Protein 3OM8 (pdb70)

Foldseek 3Di:
DPPWDWDQDPVGWIKIKDKDADPVAAEEEEAEDQLFAQCVVVVRVLDNVHHIYIYIGFAQDDPIGHDFDAAALVVSLVVVVSVCVVVVQQAHAYAYAALGLCSQLVCLQPPVRRYAEYERELYFQADDDQVVLVVVLVDLVPDPQQPVLVVVLPQAADVVPVVDDDPVSVNSSVSVGDSRSNSNSSNNRSVGHCLVPQLVGDHAYEFEHEPAEPRRHRVRSVSSQVNNPNYHYDYDPGYRPVCVVPVPVVSVSVVVSVPD/DPPPWDWDQDPVGWIKIKDKDADPVAAEEEEAEAQLDAQPVVVVRVLVRVHHTYIGIAFAQGDPIGHDFDAAALVNRLVVVVRVCVVVVHQAHAYEYAALSLCSQLVCLQPPVRRYAAYEYELYFQAQDPLVVLVVVLVVLVPDPHPVVLVVCLVQAADVVCVVPPDPVSVNSSVSVGDSRSSSNSSNNRSVGHCLVPLLVGDHEYEYEHACAEPRRHRVRSVSNQVRYPNYYYDYDPHYGPVCVVPVPVVSVSVCVSVPD

Solvent-accessible surface area: 20411 Å² total

Secondary structure (DSSP, 8-state):
-TT-EEEE-TTS-EEEEEEES-TTSPEEEEEPPTT-----GGGHHHHHTT-EEEEE--TTSTTS--PPSPPPHHHHHHHHHHHHHHTT-S-EEEEEETHHHHHHHHHHHH-GGGEEEEEEES--SB---SHHHHHHHHHHHH----HHHHHHHHHHS-HHHHHS--HHHHHHH-----HHHHHHHHHHHHT-B-TTTGGG--S-EEEEEETT-SSS-HHHHHHHHHHSTT-EEEEES--S-HHHH-HHHHHHHHHHHHT-/-TTS-EEEE-TTS-EEEEEEES-TTSPEEEEEPPTT-----GGGHHHHHTTSEEEEE--TTSTTS--PPSPPPHHHHHHHHHHHHHHHT-S-EEEEEETHHHHHHHHHHHH-GGGEEEEEEES--SB---THHHHHHHHHHHH----HHHHHHHHHHS-HHHHHS--HHHHHHH-----HHHHHHHHHHHHT-B-GGGGGG--S-EEEEEETT-SSS-HHHHHHHHHHSTT-EEEEES-SS-HHHH-HHHHHHHHHHHHT-

InterPro domains:
  IPR000073 Alpha/beta hydrolase fold-1 [PF00561] (34-140)
  IPR000073 Alpha/beta hydrolase fold-1 [PR00111] (51-66)
  IPR000073 Alpha/beta hydrolase fold-1 [PR00111] (95-108)
  IPR000073 Alpha/beta hydrolase fold-1 [PR00111] (109-122)
  IPR000073 Alpha/beta hydrolase fold-1 [PR00111] (209-223)
  IPR026968 3-oxoadipate enol-lactonase 1/2 [TIGR02427] (15-262)
  IPR029058 Alpha/Beta hydrolase fold [G3DSA:3.40.50.1820] (1-263)
  IPR029058 Alpha/Beta hydrolase fold [SSF53474] (8-262)
  IPR050471 AB hydrolase [PTHR43433] (8-262)

Radius of gyration: 25.04 Å; Cα contacts (8 Å, |Δi|>4): 1138; chains: 2; bounding box: 51×84×50 Å

Organism: Pseudomonas aeruginosa (strain ATCC 15692 / DSM 22644 / CIP 104116 / JCM 14847 / LMG 12228 / 1C / PRS 101 / PAO1) (NCBI:txid208964)

Nearest PDB structures (foldseek):
  6eb3-assembly1_A  TM=8.807E-01  e=4.156E-21  metagenome
  8v16-assembly2_A  TM=8.764E-01  e=4.423E-21  uncultured Pseudomonadota bacterium
  6eb3-assembly3_C  TM=8.630E-01  e=2.096E-20  metagenome
  7dq9-assembly4_D  TM=8.945E-01  e=3.904E-18  Alistipes shahii WAL 8301
  7dq9-assembly3_C  TM=8.741E-01  e=3.447E-18  Alistipes shahii WAL 8301

Structure (mmCIF, N/CA/C/O backbone):
data_3OM8
#
_entry.id   3OM8
#
_cell.length_a   91.529
_cell.length_b   91.529
_cell.length_c   283.745
_cell.angle_alpha   90.00
_cell.angle_beta   90.00
_cell.angle_gamma   90.00
#
_symmetry.space_group_name_H-M   'P 41 21 2'
#
loop_
_entity.id
_entity.type
_entity.pdbx_description
1 polymer 'Probable hydrolase'
2 non-polymer '2-(N-MORPHOLINO)-ETHANESULFONIC ACID'
3 non-polymer 1,2-ETHANEDIOL
4 water water
#
loop_
_atom_site.group_PDB
_atom_site.id
_atom_site.type_symbol
_atom_site.label_atom_id
_atom_site.label_alt_id
_atom_site.label_comp_id
_atom_site.label_asym_id
_atom_site.label_entity_id
_atom_site.label_seq_id
_atom_site.pdbx_PDB_ins_code
_atom_site.Cartn_x
_atom_site.Cartn_y
_atom_site.Cartn_z
_atom_site.occupancy
_atom_site.B_iso_or_equiv
_atom_site.auth_seq_id
_atom_site.auth_comp_id
_atom_site.auth_asym_id
_atom_site.auth_atom_id
_atom_site.pdbx_PDB_model_num
ATOM 1 N N . ALA A 1 3 ? 21.055 80.180 29.099 1.00 126.59 1 ALA A N 1
ATOM 2 C CA . ALA A 1 3 ? 19.765 80.738 28.703 1.00 126.31 1 ALA A CA 1
ATOM 3 C C . ALA A 1 3 ? 19.097 79.899 27.613 1.00 125.38 1 ALA A C 1
ATOM 4 O O . ALA A 1 3 ? 18.173 79.136 27.887 1.00 126.62 1 ALA A O 1
ATOM 6 N N . GLY A 1 4 ? 19.566 80.041 26.377 1.00 121.42 2 GLY A N 1
ATOM 7 C CA . GLY A 1 4 ? 19.014 79.286 25.265 1.00 115.15 2 GLY A CA 1
ATOM 8 C C . GLY A 1 4 ? 19.662 77.924 25.101 1.00 108.86 2 GLY A C 1
ATOM 9 O O . GLY A 1 4 ? 19.667 77.355 24.012 1.00 110.55 2 GLY A O 1
ATOM 10 N N . ASN A 1 5 ? 20.204 77.397 26.194 1.00 103.24 3 ASN A N 1
ATOM 11 C CA . ASN A 1 5 ? 20.929 76.129 26.173 1.00 93.83 3 ASN A CA 1
ATOM 12 C C . ASN A 1 5 ? 20.096 74.931 25.721 1.00 80.69 3 ASN A C 1
ATOM 13 O O . ASN A 1 5 ? 20.608 74.026 25.066 1.00 75.28 3 ASN A O 1
ATOM 18 N N . LEU A 1 6 ? 18.816 74.919 26.080 1.00 68.69 4 LEU A N 1
ATOM 19 C CA . LEU A 1 6 ? 17.984 73.745 25.853 1.00 57.88 4 LEU A CA 1
ATOM 20 C C . LEU A 1 6 ? 16.560 74.118 25.526 1.00 59.15 4 LEU A C 1
ATOM 21 O O . LEU A 1 6 ? 16.071 75.179 25.934 1.00 60.03 4 LEU A O 1
ATOM 26 N N . SER A 1 7 ? 15.903 73.223 24.795 1.00 55.07 5 SER A N 1
ATOM 27 C CA . SER A 1 7 ? 14.469 73.280 24.576 1.00 53.50 5 SER A CA 1
ATOM 28 C C . SER A 1 7 ? 13.886 71.992 25.138 1.00 51.79 5 SER A C 1
ATOM 29 O O . SER A 1 7 ? 14.616 71.022 25.337 1.00 50.56 5 SER A O 1
ATOM 32 N N . PHE A 1 8 ? 12.582 71.979 25.399 1.00 50.48 6 PHE A N 1
ATOM 33 C CA . PHE A 1 8 ? 11.939 70.805 25.991 1.00 48.52 6 PHE A CA 1
ATOM 34 C C . PHE A 1 8 ? 10.705 70.380 25.216 1.00 56.90 6 PHE A C 1
ATOM 35 O O . PHE A 1 8 ? 9.880 71.211 24.837 1.00 59.06 6 PHE A O 1
ATOM 43 N N . LEU A 1 9 ? 10.579 69.079 24.988 1.00 55.54 7 LEU A N 1
ATOM 44 C CA . LEU A 1 9 ? 9.442 68.553 24.243 1.00 56.67 7 LEU A CA 1
ATOM 45 C C . LEU A 1 9 ? 8.529 67.781 25.172 1.00 60.76 7 LEU A C 1
ATOM 46 O O . LEU A 1 9 ? 8.960 66.827 25.826 1.00 59.59 7 LEU A O 1
ATOM 51 N N . ALA A 1 10 ? 7.268 68.188 25.244 1.00 61.52 8 ALA A N 1
ATOM 52 C CA . ALA A 1 10 ? 6.297 67.416 26.003 1.00 63.64 8 ALA A CA 1
ATOM 53 C C . ALA A 1 10 ? 5.810 66.284 25.112 1.00 60.39 8 ALA A C 1
ATOM 54 O O . ALA A 1 10 ? 5.155 66.528 24.100 1.00 62.28 8 ALA A O 1
ATOM 56 N N . THR A 1 11 ? 6.152 65.050 25.473 1.00 56.64 9 THR A N 1
ATOM 57 C CA . THR A 1 11 ? 5.781 63.900 24.654 1.00 56.24 9 THR A CA 1
ATOM 58 C C . THR A 1 11 ? 4.314 63.548 24.830 1.00 56.02 9 THR A C 1
ATOM 59 O O . THR A 1 11 ? 3.636 64.083 25.702 1.00 58.64 9 THR A O 1
ATOM 63 N N . SER A 1 12 ? 3.828 62.643 23.991 1.00 61.68 10 SER A N 1
ATOM 64 C CA . SER A 1 12 ? 2.406 62.348 23.952 1.00 60.05 10 SER A CA 1
ATOM 65 C C . SER A 1 12 ? 1.941 61.547 25.164 1.00 60.11 10 SER A C 1
ATOM 66 O O . SER A 1 12 ? 0.750 61.525 25.467 1.00 63.98 10 SER A O 1
ATOM 69 N N . ASP A 1 13 ? 2.875 60.888 25.847 1.00 54.12 11 ASP A N 1
ATOM 70 C CA . ASP A 1 13 ? 2.520 60.040 26.986 1.00 56.24 11 ASP A CA 1
ATOM 71 C C . ASP A 1 13 ? 2.867 60.690 28.319 1.00 60.68 11 ASP A C 1
ATOM 72 O O . ASP A 1 13 ? 2.706 60.078 29.374 1.00 71.28 11 ASP A O 1
ATOM 77 N N . GLY A 1 14 ? 3.350 61.928 28.275 1.00 57.96 12 GLY A N 1
ATOM 78 C CA . GLY A 1 14 ? 3.478 62.729 29.481 1.00 54.47 12 GLY A CA 1
ATOM 79 C C . GLY A 1 14 ? 4.878 62.938 30.021 1.00 57.33 12 GLY A C 1
ATOM 80 O O . GLY A 1 14 ? 5.040 63.389 31.155 1.00 61.29 12 GLY A O 1
ATOM 81 N N . ALA A 1 15 ? 5.894 62.609 29.236 1.00 51.52 13 ALA A N 1
ATOM 82 C CA . ALA A 1 15 ? 7.261 62.885 29.656 1.00 49.29 13 ALA A CA 1
ATOM 83 C C . ALA A 1 15 ? 7.733 64.219 29.075 1.00 52.43 13 ALA A C 1
ATOM 84 O O . ALA A 1 15 ? 6.962 64.934 28.449 1.00 53.80 13 ALA A O 1
ATOM 86 N N . SER A 1 16 ? 8.992 64.564 29.314 1.00 52.37 14 SER A N 1
ATOM 87 C CA . SER A 1 16 ? 9.551 65.809 28.816 1.00 48.69 14 SER A CA 1
ATOM 88 C C . SER A 1 16 ? 10.983 65.577 28.359 1.00 54.29 14 SER A C 1
ATOM 89 O O . SER A 1 16 ? 11.831 65.191 29.155 1.00 54.49 14 SER A O 1
ATOM 92 N N . LEU A 1 17 ? 11.243 65.800 27.069 1.00 54.21 15 LEU A N 1
ATOM 93 C CA . LEU A 1 17 ? 12.560 65.532 26.500 1.00 47.53 15 LEU A CA 1
ATOM 94 C C . LEU A 1 17 ? 13.352 66.808 26.249 1.00 50.88 15 LEU A C 1
ATOM 95 O O . LEU A 1 17 ? 12.850 67.753 25.631 1.00 49.26 15 LEU A O 1
ATOM 100 N N . ALA A 1 18 ? 14.596 66.826 26.716 1.00 46.04 16 ALA A N 1
ATOM 101 C CA . ALA A 1 18 ? 15.491 67.947 26.451 1.00 47.32 16 ALA A CA 1
ATOM 102 C C . ALA A 1 18 ? 16.244 67.737 25.141 1.00 54.57 16 ALA A C 1
ATOM 103 O O . ALA A 1 18 ? 16.766 66.653 24.882 1.00 54.43 16 ALA A O 1
ATOM 105 N N . TYR A 1 19 ? 16.310 68.781 24.325 1.00 59.32 17 TYR A N 1
ATOM 106 C CA . TYR A 1 19 ? 17.028 68.709 23.058 1.00 58.54 17 TYR A CA 1
ATOM 107 C C . TYR A 1 19 ? 17.649 70.051 22.706 1.00 58.61 17 TYR A C 1
ATOM 108 O O . TYR A 1 19 ? 17.235 71.088 23.225 1.00 62.60 17 TYR A O 1
ATOM 117 N N . ARG A 1 20 ? 18.660 70.028 21.845 1.00 56.15 18 ARG A N 1
ATOM 118 C CA . ARG A 1 20 ? 19.196 71.264 21.293 1.00 58.58 18 ARG A CA 1
ATOM 119 C C . ARG A 1 20 ? 19.690 71.107 19.847 1.00 58.05 18 ARG A C 1
ATOM 120 O O . ARG A 1 20 ? 19.994 70.007 19.390 1.00 54.99 18 ARG A O 1
ATOM 128 N N . LEU A 1 21 ? 19.760 72.223 19.134 1.00 59.47 19 LEU A N 1
ATOM 129 C CA . LEU A 1 21 ? 20.184 72.210 17.747 1.00 62.80 19 LEU A CA 1
ATOM 130 C C . LEU A 1 21 ? 21.482 72.986 17.592 1.00 65.57 19 LEU A C 1
ATOM 131 O O . LEU A 1 21 ? 21.653 74.048 18.202 1.00 61.12 19 LEU A O 1
ATOM 136 N N . ASP A 1 22 ? 22.399 72.442 16.795 1.00 61.47 20 ASP A N 1
ATOM 137 C CA . ASP A 1 22 ? 23.654 73.127 16.487 1.00 62.73 20 ASP A CA 1
ATOM 138 C C . ASP A 1 22 ? 23.955 73.177 14.987 1.00 65.29 20 ASP A C 1
ATOM 139 O O . ASP A 1 22 ? 23.692 72.222 14.248 1.00 62.13 20 ASP A O 1
ATOM 144 N N . GLY A 1 23 ? 24.511 74.299 14.544 1.00 68.63 21 GLY A N 1
ATOM 145 C CA . GLY A 1 23 ? 24.880 74.462 13.147 1.00 59.60 21 GLY A CA 1
ATOM 146 C C . GLY A 1 23 ? 23.862 75.289 12.387 1.00 68.22 21 GLY A C 1
ATOM 147 O O . GLY A 1 23 ? 22.803 75.616 12.929 1.00 72.42 21 GLY A O 1
ATOM 148 N N . ALA A 1 24 ? 24.174 75.617 11.131 1.00 67.36 22 ALA A N 1
ATOM 149 C CA . ALA A 1 24 ? 23.328 76.499 10.334 1.00 67.44 22 ALA A CA 1
ATOM 150 C C . ALA A 1 24 ? 21.957 75.892 10.025 1.00 68.57 22 ALA A C 1
ATOM 151 O O . ALA A 1 24 ? 21.854 74.734 9.608 1.00 65.34 22 ALA A O 1
ATOM 153 N N . ALA A 1 25 ? 20.911 76.693 10.205 1.00 73.15 23 ALA A N 1
ATOM 154 C CA . ALA A 1 25 ? 19.531 76.243 10.001 1.00 80.24 23 ALA A CA 1
ATOM 155 C C . ALA A 1 25 ? 19.235 75.623 8.625 1.00 84.72 23 ALA A C 1
ATOM 156 O O . ALA A 1 25 ? 18.382 74.742 8.513 1.00 88.80 23 ALA A O 1
ATOM 158 N N . GLU A 1 26 ? 19.929 76.081 7.585 1.00 83.32 24 GLU A N 1
ATOM 159 C CA . GLU A 1 26 ? 19.606 75.664 6.216 1.00 84.75 24 GLU A CA 1
ATOM 160 C C . GLU A 1 26 ? 20.252 74.337 5.798 1.00 80.33 24 GLU A C 1
ATOM 161 O O . GLU A 1 26 ? 19.868 73.744 4.783 1.00 79.46 24 GLU A O 1
ATOM 167 N N . LYS A 1 27 ? 21.229 73.879 6.574 1.00 72.94 25 LYS A N 1
ATOM 168 C CA . LYS A 1 27 ? 21.901 72.616 6.290 1.00 72.13 25 LYS A CA 1
ATOM 169 C C . LYS A 1 27 ? 21.007 71.430 6.654 1.00 69.66 25 LYS A C 1
ATOM 170 O O . LYS A 1 27 ? 20.095 71.569 7.458 1.00 69.42 25 LYS A O 1
ATOM 176 N N . PRO A 1 28 ? 21.250 70.268 6.032 1.00 70.77 26 PRO A N 1
ATOM 177 C CA . PRO A 1 28 ? 20.445 69.056 6.227 1.00 65.91 26 PRO A CA 1
ATOM 178 C C . PRO A 1 28 ? 20.553 68.546 7.648 1.00 66.91 26 PRO A C 1
ATOM 179 O O . PRO A 1 28 ? 21.626 68.619 8.241 1.00 66.57 26 PRO A O 1
ATOM 183 N N . LEU A 1 29 ? 19.457 68.011 8.172 1.00 66.85 27 LEU A N 1
ATOM 184 C CA . LEU A 1 29 ? 19.402 67.615 9.571 1.00 60.39 27 LEU A CA 1
ATOM 185 C C . LEU A 1 29 ? 20.022 66.242 9.812 1.00 62.13 27 LEU A C 1
ATOM 186 O O . LEU A 1 29 ? 19.689 65.263 9.132 1.00 57.87 27 LEU A O 1
ATOM 191 N N . LEU A 1 30 ? 20.932 66.191 10.780 1.00 58.22 28 LEU A N 1
ATOM 192 C CA . LEU A 1 30 ? 21.486 64.936 11.265 1.00 56.22 28 LEU A CA 1
ATOM 193 C C . LEU A 1 30 ? 21.117 64.822 12.737 1.00 55.71 28 LEU A C 1
ATOM 194 O O . LEU A 1 30 ? 21.453 65.697 13.531 1.00 57.80 28 LEU A O 1
ATOM 199 N N . ALA A 1 31 ? 20.399 63.760 13.089 1.00 54.36 29 ALA A N 1
ATOM 200 C CA . ALA A 1 31 ? 19.964 63.542 14.463 1.00 50.48 29 ALA A CA 1
ATOM 201 C C . ALA A 1 31 ? 20.853 62.496 15.118 1.00 53.10 29 ALA A C 1
ATOM 202 O O . ALA A 1 31 ? 21.150 61.462 14.517 1.00 57.54 29 ALA A O 1
ATOM 204 N N . LEU A 1 32 ? 21.289 62.776 16.342 1.00 52.25 30 LEU A N 1
ATOM 205 C CA . LEU A 1 32 ? 22.095 61.835 17.108 1.00 51.94 30 LEU A CA 1
ATOM 206 C C . LEU A 1 32 ? 21.320 61.279 18.313 1.00 55.48 30 LEU A C 1
ATOM 207 O O . LEU A 1 32 ? 20.527 61.984 18.939 1.00 53.74 30 LEU A O 1
ATOM 212 N N . SER A 1 33 ? 21.546 60.008 18.625 1.00 51.39 31 SER A N 1
ATOM 213 C CA . SER A 1 33 ? 20.909 59.376 19.767 1.00 47.13 31 SER A CA 1
ATOM 214 C C . SER A 1 33 ? 21.982 58.689 20.603 1.00 52.23 31 SER A C 1
ATOM 215 O O . SER A 1 33 ? 22.922 58.099 20.064 1.00 50.77 31 SER A O 1
ATOM 218 N N . ASN A 1 34 ? 21.817 58.766 21.922 1.00 51.34 32 ASN A N 1
ATOM 219 C CA . ASN A 1 34 ? 22.889 58.488 22.872 1.00 48.54 32 ASN A CA 1
ATOM 220 C C . ASN A 1 34 ? 22.993 57.064 23.378 1.00 47.10 32 ASN A C 1
ATOM 221 O O . ASN A 1 34 ? 22.055 56.281 23.287 1.00 44.82 32 ASN A O 1
ATOM 226 N N . SER A 1 35 ? 24.158 56.745 23.920 1.00 49.43 33 SER A N 1
ATOM 227 C CA . SER A 1 35 ? 24.330 55.538 24.712 1.00 51.52 33 SER A CA 1
ATOM 228 C C . SER A 1 35 ? 23.463 55.603 25.968 1.00 51.66 33 SER A C 1
ATOM 229 O O . SER A 1 35 ? 23.096 56.683 26.437 1.00 51.29 33 SER A O 1
ATOM 232 N N . ILE A 1 36 ? 23.122 54.436 26.495 1.00 46.17 34 ILE A N 1
ATOM 233 C CA . ILE A 1 36 ? 22.490 54.357 27.802 1.00 50.36 34 ILE A CA 1
ATOM 234 C C . ILE A 1 36 ? 23.475 54.968 28.801 1.00 50.87 34 ILE A C 1
ATOM 235 O O . ILE A 1 36 ? 24.689 54.816 28.659 1.00 52.00 34 ILE A O 1
ATOM 240 N N . GLY A 1 37 ? 22.959 55.695 29.782 1.00 49.23 35 GLY A N 1
ATOM 241 C CA . GLY A 1 37 ? 23.791 56.227 30.850 1.00 46.12 35 GLY A CA 1
ATOM 242 C C . GLY A 1 37 ? 24.588 57.474 30.515 1.00 48.40 35 GLY A C 1
ATOM 243 O O . GLY A 1 37 ? 25.411 57.898 31.309 1.00 54.04 35 GLY A O 1
ATOM 244 N N . THR A 1 38 ? 24.354 58.073 29.349 1.00 48.05 36 THR A N 1
ATOM 245 C CA . THR A 1 38 ? 25.100 59.272 28.968 1.00 47.94 36 THR A CA 1
ATOM 246 C C . THR A 1 38 ? 24.139 60.422 28.684 1.00 50.75 36 THR A C 1
ATOM 247 O O . THR A 1 38 ? 22.919 60.234 28.687 1.00 52.02 36 THR A O 1
ATOM 251 N N . THR A 1 39 ? 24.689 61.610 28.436 1.00 48.97 37 THR A N 1
ATOM 252 C CA . THR A 1 39 ? 23.892 62.735 27.942 1.00 47.44 37 THR A CA 1
ATOM 253 C C . THR A 1 39 ? 24.348 63.170 26.545 1.00 47.87 37 THR A C 1
ATOM 254 O O . THR A 1 39 ? 25.336 62.662 26.011 1.00 52.49 37 THR A O 1
ATOM 258 N N . LEU A 1 40 ? 23.644 64.141 25.974 1.00 47.34 38 LEU A N 1
ATOM 259 C CA . LEU A 1 40 ? 23.955 64.612 24.630 1.00 50.88 38 LEU A CA 1
ATOM 260 C C . LEU A 1 40 ? 25.342 65.238 24.578 1.00 51.52 38 LEU A C 1
ATOM 261 O O . LEU A 1 40 ? 25.862 65.511 23.505 1.00 57.36 38 LEU A O 1
ATOM 266 N N . HIS A 1 41 ? 25.944 65.456 25.740 1.00 47.32 39 HIS A N 1
ATOM 267 C CA . HIS A 1 41 ? 27.289 66.021 25.789 1.00 51.80 39 HIS A CA 1
ATOM 268 C C . HIS A 1 41 ? 28.356 64.997 25.441 1.00 53.12 39 HIS A C 1
ATOM 269 O O . HIS A 1 41 ? 29.531 65.339 25.324 1.00 62.41 39 HIS A O 1
ATOM 284 N N . TRP A 1 43 ? 28.662 63.913 22.691 1.00 53.54 41 TRP A N 1
ATOM 285 C CA . TRP A 1 43 ? 28.958 64.263 21.297 1.00 51.92 41 TRP A CA 1
ATOM 286 C C . TRP A 1 43 ? 29.651 65.620 21.141 1.00 57.39 41 TRP A C 1
ATOM 287 O O . TRP A 1 43 ? 29.955 66.034 20.021 1.00 57.47 41 TRP A O 1
ATOM 298 N N . ASP A 1 44 ? 29.881 66.320 22.249 1.00 59.71 42 ASP A N 1
ATOM 299 C CA . ASP A 1 44 ? 30.460 67.665 22.198 1.00 58.55 42 ASP A CA 1
ATOM 300 C C . ASP A 1 44 ? 31.650 67.796 21.231 1.00 60.13 42 ASP A C 1
ATOM 301 O O . ASP A 1 44 ? 31.790 68.805 20.539 1.00 61.14 42 ASP A O 1
ATOM 306 N N . ALA A 1 45 ? 32.512 66.784 21.200 1.00 55.38 43 ALA A N 1
ATOM 307 C CA . ALA A 1 45 ? 33.748 66.875 20.440 1.00 56.67 43 ALA A CA 1
ATOM 308 C C . ALA A 1 45 ? 33.514 66.723 18.929 1.00 64.34 43 ALA A C 1
ATOM 309 O O . ALA A 1 45 ? 34.293 67.236 18.129 1.00 67.03 43 ALA A O 1
ATOM 311 N N . GLN A 1 46 ? 32.440 66.028 18.552 1.00 61.34 44 GLN A N 1
ATOM 312 C CA . GLN A 1 46 ? 32.084 65.835 17.150 1.00 60.14 44 GLN A CA 1
ATOM 313 C C . GLN A 1 46 ? 31.412 67.054 16.537 1.00 64.06 44 GLN A C 1
ATOM 314 O O . GLN A 1 46 ? 31.209 67.109 15.336 1.00 69.66 44 GLN A O 1
ATOM 320 N N . LEU A 1 47 ? 31.062 68.030 17.360 1.00 69.22 45 LEU A N 1
ATOM 321 C CA . LEU A 1 47 ? 30.249 69.153 16.897 1.00 67.08 45 LEU A CA 1
ATOM 322 C C . LEU A 1 47 ? 30.913 70.030 15.827 1.00 67.72 45 LEU A C 1
ATOM 323 O O . LEU A 1 47 ? 30.263 70.415 14.861 1.00 76.38 45 LEU A O 1
ATOM 328 N N . PRO A 1 48 ? 32.200 70.370 16.001 1.00 68.88 46 PRO A N 1
ATOM 329 C CA . PRO A 1 48 ? 32.845 71.209 14.982 1.00 68.37 46 PRO A CA 1
ATOM 330 C C . PRO A 1 48 ? 32.829 70.586 13.586 1.00 72.72 46 PRO A C 1
ATOM 331 O O . PRO A 1 48 ? 32.416 71.245 12.628 1.00 75.14 46 PRO A O 1
ATOM 335 N N . ALA A 1 49 ? 33.261 69.336 13.466 1.00 70.80 47 ALA A N 1
ATOM 336 C CA . ALA A 1 49 ? 33.297 68.689 12.156 1.00 67.91 47 ALA A CA 1
ATOM 337 C C . ALA A 1 49 ? 31.900 68.446 11.568 1.00 67.21 47 ALA A C 1
ATOM 338 O O . ALA A 1 49 ? 31.685 68.631 10.379 1.00 71.60 47 ALA A O 1
ATOM 340 N N . LEU A 1 50 ? 30.952 68.035 12.401 1.00 62.08 48 LEU A N 1
ATOM 341 C CA . LEU A 1 50 ? 29.607 67.720 11.933 1.00 56.08 48 LEU A CA 1
ATOM 342 C C . LEU A 1 50 ? 28.822 68.951 11.479 1.00 62.44 48 LEU A C 1
ATOM 343 O O . LEU A 1 50 ? 28.081 68.889 10.499 1.00 60.00 48 LEU A O 1
ATOM 348 N N . THR A 1 51 ? 28.954 70.061 12.201 1.00 69.11 49 THR A N 1
ATOM 349 C CA . THR A 1 51 ? 28.158 71.250 11.896 1.00 68.74 49 THR A CA 1
ATOM 350 C C . THR A 1 51 ? 28.717 72.006 10.700 1.00 74.18 49 THR A C 1
ATOM 351 O O . THR A 1 51 ? 28.115 72.976 10.226 1.00 75.82 49 THR A O 1
ATOM 355 N N . ARG A 1 52 ? 29.877 71.560 10.228 1.00 76.95 50 ARG A N 1
ATOM 356 C CA . ARG A 1 52 ? 30.451 72.070 8.987 1.00 81.28 50 ARG A CA 1
ATOM 357 C C . ARG A 1 52 ? 29.549 71.685 7.821 1.00 76.04 50 ARG A C 1
ATOM 358 O O . ARG A 1 52 ? 29.490 72.384 6.813 1.00 75.39 50 ARG A O 1
ATOM 366 N N . HIS A 1 53 ? 28.830 70.575 7.971 1.00 70.74 51 HIS A N 1
ATOM 367 C CA . HIS A 1 53 ? 28.064 70.017 6.867 1.00 73.80 51 HIS A CA 1
ATOM 368 C C . HIS A 1 53 ? 26.578 69.819 7.164 1.00 71.52 51 HIS A C 1
ATOM 369 O O . HIS A 1 53 ? 25.753 69.827 6.250 1.00 70.44 51 HIS A O 1
ATOM 376 N N . PHE A 1 54 ? 26.235 69.642 8.435 1.00 68.70 52 PHE A N 1
ATOM 377 C CA . PHE A 1 54 ? 24.847 69.371 8.803 1.00 68.14 52 PHE A CA 1
ATOM 378 C C . PHE A 1 54 ? 24.347 70.211 9.971 1.00 69.67 52 PHE A C 1
ATOM 379 O O . PHE A 1 54 ? 25.126 70.726 10.777 1.00 69.47 52 PHE A O 1
ATOM 387 N N . ARG A 1 55 ? 23.031 70.340 10.053 1.00 63.34 53 ARG A N 1
ATOM 388 C CA . ARG A 1 55 ? 22.420 70.861 11.246 1.00 64.89 53 ARG A CA 1
ATOM 389 C C . ARG A 1 55 ? 22.197 69.673 12.168 1.00 64.44 53 ARG A C 1
ATOM 390 O O . ARG A 1 55 ? 21.581 68.671 11.776 1.00 63.97 53 ARG A O 1
ATOM 398 N N . VAL A 1 56 ? 22.714 69.785 13.385 1.00 54.70 54 VAL A N 1
ATOM 399 C CA . VAL A 1 56 ? 22.767 68.645 14.285 1.00 51.90 54 VAL A CA 1
ATOM 400 C C . VAL A 1 56 ? 21.710 68.734 15.375 1.00 52.31 54 VAL A C 1
ATOM 401 O O . VAL A 1 56 ? 21.673 69.690 16.148 1.00 58.84 54 VAL A O 1
ATOM 405 N N . LEU A 1 57 ? 20.826 67.747 15.402 1.00 52.37 55 LEU A N 1
ATOM 406 C CA . LEU A 1 57 ? 19.835 67.642 16.459 1.00 55.39 55 LEU A CA 1
ATOM 407 C C . LEU A 1 57 ? 20.345 66.654 17.493 1.00 57.50 55 LEU A C 1
ATOM 408 O O . LEU A 1 57 ? 20.627 65.506 17.160 1.00 61.85 55 LEU A O 1
ATOM 413 N N . ARG A 1 58 ? 20.481 67.107 18.737 1.00 61.13 56 ARG A N 1
ATOM 414 C CA . ARG A 1 58 ? 20.846 66.235 19.860 1.00 59.24 56 ARG A CA 1
ATOM 415 C C . ARG A 1 58 ? 19.766 66.257 20.941 1.00 55.09 56 ARG A C 1
ATOM 416 O O . ARG A 1 58 ? 19.032 67.235 21.075 1.00 54.74 56 ARG A O 1
ATOM 424 N N . TYR A 1 59 ? 19.668 65.180 21.713 1.00 49.62 57 TYR A N 1
ATOM 425 C CA . TYR A 1 59 ? 18.672 65.122 22.777 1.00 48.55 57 TYR A CA 1
ATOM 426 C C . TYR A 1 59 ? 19.089 64.141 23.860 1.00 54.95 57 TYR A C 1
ATOM 427 O O . TYR A 1 59 ? 19.830 63.188 23.594 1.00 55.81 57 TYR A O 1
ATOM 436 N N . ASP A 1 60 ? 18.623 64.384 25.084 1.00 48.44 58 ASP A N 1
ATOM 437 C CA . ASP A 1 60 ? 18.797 63.421 26.159 1.00 45.10 58 ASP A CA 1
ATOM 438 C C . ASP A 1 60 ? 17.669 62.409 26.086 1.00 47.31 58 ASP A C 1
ATOM 439 O O . ASP A 1 60 ? 16.492 62.769 26.029 1.00 46.71 58 ASP A O 1
ATOM 444 N N . ALA A 1 61 ? 18.033 61.136 26.041 1.00 45.42 59 ALA A N 1
ATOM 445 C CA . ALA A 1 61 ? 17.032 60.098 25.887 1.00 49.43 59 ALA A CA 1
ATOM 446 C C . ALA A 1 61 ? 16.105 60.103 27.095 1.00 55.21 59 ALA A C 1
ATOM 447 O O . ALA A 1 61 ? 16.471 60.563 28.170 1.00 50.37 59 ALA A O 1
ATOM 449 N N . ARG A 1 62 ? 14.896 59.605 26.889 1.00 56.64 60 ARG A N 1
ATOM 450 C CA . ARG A 1 62 ? 13.960 59.313 27.956 1.00 49.60 60 ARG A CA 1
ATOM 451 C C . ARG A 1 62 ? 14.696 58.760 29.195 1.00 50.07 60 ARG A C 1
ATOM 452 O O . ARG A 1 62 ? 15.472 57.814 29.097 1.00 47.31 60 ARG A O 1
ATOM 460 N N . GLY A 1 63 ? 14.483 59.382 30.353 1.00 49.59 61 GLY A N 1
ATOM 461 C CA . GLY A 1 63 ? 15.060 58.892 31.593 1.00 48.25 61 GLY A CA 1
ATOM 462 C C . GLY A 1 63 ? 16.504 59.301 31.849 1.00 53.55 61 GLY A C 1
ATOM 463 O O . GLY A 1 63 ? 17.098 58.885 32.853 1.00 55.13 61 GLY A O 1
ATOM 464 N N . HIS A 1 64 ? 17.057 60.127 30.959 1.00 44.91 62 HIS A N 1
ATOM 465 C CA . HIS A 1 64 ? 18.458 60.550 31.029 1.00 48.03 62 HIS A CA 1
ATOM 466 C C . HIS A 1 64 ? 18.650 62.066 31.087 1.00 53.08 62 HIS A C 1
ATOM 467 O O . HIS A 1 64 ? 17.808 62.845 30.618 1.00 49.19 62 HIS A O 1
ATOM 474 N N . GLY A 1 65 ? 19.782 62.468 31.655 1.00 47.65 63 GLY A N 1
ATOM 475 C CA . GLY A 1 65 ? 20.258 63.832 31.545 1.00 51.04 63 GLY A CA 1
ATOM 476 C C . GLY A 1 65 ? 19.244 64.887 31.926 1.00 57.54 63 GLY A C 1
ATOM 477 O O . GLY A 1 65 ? 18.694 64.872 33.038 1.00 57.17 63 GLY A O 1
ATOM 478 N N . ALA A 1 66 ? 19.000 65.810 31.001 1.00 49.08 64 ALA A N 1
ATOM 479 C CA . ALA A 1 66 ? 18.110 66.936 31.259 1.00 51.78 64 ALA A CA 1
ATOM 480 C C . ALA A 1 66 ? 16.658 66.572 30.968 1.00 49.34 64 ALA A C 1
ATOM 481 O O . ALA A 1 66 ? 15.754 67.405 31.104 1.00 51.09 64 ALA A O 1
ATOM 483 N N . SER A 1 67 ? 16.437 65.321 30.575 1.00 43.75 65 SER A N 1
ATOM 484 C CA . SER A 1 67 ? 15.090 64.845 30.285 1.00 46.25 65 SER A CA 1
ATOM 485 C C . SER A 1 67 ? 14.406 64.319 31.545 1.00 47.99 65 SER A C 1
ATOM 486 O O . SER A 1 67 ? 15.072 63.986 32.532 1.00 46.05 65 SER A O 1
ATOM 489 N N . SER A 1 68 ? 13.080 64.232 31.511 1.00 48.83 66 SER A N 1
ATOM 490 C CA . SER A 1 68 ? 12.344 63.687 32.644 1.00 51.01 66 SER A CA 1
ATOM 491 C C . SER A 1 68 ? 12.509 62.161 32.708 1.00 48.17 66 SER A C 1
ATOM 492 O O . SER A 1 68 ? 13.074 61.556 31.795 1.00 51.47 66 SER A O 1
ATOM 495 N N . VAL A 1 69 ? 12.035 61.542 33.786 1.00 46.53 67 VAL A N 1
ATOM 496 C CA . VAL A 1 69 ? 12.274 60.118 34.026 1.00 46.68 67 VAL A CA 1
ATOM 497 C C . VAL A 1 69 ? 11.011 59.339 34.384 1.00 50.21 67 VAL A C 1
ATOM 498 O O . VAL A 1 69 ? 10.700 59.168 35.553 1.00 48.37 67 VAL A O 1
ATOM 502 N N . PRO A 1 70 ? 10.283 58.858 33.370 1.00 52.84 68 PRO A N 1
ATOM 503 C CA . PRO A 1 70 ? 9.158 57.949 33.599 1.00 51.83 68 PRO A CA 1
ATOM 504 C C . PRO A 1 70 ? 9.686 56.697 34.277 1.00 52.24 68 PRO A C 1
ATOM 505 O O . PRO A 1 70 ? 10.873 56.422 34.176 1.00 54.34 68 PRO A O 1
ATOM 509 N N . PRO A 1 71 ? 8.824 55.951 34.974 1.00 54.75 69 PRO A N 1
ATOM 510 C CA . PRO A 1 71 ? 9.296 54.689 35.541 1.00 53.05 69 PRO A CA 1
ATOM 511 C C . PRO A 1 71 ? 9.505 53.678 34.424 1.00 55.96 69 PRO A C 1
ATOM 512 O O . PRO A 1 71 ? 8.983 53.877 33.326 1.00 58.51 69 PRO A O 1
ATOM 516 N N . GLY A 1 72 ? 10.266 52.621 34.688 1.00 50.48 70 GLY A N 1
ATOM 517 C CA . GLY A 1 72 ? 10.402 51.523 33.747 1.00 52.00 70 GLY A CA 1
ATOM 518 C C . GLY A 1 72 ? 9.170 50.636 33.791 1.00 55.66 70 GLY A C 1
ATOM 519 O O . GLY A 1 72 ? 8.340 50.803 34.686 1.00 52.67 70 GLY A O 1
ATOM 520 N N . PRO A 1 73 ? 9.036 49.696 32.829 1.00 48.30 71 PRO A N 1
ATOM 521 C CA . PRO A 1 73 ? 9.953 49.485 31.701 1.00 49.11 71 PRO A CA 1
ATOM 522 C C . PRO A 1 73 ? 9.662 50.434 30.546 1.00 52.12 71 PRO A C 1
ATOM 523 O O . PRO A 1 73 ? 8.520 50.865 30.389 1.00 52.51 71 PRO A O 1
ATOM 527 N N . TYR A 1 74 ? 10.681 50.750 29.753 1.00 50.34 72 TYR A N 1
ATOM 528 C CA . TYR A 1 74 ? 10.472 51.434 28.484 1.00 53.22 72 TYR A CA 1
ATOM 529 C C . TYR A 1 74 ? 10.429 50.403 27.339 1.00 52.62 72 TYR A C 1
ATOM 530 O O . TYR A 1 74 ? 11.181 49.429 27.349 1.00 53.71 72 TYR A O 1
ATOM 539 N N . THR A 1 75 ? 9.560 50.608 26.355 1.00 53.61 73 THR A N 1
ATOM 540 C CA . THR A 1 75 ? 9.619 49.784 25.140 1.00 54.27 73 THR A CA 1
ATOM 541 C C . THR A 1 75 ? 10.543 50.443 24.119 1.00 52.63 73 THR A C 1
ATOM 542 O O . THR A 1 75 ? 10.724 51.662 24.145 1.00 50.87 73 THR A O 1
ATOM 546 N N . LEU A 1 76 ? 11.140 49.643 23.234 1.00 54.09 74 LEU A N 1
ATOM 547 C CA . LEU A 1 76 ? 11.933 50.197 22.130 1.00 53.16 74 LEU A CA 1
ATOM 548 C C . LEU A 1 76 ? 11.059 51.122 21.303 1.00 51.92 74 LEU A C 1
ATOM 549 O O . LEU A 1 76 ? 11.481 52.216 20.942 1.00 52.20 74 LEU A O 1
ATOM 554 N N . ALA A 1 77 ? 9.827 50.695 21.043 1.00 47.57 75 ALA A N 1
ATOM 555 C CA . ALA A 1 77 ? 8.888 51.518 20.283 1.00 52.08 75 ALA A CA 1
ATOM 556 C C . ALA A 1 77 ? 8.742 52.936 20.851 1.00 54.02 75 ALA A C 1
ATOM 557 O O . ALA A 1 77 ? 8.698 53.913 20.105 1.00 54.64 75 ALA A O 1
ATOM 559 N N . ARG A 1 78 ? 8.651 53.045 22.170 1.00 50.65 76 ARG A N 1
ATOM 560 C CA . ARG A 1 78 ? 8.479 54.339 22.809 1.00 51.33 76 ARG A CA 1
ATOM 561 C C . ARG A 1 78 ? 9.719 55.205 22.629 1.00 51.99 76 ARG A C 1
ATOM 562 O O . ARG A 1 78 ? 9.617 56.417 22.455 1.00 51.08 76 ARG A O 1
ATOM 570 N N . LEU A 1 79 ? 10.893 54.589 22.713 1.00 49.67 77 LEU A N 1
ATOM 571 C CA . LEU A 1 79 ? 12.139 55.322 22.529 1.00 49.12 77 LEU A CA 1
ATOM 572 C C . LEU A 1 79 ? 12.202 55.788 21.066 1.00 53.89 77 LEU A C 1
ATOM 573 O O . LEU A 1 79 ? 12.773 56.832 20.747 1.00 58.56 77 LEU A O 1
ATOM 578 N N . GLY A 1 80 ? 11.583 55.012 20.186 1.00 45.69 78 GLY A N 1
ATOM 579 C CA . GLY A 1 80 ? 11.507 55.368 18.780 1.00 51.47 78 GLY A CA 1
ATOM 580 C C . GLY A 1 80 ? 10.530 56.509 18.558 1.00 53.11 78 GLY A C 1
ATOM 581 O O . GLY A 1 80 ? 10.863 57.475 17.880 1.00 50.13 78 GLY A O 1
ATOM 582 N N . GLU A 1 81 ? 9.334 56.398 19.137 1.00 53.11 79 GLU A N 1
ATOM 583 C CA . GLU A 1 81 ? 8.333 57.457 19.060 1.00 53.51 79 GLU A CA 1
ATOM 584 C C . GLU A 1 81 ? 8.896 58.777 19.540 1.00 52.04 79 GLU A C 1
ATOM 585 O O . GLU A 1 81 ? 8.539 59.829 19.027 1.00 54.08 79 GLU A O 1
ATOM 591 N N . ASP A 1 82 ? 9.753 58.724 20.555 1.00 51.05 80 ASP A N 1
ATOM 592 C CA . ASP A 1 82 ? 10.347 59.938 21.095 1.00 49.45 80 ASP A CA 1
ATOM 593 C C . ASP A 1 82 ? 11.058 60.741 19.992 1.00 52.31 80 ASP A C 1
ATOM 594 O O . ASP A 1 82 ? 10.845 61.944 19.855 1.00 53.79 80 ASP A O 1
ATOM 599 N N . VAL A 1 83 ? 11.905 60.078 19.213 1.00 48.97 81 VAL A N 1
ATOM 600 C CA . VAL A 1 83 ? 12.608 60.760 18.131 1.00 52.83 81 VAL A CA 1
ATOM 601 C C . VAL A 1 83 ? 11.618 61.299 17.092 1.00 54.95 81 VAL A C 1
ATOM 602 O O . VAL A 1 83 ? 11.718 62.446 16.662 1.00 56.50 81 VAL A O 1
ATOM 606 N N . LEU A 1 84 ? 10.656 60.474 16.701 1.00 52.19 82 LEU A N 1
ATOM 607 C CA . LEU A 1 84 ? 9.650 60.908 15.739 1.00 56.14 82 LEU A CA 1
ATOM 608 C C . LEU A 1 84 ? 8.948 62.176 16.212 1.00 56.71 82 LEU A C 1
ATOM 609 O O . LEU A 1 84 ? 8.723 63.102 15.431 1.00 56.47 82 LEU A O 1
ATOM 614 N N . GLU A 1 85 ? 8.613 62.221 17.497 1.00 52.54 83 GLU A N 1
ATOM 615 C CA . GLU A 1 85 ? 7.934 63.384 18.060 1.00 56.2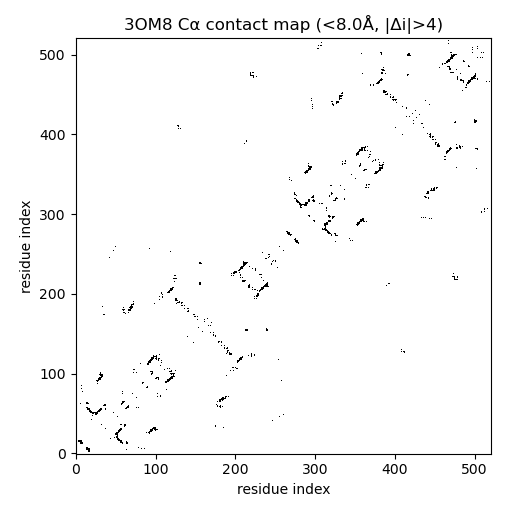3 83 GLU A CA 1
ATOM 616 C C . GLU A 1 85 ? 8.838 64.615 18.047 1.00 54.48 83 GLU A C 1
ATOM 617 O O . GLU A 1 85 ? 8.364 65.727 17.824 1.00 50.65 83 GLU A O 1
ATOM 623 N N . LEU A 1 86 ? 10.135 64.410 18.276 1.00 53.51 84 LEU A N 1
ATOM 624 C CA . LEU A 1 86 ? 11.119 65.482 18.139 1.00 53.29 84 LEU A CA 1
ATOM 625 C C . LEU A 1 86 ? 11.139 66.003 16.707 1.00 60.17 84 LEU A C 1
ATOM 626 O O . LEU A 1 86 ? 11.177 67.217 16.481 1.00 60.39 84 LEU A O 1
ATOM 631 N N . LEU A 1 87 ? 11.138 65.081 15.742 1.00 59.36 85 LEU A N 1
ATOM 632 C CA . LEU A 1 87 ? 11.168 65.465 14.336 1.00 57.63 85 LEU A CA 1
ATOM 633 C C . LEU A 1 87 ? 9.875 66.190 13.981 1.00 64.59 85 LEU A C 1
ATOM 634 O O . LEU A 1 87 ? 9.905 67.233 13.329 1.00 68.30 85 LEU A O 1
ATOM 639 N N . ASP A 1 88 ? 8.740 65.652 14.427 1.00 61.93 86 ASP A N 1
ATOM 640 C CA . ASP A 1 88 ? 7.463 66.313 14.182 1.00 62.63 86 ASP A CA 1
ATOM 641 C C . ASP A 1 88 ? 7.503 67.725 14.756 1.00 63.86 86 ASP A C 1
ATOM 642 O O . ASP A 1 88 ? 7.012 68.669 14.139 1.00 64.80 86 ASP A O 1
ATOM 647 N N . ALA A 1 89 ? 8.109 67.870 15.932 1.00 57.48 87 ALA A N 1
ATOM 648 C CA . ALA A 1 89 ? 8.127 69.165 16.608 1.00 59.51 87 ALA A CA 1
ATOM 649 C C . ALA A 1 89 ? 8.904 70.192 15.794 1.00 63.37 87 ALA A C 1
ATOM 650 O O . ALA A 1 89 ? 8.549 71.370 15.766 1.00 62.24 87 ALA A O 1
ATOM 652 N N . LEU A 1 90 ? 9.958 69.728 15.129 1.00 64.75 88 LEU A N 1
ATOM 653 C CA . LEU A 1 90 ? 10.839 70.595 14.352 1.00 68.30 88 LEU A CA 1
ATOM 654 C C . LEU A 1 90 ? 10.385 70.715 12.895 1.00 71.66 88 LEU A C 1
ATOM 655 O O . LEU A 1 90 ? 11.065 71.323 12.064 1.00 65.56 88 LEU A O 1
ATOM 660 N N . GLU A 1 91 ? 9.227 70.134 12.597 1.00 74.49 89 GLU A N 1
ATOM 661 C CA . GLU A 1 91 ? 8.700 70.111 11.239 1.00 73.55 89 GLU A CA 1
ATOM 662 C C . GLU A 1 91 ? 9.731 69.592 10.245 1.00 73.85 89 GLU A C 1
ATOM 663 O O . GLU A 1 91 ? 9.843 70.098 9.137 1.00 77.85 89 GLU A O 1
ATOM 669 N N . VAL A 1 92 ? 10.488 68.582 10.657 1.00 71.63 90 VAL A N 1
ATOM 670 C CA . VAL A 1 92 ? 11.432 67.916 9.770 1.00 69.33 90 VAL A CA 1
ATOM 671 C C . VAL A 1 92 ? 10.812 66.623 9.256 1.00 69.46 90 VAL A C 1
ATOM 672 O O . VAL A 1 92 ? 10.365 65.783 10.034 1.00 68.81 90 VAL A O 1
ATOM 676 N N . ARG A 1 93 ? 10.782 66.465 7.940 1.00 74.41 91 ARG A N 1
ATOM 677 C CA . ARG A 1 93 ? 10.219 65.265 7.350 1.00 75.99 91 ARG A CA 1
ATOM 678 C C . ARG A 1 93 ? 11.238 64.134 7.391 1.00 70.07 91 ARG A C 1
ATOM 679 O O . ARG A 1 93 ? 10.911 62.999 7.739 1.00 67.62 91 ARG A O 1
ATOM 687 N N . ARG A 1 94 ? 12.481 64.459 7.051 1.00 70.40 92 ARG A N 1
ATOM 688 C CA . ARG A 1 94 ? 13.527 63.455 6.913 1.00 67.03 92 ARG A CA 1
ATOM 689 C C . ARG A 1 94 ? 14.858 63.953 7.477 1.00 67.52 92 ARG A C 1
ATOM 690 O O . ARG A 1 94 ? 15.230 65.115 7.294 1.00 75.05 92 ARG A O 1
ATOM 698 N N . ALA A 1 95 ? 15.576 63.066 8.158 1.00 54.11 93 ALA A N 1
ATOM 699 C CA . ALA A 1 95 ? 16.857 63.414 8.745 1.00 53.53 93 ALA A CA 1
ATOM 700 C C . ALA A 1 95 ? 17.797 62.241 8.601 1.00 55.27 93 ALA A C 1
ATOM 701 O O . ALA A 1 95 ? 17.356 61.095 8.581 1.00 59.22 93 ALA A O 1
ATOM 703 N N . HIS A 1 96 ? 19.090 62.523 8.496 1.00 51.69 94 HIS A N 1
ATOM 704 C CA . HIS A 1 96 ? 20.084 61.474 8.652 1.00 48.79 94 HIS A CA 1
ATOM 705 C C . HIS A 1 96 ? 20.036 61.130 10.134 1.00 54.56 94 HIS A C 1
ATOM 706 O O . HIS A 1 96 ? 19.671 61.978 10.946 1.00 57.24 94 HIS A O 1
ATOM 713 N N . PHE A 1 97 ? 20.404 59.902 10.488 1.00 54.47 95 PHE A N 1
ATOM 714 C CA . PHE A 1 97 ? 20.384 59.463 11.877 1.00 50.57 95 PHE A CA 1
ATOM 715 C C . PHE A 1 97 ? 21.678 58.748 12.252 1.00 50.83 95 PHE A C 1
ATOM 716 O O . PHE A 1 97 ? 22.131 57.861 11.538 1.00 54.07 95 PHE A O 1
ATOM 724 N N . LEU A 1 98 ? 22.271 59.148 13.372 1.00 52.41 96 LEU A N 1
ATOM 725 C CA . LEU A 1 98 ? 23.432 58.454 13.922 1.00 51.10 96 LEU A CA 1
ATOM 726 C C . LEU A 1 98 ? 23.174 58.104 15.382 1.00 54.15 96 LEU A C 1
ATOM 727 O O . LEU A 1 98 ? 22.994 58.989 16.217 1.00 52.52 96 LEU A O 1
ATOM 732 N N . GLY A 1 99 ? 23.152 56.808 15.677 1.00 51.48 97 GLY A N 1
ATOM 733 C CA . GLY A 1 99 ? 22.895 56.329 17.016 1.00 51.08 97 GLY A CA 1
ATOM 734 C C . GLY A 1 99 ? 23.970 55.380 17.498 1.00 53.78 97 GLY A C 1
ATOM 735 O O . GLY A 1 99 ? 24.319 54.438 16.792 1.00 50.67 97 GLY A O 1
ATOM 736 N N . LEU A 1 100 ? 24.493 55.629 18.700 1.00 50.90 98 LEU A N 1
ATOM 737 C CA . LEU A 1 100 ? 25.512 54.764 19.284 1.00 50.96 98 LEU A CA 1
ATOM 738 C C . LEU A 1 100 ? 24.924 53.876 20.392 1.00 54.71 98 LEU A C 1
ATOM 739 O O . LEU A 1 100 ? 24.215 54.351 21.285 1.00 50.95 98 LEU A O 1
ATOM 744 N N . SER A 1 101 ? 25.214 52.581 20.310 1.00 51.45 99 SER A N 1
ATOM 745 C CA . SER A 1 101 ? 24.706 51.612 21.272 1.00 43.70 99 SER A CA 1
ATOM 746 C C . SER A 1 101 ? 23.180 51.610 21.314 1.00 41.37 99 SER A C 1
ATOM 747 O O . SER A 1 101 ? 22.526 51.231 20.341 1.00 44.72 99 SER A O 1
ATOM 750 N N . LEU A 1 102 ? 22.613 52.018 22.447 1.00 46.26 100 LEU A N 1
ATOM 751 C CA . LEU A 1 102 ? 21.162 52.080 22.582 1.00 46.14 100 LEU A CA 1
ATOM 752 C C . LEU A 1 102 ? 20.604 52.975 21.485 1.00 43.18 100 LEU A C 1
ATOM 753 O O . LEU A 1 102 ? 19.563 52.678 20.904 1.00 47.54 100 LEU A O 1
ATOM 758 N N . GLY A 1 103 ? 21.306 54.070 21.210 1.00 43.08 101 GLY A N 1
ATOM 759 C CA . GLY A 1 103 ? 20.915 54.980 20.147 1.00 47.20 101 GLY A CA 1
ATOM 760 C C . GLY A 1 103 ? 20.864 54.240 18.821 1.00 54.67 101 GLY A C 1
ATOM 761 O O . GLY A 1 103 ? 19.950 54.433 18.031 1.00 58.41 101 GLY A O 1
ATOM 762 N N . GLY A 1 104 ? 21.849 53.376 18.594 1.00 54.15 102 GLY A N 1
ATOM 763 C CA . GLY A 1 104 ? 21.889 52.534 17.414 1.00 51.01 102 GLY A CA 1
ATOM 764 C C . GLY A 1 104 ? 20.723 51.567 17.363 1.00 49.31 102 GLY A C 1
ATOM 765 O O . GLY A 1 104 ? 20.250 51.242 16.289 1.00 47.42 102 GLY A O 1
ATOM 766 N N . ILE A 1 105 ? 20.236 51.103 18.513 1.00 49.28 103 ILE A N 1
ATOM 767 C CA . ILE A 1 105 ? 19.054 50.244 18.481 1.00 44.43 103 ILE A CA 1
ATOM 768 C C . ILE A 1 105 ? 17.797 51.046 18.122 1.00 49.19 103 ILE A C 1
ATOM 769 O O . ILE A 1 105 ? 16.913 50.570 17.399 1.00 49.99 103 ILE A O 1
ATOM 774 N N . VAL A 1 106 ? 17.723 52.272 18.617 1.00 49.50 104 VAL A N 1
ATOM 775 C CA . VAL A 1 106 ? 16.643 53.156 18.222 1.00 48.11 104 VAL A CA 1
ATOM 776 C C . VAL A 1 106 ? 16.686 53.392 16.703 1.00 52.75 104 VAL A C 1
ATOM 777 O O . VAL A 1 106 ? 15.645 53.422 16.042 1.00 55.44 104 VAL A O 1
ATOM 781 N N . GLY A 1 107 ? 17.897 53.544 16.165 1.00 50.90 105 GLY A N 1
ATOM 782 C CA . GLY A 1 107 ? 18.109 53.729 14.739 1.00 48.62 105 GLY A CA 1
ATOM 783 C C . GLY A 1 107 ? 17.499 52.608 13.925 1.00 49.87 105 GLY A C 1
ATOM 784 O O . GLY A 1 107 ? 16.715 52.854 13.008 1.00 51.61 105 GLY A O 1
ATOM 785 N N . GLN A 1 108 ? 17.852 51.372 14.261 1.00 49.16 106 GLN A N 1
ATOM 786 C CA . GLN A 1 108 ? 17.271 50.214 13.599 1.00 50.02 106 GLN A CA 1
ATOM 787 C C . GLN A 1 108 ? 15.749 50.249 13.641 1.00 51.74 106 GLN A C 1
ATOM 788 O O . GLN A 1 108 ? 15.095 50.007 12.629 1.00 56.50 106 GLN A O 1
ATOM 794 N N . TRP A 1 109 ? 15.183 50.556 14.802 1.00 48.02 107 TRP A N 1
ATOM 795 C CA . TRP A 1 109 ? 13.730 50.601 14.934 1.00 47.08 107 TRP A CA 1
ATOM 796 C C . TRP A 1 109 ? 13.123 51.632 13.979 1.00 53.79 107 TRP A C 1
ATOM 797 O O . TRP A 1 109 ? 12.103 51.367 13.338 1.00 55.36 107 TRP A O 1
ATOM 808 N N . LEU A 1 110 ? 13.747 52.806 13.890 1.00 53.96 108 LEU A N 1
ATOM 809 C CA . LEU A 1 110 ? 13.267 53.863 12.994 1.00 52.68 108 LEU A CA 1
ATOM 810 C C . LEU A 1 110 ? 13.309 53.445 11.525 1.00 55.15 108 LEU A C 1
ATOM 811 O O . LEU A 1 110 ? 12.384 53.734 10.760 1.00 54.78 108 LEU A O 1
ATOM 816 N N . ALA A 1 111 ? 14.375 52.757 11.130 1.00 52.38 109 ALA A N 1
ATOM 817 C CA . ALA A 1 111 ? 14.503 52.352 9.737 1.00 54.47 109 ALA A CA 1
ATOM 818 C C . ALA A 1 111 ? 13.435 51.316 9.436 1.00 59.42 109 ALA A C 1
ATOM 819 O O . ALA A 1 111 ? 12.989 51.200 8.299 1.00 56.09 109 ALA A O 1
ATOM 821 N N . LEU A 1 112 ? 12.995 50.600 10.470 1.00 56.43 110 LEU A N 1
ATOM 822 C CA . LEU A 1 112 ? 12.006 49.540 10.295 1.00 55.71 110 LEU A CA 1
ATOM 823 C C . LEU A 1 112 ? 10.557 50.019 10.334 1.00 53.76 110 LEU A C 1
ATOM 824 O O . LEU A 1 112 ? 9.709 49.455 9.653 1.00 52.10 110 LEU A O 1
ATOM 829 N N . HIS A 1 113 ? 10.272 51.044 11.133 1.00 52.49 111 HIS A N 1
ATOM 830 C CA . HIS A 1 113 ? 8.890 51.441 11.388 1.00 55.44 111 HIS A CA 1
ATOM 831 C C . HIS A 1 113 ? 8.595 52.849 10.889 1.00 57.50 111 HIS A C 1
ATOM 832 O O . HIS A 1 113 ? 7.432 53.234 10.750 1.00 60.30 111 HIS A O 1
ATOM 839 N N . ALA A 1 114 ? 9.642 53.625 10.632 1.00 54.33 112 ALA A N 1
ATOM 840 C CA . ALA A 1 114 ? 9.449 54.940 10.025 1.00 57.78 112 ALA A CA 1
ATOM 841 C C . ALA A 1 114 ? 10.518 55.282 8.981 1.00 61.88 112 ALA A C 1
ATOM 842 O O . ALA A 1 114 ? 11.147 56.343 9.053 1.00 65.05 112 ALA A O 1
ATOM 844 N N . PRO A 1 115 ? 10.715 54.384 7.999 1.00 53.66 113 PRO A N 1
ATOM 845 C CA . PRO A 1 115 ? 11.710 54.560 6.939 1.00 56.24 113 PRO A CA 1
ATOM 846 C C . PRO A 1 115 ? 11.601 55.921 6.245 1.00 61.25 113 PRO A C 1
ATOM 847 O O . PRO A 1 115 ? 12.624 56.481 5.862 1.00 65.50 113 PRO A O 1
ATOM 851 N N . GLN A 1 116 ? 10.387 56.443 6.108 1.00 56.95 114 GLN A N 1
ATOM 852 C CA . GLN A 1 116 ? 10.166 57.718 5.428 1.00 61.44 114 GLN A CA 1
ATOM 853 C C . GLN A 1 116 ? 10.708 58.930 6.190 1.00 60.67 114 GLN A C 1
ATOM 854 O O . GLN A 1 116 ? 10.817 60.022 5.630 1.00 62.57 114 GLN A O 1
ATOM 860 N N . ARG A 1 117 ? 11.039 58.743 7.464 1.00 58.10 115 ARG A N 1
ATOM 861 C CA . ARG A 1 117 ? 11.549 59.842 8.282 1.00 58.47 115 ARG A CA 1
ATOM 862 C C . ARG A 1 117 ? 13.076 59.859 8.300 1.00 61.13 115 ARG A C 1
ATOM 863 O O . ARG A 1 117 ? 13.689 60.826 8.743 1.00 60.68 115 ARG A O 1
ATOM 871 N N . ILE A 1 118 ? 13.685 58.791 7.797 1.00 60.88 116 ILE A N 1
ATOM 872 C CA . ILE A 1 118 ? 15.139 58.643 7.818 1.00 59.33 116 ILE A CA 1
ATOM 873 C C . ILE A 1 118 ? 15.765 58.792 6.426 1.00 66.02 116 ILE A C 1
ATOM 874 O O . ILE A 1 118 ? 15.212 58.322 5.431 1.00 64.89 116 ILE A O 1
ATOM 879 N N . GLU A 1 119 ? 16.916 59.454 6.357 1.00 66.06 117 GLU A N 1
ATOM 880 C CA . GLU A 1 119 ? 17.670 59.530 5.112 1.00 67.58 117 GLU A CA 1
ATOM 881 C C . GLU A 1 119 ? 18.738 58.461 5.146 1.00 62.28 117 GLU A C 1
ATOM 882 O O . GLU A 1 119 ? 18.484 57.304 4.820 1.00 66.01 117 GLU A O 1
ATOM 888 N N . ARG A 1 120 ? 19.936 58.859 5.557 1.00 51.04 118 ARG A N 1
ATOM 889 C CA . ARG A 1 120 ? 21.035 57.927 5.738 1.00 45.98 118 ARG A CA 1
ATOM 890 C C . ARG A 1 120 ? 21.199 57.567 7.210 1.00 53.50 118 ARG A C 1
ATOM 891 O O . ARG A 1 120 ? 20.924 58.381 8.100 1.00 54.56 118 ARG A O 1
ATOM 899 N N . LEU A 1 121 ? 21.660 56.345 7.452 1.00 52.62 119 LEU A N 1
ATOM 900 C CA . LEU A 1 121 ? 21.591 55.743 8.768 1.00 55.44 119 LEU A CA 1
ATOM 901 C C . LEU A 1 121 ? 22.965 55.259 9.239 1.00 57.30 119 LEU A C 1
ATOM 902 O O . LEU A 1 121 ? 23.619 54.465 8.565 1.00 57.63 119 LEU A O 1
ATOM 907 N N . VAL A 1 122 ? 23.405 55.752 10.393 1.00 49.32 120 VAL A N 1
ATOM 908 C CA . VAL A 1 122 ? 24.677 55.321 10.960 1.00 47.51 120 VAL A CA 1
ATOM 909 C C . VAL A 1 122 ? 24.471 54.624 12.310 1.00 51.67 120 VAL A C 1
ATOM 910 O O . VAL A 1 122 ? 23.864 55.181 13.227 1.00 49.65 120 VAL A O 1
ATOM 914 N N . LEU A 1 123 ? 24.962 53.390 12.403 1.00 48.63 121 LEU A N 1
ATOM 915 C CA . LEU A 1 123 ? 24.785 52.559 13.581 1.00 45.86 121 LEU A CA 1
ATOM 916 C C . LEU A 1 123 ? 26.152 52.281 14.168 1.00 51.25 121 LEU A C 1
ATOM 917 O O . LEU A 1 123 ? 26.945 51.567 13.563 1.00 54.39 121 LEU A O 1
ATOM 922 N N . ALA A 1 124 ? 26.428 52.854 15.338 1.00 50.61 122 ALA A N 1
ATOM 923 C CA . ALA A 1 124 ? 27.743 52.740 15.967 1.00 49.94 122 ALA A CA 1
ATOM 924 C C . ALA A 1 124 ? 27.698 51.893 17.243 1.00 50.93 122 ALA A C 1
ATOM 925 O O . ALA A 1 124 ? 26.764 51.998 18.041 1.00 51.98 122 ALA A O 1
ATOM 927 N N . ASN A 1 125 ? 28.713 51.051 17.413 1.00 49.77 123 ASN A N 1
ATOM 928 C CA . ASN A 1 125 ? 28.853 50.204 18.591 1.00 45.80 123 ASN A CA 1
ATOM 929 C C . ASN A 1 125 ? 27.498 49.779 19.123 1.00 49.75 123 ASN A C 1
ATOM 930 O O . ASN A 1 125 ? 27.129 50.111 20.252 1.00 46.43 123 ASN A O 1
ATOM 935 N N . THR A 1 126 ? 26.751 49.066 18.294 1.00 44.88 124 THR A N 1
ATOM 936 C CA . THR A 1 126 ? 25.414 48.649 18.653 1.00 47.03 124 THR A CA 1
ATOM 937 C C . THR A 1 126 ? 25.207 47.186 18.277 1.00 49.58 124 THR A C 1
ATOM 938 O O . THR A 1 126 ? 26.157 46.491 17.905 1.00 49.09 124 THR A O 1
ATOM 942 N N . SER A 1 127 ? 23.965 46.727 18.393 1.00 46.62 125 SER A N 1
ATOM 943 C CA . SER A 1 127 ? 23.619 45.331 18.184 1.00 47.47 125 SER A CA 1
ATOM 944 C C . SER A 1 127 ? 22.125 45.200 17.933 1.00 51.98 125 SER A C 1
ATOM 945 O O . SER A 1 127 ? 21.344 46.050 18.368 1.00 50.22 125 SER A O 1
ATOM 948 N N . ALA A 1 128 ? 21.734 44.135 17.231 1.00 46.53 126 ALA A N 1
ATOM 949 C CA . ALA A 1 128 ? 20.324 43.860 16.971 1.00 46.72 126 ALA A CA 1
ATOM 950 C C . ALA A 1 128 ? 19.703 42.916 17.994 1.00 49.86 126 ALA A C 1
ATOM 951 O O . ALA A 1 128 ? 18.485 42.728 18.010 1.00 55.50 126 ALA A O 1
ATOM 953 N N . TRP A 1 129 ? 20.538 42.304 18.826 1.00 46.25 127 TRP A N 1
ATOM 954 C CA . TRP A 1 129 ? 20.058 41.363 19.830 1.00 48.01 127 TRP A CA 1
ATOM 955 C C . TRP A 1 129 ? 21.145 41.105 20.846 1.00 54.93 127 TRP A C 1
ATOM 956 O O . TRP A 1 129 ? 22.244 40.677 20.488 1.00 53.68 127 TRP A O 1
ATOM 967 N N . LEU A 1 130 ? 20.825 41.362 22.114 1.00 58.55 128 LEU A N 1
ATOM 968 C CA . LEU A 1 130 ? 21.788 41.238 23.199 1.00 56.33 128 LEU A CA 1
ATOM 969 C C . LEU A 1 130 ? 21.298 40.281 24.281 1.00 60.29 128 LEU A C 1
ATOM 970 O O . LEU A 1 130 ? 21.688 40.395 25.440 1.00 71.31 128 LEU A O 1
ATOM 975 N N . GLY A 1 131 ? 20.448 39.332 23.899 1.00 58.84 129 GLY A N 1
ATOM 976 C CA . GLY A 1 131 ? 19.935 38.345 24.836 1.00 55.97 129 GLY A CA 1
ATOM 977 C C . GLY A 1 131 ? 21.019 37.361 25.230 1.00 60.21 129 GLY A C 1
ATOM 978 O O . GLY A 1 131 ? 22.176 37.540 24.842 1.00 61.03 129 GLY A O 1
ATOM 979 N N . PRO A 1 132 ? 20.662 36.322 26.009 1.00 57.89 130 PRO A N 1
ATOM 980 C CA . PRO A 1 132 ? 19.321 36.078 26.564 1.00 64.85 130 PRO A CA 1
ATOM 981 C C . PRO A 1 132 ? 18.881 37.160 27.568 1.00 66.49 130 PRO A C 1
ATOM 982 O O . PRO A 1 132 ? 19.694 37.984 27.988 1.00 62.57 130 PRO A O 1
ATOM 986 N N . ALA A 1 133 ? 17.607 37.145 27.948 1.00 60.78 131 ALA A N 1
ATOM 987 C CA . ALA A 1 133 ? 17.011 38.272 28.654 1.00 59.59 131 ALA A CA 1
ATOM 988 C C . ALA A 1 133 ? 17.270 38.329 30.168 1.00 58.87 131 ALA A C 1
ATOM 989 O O . ALA A 1 133 ? 17.272 39.412 30.742 1.00 61.65 131 ALA A O 1
ATOM 991 N N . ALA A 1 134 ? 17.489 37.182 30.808 1.00 56.97 132 ALA A N 1
ATOM 992 C CA . ALA A 1 134 ? 17.603 37.148 32.266 1.00 57.15 132 ALA A CA 1
ATOM 993 C C . ALA A 1 134 ? 18.642 38.149 32.744 1.00 59.46 132 ALA A C 1
ATOM 994 O O . ALA A 1 134 ? 18.373 38.930 33.641 1.00 65.16 132 ALA A O 1
ATOM 996 N N . GLN A 1 135 ? 19.815 38.150 32.123 1.00 56.95 133 GLN A N 1
ATOM 997 C CA . GLN A 1 135 ? 20.864 39.092 32.502 1.00 57.51 133 GLN A CA 1
ATOM 998 C C . GLN A 1 135 ? 20.355 40.530 32.643 1.00 56.22 133 GLN A C 1
ATOM 999 O O . GLN A 1 135 ? 20.885 41.302 33.448 1.00 52.77 133 GLN A O 1
ATOM 1005 N N . TRP A 1 136 ? 19.346 40.895 31.853 1.00 51.39 134 TRP A N 1
ATOM 1006 C CA . TRP A 1 136 ? 18.817 42.258 31.892 1.00 50.34 134 TRP A CA 1
ATOM 1007 C C . TRP A 1 136 ? 17.858 42.485 33.068 1.00 52.61 134 TRP A C 1
ATOM 1008 O O . TRP A 1 136 ? 17.815 43.572 33.635 1.00 53.33 134 TRP A O 1
ATOM 1019 N N . ASP A 1 137 ? 17.095 41.462 33.430 1.00 51.83 135 ASP A N 1
ATOM 1020 C CA . ASP A 1 137 ? 16.271 41.539 34.628 1.00 52.44 135 ASP A CA 1
ATOM 1021 C C . ASP A 1 137 ? 17.148 41.631 35.872 1.00 56.09 135 ASP A C 1
ATOM 1022 O O . ASP A 1 137 ? 16.804 42.320 36.831 1.00 60.62 135 ASP A O 1
ATOM 1027 N N . GLU A 1 138 ? 18.284 40.941 35.854 1.00 56.67 136 GLU A N 1
ATOM 1028 C CA . GLU A 1 138 ? 19.224 41.017 36.967 1.00 60.00 136 GLU A CA 1
ATOM 1029 C C . GLU A 1 138 ? 19.836 42.403 37.076 1.00 59.47 136 GLU A C 1
ATOM 1030 O O . GLU A 1 138 ? 20.028 42.908 38.168 1.00 64.92 136 GLU A O 1
ATOM 1036 N N . ARG A 1 139 ? 20.132 43.035 35.950 1.00 59.65 137 ARG A N 1
ATOM 1037 C CA . ARG A 1 139 ? 20.668 44.386 36.012 1.00 54.72 137 ARG A CA 1
ATOM 1038 C C . ARG A 1 139 ? 19.610 45.401 36.444 1.00 54.37 137 ARG A C 1
ATOM 1039 O O . ARG A 1 139 ? 19.933 46.420 37.050 1.00 56.45 137 ARG A O 1
ATOM 1047 N N . ILE A 1 140 ? 18.351 45.133 36.123 1.00 51.50 138 ILE A N 1
ATOM 1048 C CA . ILE A 1 140 ? 17.276 46.033 36.516 1.00 51.60 138 ILE A CA 1
ATOM 1049 C C . ILE A 1 140 ? 17.058 45.943 38.034 1.00 54.73 138 ILE A C 1
ATOM 1050 O O . ILE A 1 140 ? 17.004 46.963 38.733 1.00 58.01 138 ILE A O 1
ATOM 1055 N N . ALA A 1 141 ? 16.953 44.721 38.543 1.00 48.03 139 ALA A N 1
ATOM 1056 C CA . ALA A 1 141 ? 16.788 44.524 39.976 1.00 50.51 139 ALA A CA 1
ATOM 1057 C C . ALA A 1 141 ? 17.958 45.145 40.729 1.00 56.72 139 ALA A C 1
ATOM 1058 O O . ALA A 1 141 ? 17.763 45.757 41.773 1.00 57.14 139 ALA A O 1
ATOM 1060 N N . ALA A 1 142 ? 19.168 45.015 40.188 1.00 54.44 140 ALA A N 1
ATOM 1061 C CA . ALA A 1 142 ? 20.352 45.522 40.877 1.00 57.63 140 ALA A CA 1
ATOM 1062 C C . ALA A 1 142 ? 20.440 47.047 40.863 1.00 58.89 140 ALA A C 1
ATOM 1063 O O . ALA A 1 142 ? 20.782 47.662 41.890 1.00 54.27 140 ALA A O 1
ATOM 1065 N N . VAL A 1 143 ? 20.129 47.667 39.725 1.00 48.38 141 VAL A N 1
ATOM 1066 C CA . VAL A 1 143 ? 20.151 49.128 39.676 1.00 46.74 141 VAL A CA 1
ATOM 1067 C C . VAL A 1 143 ? 19.055 49.763 40.566 1.00 52.66 141 VAL A C 1
ATOM 1068 O O . VAL A 1 143 ? 19.266 50.820 41.162 1.00 55.30 141 VAL A O 1
ATOM 1072 N N . LEU A 1 144 ? 17.898 49.113 40.667 1.00 50.07 142 LEU A N 1
ATOM 1073 C CA . LEU A 1 144 ? 16.793 49.644 41.470 1.00 44.59 142 LEU A CA 1
ATOM 1074 C C . LEU A 1 144 ? 17.086 49.602 42.971 1.00 51.97 142 LEU A C 1
ATOM 1075 O O . LEU A 1 144 ? 16.572 50.420 43.729 1.00 54.71 142 LEU A O 1
ATOM 1080 N N . GLN A 1 145 ? 17.907 48.639 43.383 1.00 49.69 143 GLN A N 1
ATOM 1081 C CA . GLN A 1 145 ? 18.183 48.400 44.789 1.00 55.59 143 GLN A CA 1
ATOM 1082 C C . GLN A 1 145 ? 19.485 49.049 45.238 1.00 56.10 143 GLN A C 1
ATOM 1083 O O . GLN A 1 145 ? 19.761 49.107 46.418 1.00 54.28 143 GLN A O 1
ATOM 1089 N N . ALA A 1 146 ? 20.279 49.546 44.300 1.00 50.52 144 ALA A N 1
ATOM 1090 C CA . ALA A 1 146 ? 21.543 50.181 44.655 1.00 56.02 144 ALA A CA 1
ATOM 1091 C C . ALA A 1 146 ? 21.335 51.336 45.629 1.00 60.97 144 ALA A C 1
ATOM 1092 O O . ALA A 1 146 ? 20.287 51.984 45.636 1.00 58.78 144 ALA A O 1
ATOM 1094 N N . GLU A 1 147 ? 22.340 51.596 46.452 1.00 63.77 145 GLU A N 1
ATOM 1095 C CA . GLU A 1 147 ? 22.289 52.754 47.328 1.00 72.89 145 GLU A CA 1
ATOM 1096 C C . GLU A 1 147 ? 22.532 54.040 46.537 1.00 77.60 145 GLU A C 1
ATOM 1097 O O . GLU A 1 147 ? 21.777 55.007 46.652 1.00 83.75 145 GLU A O 1
ATOM 1103 N N . ASP A 1 148 ? 23.606 54.041 45.756 1.00 75.27 146 ASP A N 1
ATOM 1104 C CA . ASP A 1 148 ? 23.887 55.101 44.791 1.00 72.19 146 ASP A CA 1
ATOM 1105 C C . ASP A 1 148 ? 24.400 54.457 43.502 1.00 72.47 146 ASP A C 1
ATOM 1106 O O . ASP A 1 148 ? 24.562 53.238 43.437 1.00 75.28 146 ASP A O 1
ATOM 1119 N N . SER A 1 150 ? 27.268 54.435 42.193 1.00 58.60 148 SER A N 1
ATOM 1120 C CA . SER A 1 150 ? 28.727 54.318 42.163 1.00 60.68 148 SER A CA 1
ATOM 1121 C C . SER A 1 150 ? 29.260 52.998 41.614 1.00 62.81 148 SER A C 1
ATOM 1122 O O . SER A 1 150 ? 30.165 52.994 40.776 1.00 59.74 148 SER A O 1
ATOM 1125 N N . GLU A 1 151 ? 28.732 51.884 42.111 1.00 66.92 149 GLU A N 1
ATOM 1126 C CA . GLU A 1 151 ? 29.122 50.576 41.601 1.00 69.12 149 GLU A CA 1
ATOM 1127 C C . GLU A 1 151 ? 28.673 50.465 40.156 1.00 64.33 149 GLU A C 1
ATOM 1128 O O . GLU A 1 151 ? 29.416 50.009 39.289 1.00 64.16 149 GLU A O 1
ATOM 1134 N N . THR A 1 152 ? 27.436 50.881 39.917 1.00 58.10 150 THR A N 1
ATOM 1135 C CA . THR A 1 152 ? 26.845 50.833 38.597 1.00 57.93 150 THR A CA 1
ATOM 1136 C C . THR A 1 152 ? 27.720 51.600 37.608 1.00 59.61 150 THR A C 1
ATOM 1137 O O . THR A 1 152 ? 28.061 51.080 36.549 1.00 62.29 150 THR A O 1
ATOM 1141 N N . ALA A 1 153 ? 28.111 52.817 37.973 1.00 57.88 151 ALA A N 1
ATOM 1142 C CA . ALA A 1 153 ? 28.963 53.631 37.117 1.00 56.63 151 ALA A CA 1
ATOM 1143 C C . ALA A 1 153 ? 30.294 52.949 36.831 1.00 59.24 151 ALA A C 1
ATOM 1144 O O . ALA A 1 153 ? 30.735 52.919 35.688 1.00 62.62 151 ALA A O 1
ATOM 1146 N N . ALA A 1 154 ? 30.928 52.392 37.859 1.00 55.14 152 ALA A N 1
ATOM 1147 C CA . ALA A 1 154 ? 32.211 51.716 37.665 1.00 53.29 152 ALA A CA 1
ATOM 1148 C C . ALA A 1 154 ? 32.056 50.486 36.778 1.00 57.49 152 ALA A C 1
ATOM 1149 O O . ALA A 1 154 ? 33.003 50.056 36.125 1.00 61.33 152 ALA A O 1
ATOM 1151 N N . GLY A 1 155 ? 30.861 49.912 36.768 1.00 53.29 153 GLY A N 1
ATOM 1152 C CA . GLY A 1 155 ? 30.594 48.774 35.917 1.00 55.59 153 GLY A CA 1
ATOM 1153 C C . GLY A 1 155 ? 30.633 49.207 34.461 1.00 60.14 153 GLY A C 1
ATOM 1154 O O . GLY A 1 155 ? 31.321 48.602 33.644 1.00 65.75 153 GLY A O 1
ATOM 1155 N N . PHE A 1 156 ? 29.895 50.267 34.141 1.00 57.91 154 PHE A N 1
ATOM 1156 C CA . PHE A 1 156 ? 29.889 50.809 32.789 1.00 58.08 154 PHE A CA 1
ATOM 1157 C C . PHE A 1 156 ? 31.281 51.237 32.359 1.00 58.73 154 PHE A C 1
ATOM 1158 O O . PHE A 1 156 ? 31.771 50.787 31.330 1.00 61.37 154 PHE A O 1
ATOM 1166 N N . LEU A 1 157 ? 31.916 52.108 33.139 1.00 55.31 155 LEU A N 1
ATOM 1167 C CA . LEU A 1 157 ? 33.218 52.637 32.747 1.00 56.61 155 LEU A CA 1
ATOM 1168 C C . LEU A 1 157 ? 34.206 51.523 32.417 1.00 60.53 155 LEU A C 1
ATOM 1169 O O . LEU A 1 157 ? 34.979 51.639 31.474 1.00 64.59 155 LEU A O 1
ATOM 1174 N N . GLY A 1 158 ? 34.174 50.440 33.182 1.00 61.73 156 GLY A N 1
ATOM 1175 C CA . GLY A 1 158 ? 35.046 49.311 32.917 1.00 64.13 156 GLY A CA 1
ATOM 1176 C C . GLY A 1 158 ? 34.754 48.670 31.569 1.00 64.81 156 GLY A C 1
ATOM 1177 O O . GLY A 1 158 ? 35.646 48.100 30.933 1.00 66.19 156 GLY A O 1
ATOM 1178 N N . ASN A 1 159 ? 33.499 48.771 31.137 1.00 66.07 157 ASN A N 1
ATOM 1179 C CA . ASN A 1 159 ? 33.067 48.275 29.828 1.00 67.37 157 ASN A CA 1
ATOM 1180 C C . ASN A 1 159 ? 33.169 49.288 28.683 1.00 65.74 157 ASN A C 1
ATOM 1181 O O . ASN A 1 159 ? 33.037 48.922 27.525 1.00 62.56 157 ASN A O 1
ATOM 1186 N N . TRP A 1 160 ? 33.378 50.559 29.005 1.00 66.10 158 TRP A N 1
ATOM 1187 C CA . TRP A 1 160 ? 33.338 51.616 27.999 1.00 65.30 158 TRP A CA 1
ATOM 1188 C C . TRP A 1 160 ? 34.719 52.021 27.519 1.00 71.54 158 TRP A C 1
ATOM 1189 O O . TRP A 1 160 ? 34.887 52.435 26.374 1.00 82.07 158 TRP A O 1
ATOM 1200 N N . PHE A 1 161 ? 35.702 51.913 28.400 1.00 67.01 159 PHE A N 1
ATOM 1201 C CA . PHE A 1 161 ? 37.045 52.365 28.083 1.00 69.21 159 PHE A CA 1
ATOM 1202 C C . PHE A 1 161 ? 38.037 51.209 28.101 1.00 72.80 159 PHE A C 1
ATOM 1203 O O . PHE A 1 161 ? 37.743 50.138 28.634 1.00 80.02 159 PHE A O 1
ATOM 1211 N N . PRO A 1 162 ? 39.218 51.423 27.504 1.00 70.01 160 PRO A N 1
ATOM 1212 C CA . PRO A 1 162 ? 40.329 50.473 27.600 1.00 77.71 160 PRO A CA 1
ATOM 1213 C C . PRO A 1 162 ? 41.024 50.626 28.944 1.00 88.07 160 PRO A C 1
ATOM 1214 O O . PRO A 1 162 ? 41.023 51.721 29.502 1.00 90.22 160 PRO A O 1
ATOM 1218 N N . PRO A 1 163 ? 41.623 49.545 29.456 1.00 93.93 161 PRO A N 1
ATOM 1219 C CA . PRO A 1 163 ? 42.251 49.595 30.780 1.00 97.41 161 PRO A CA 1
ATOM 1220 C C . PRO A 1 163 ? 43.220 50.769 30.917 1.00 95.66 161 PRO A C 1
ATOM 1221 O O . PRO A 1 163 ? 43.243 51.414 31.959 1.00 94.99 161 PRO A O 1
ATOM 1225 N N . ALA A 1 164 ? 43.994 51.047 29.872 1.00 94.95 162 ALA A N 1
ATOM 1226 C CA . ALA A 1 164 ? 44.997 52.110 29.910 1.00 95.21 162 ALA A CA 1
ATOM 1227 C C . ALA A 1 164 ? 44.459 53.424 30.475 1.00 98.51 162 ALA A C 1
ATOM 1228 O O . ALA A 1 164 ? 45.096 54.048 31.324 1.00 102.30 162 ALA A O 1
ATOM 1230 N N . LEU A 1 165 ? 43.293 53.845 29.997 1.00 98.28 163 LEU A N 1
ATOM 1231 C CA . LEU A 1 165 ? 42.707 55.114 30.418 1.00 98.17 163 LEU A CA 1
ATOM 1232 C C . LEU A 1 165 ? 42.141 55.048 31.825 1.00 104.76 163 LEU A C 1
ATOM 1233 O O . LEU A 1 165 ? 42.123 56.0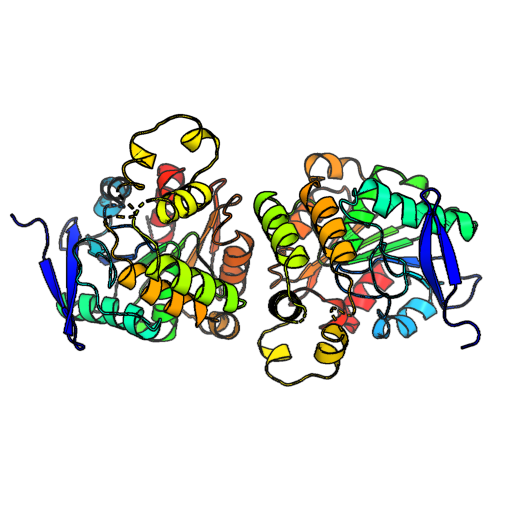48 32.540 1.00 110.71 163 LEU A O 1
ATOM 1238 N N . LEU A 1 166 ? 41.671 53.870 32.217 1.00 105.17 164 LEU A N 1
ATOM 1239 C CA . LEU A 1 166 ? 41.170 53.670 33.571 1.00 105.87 164 LEU A CA 1
ATOM 1240 C C . LEU A 1 166 ? 42.312 53.627 34.584 1.00 115.58 164 LEU A C 1
ATOM 1241 O O . LEU A 1 166 ? 42.201 54.179 35.680 1.00 120.02 164 LEU A O 1
ATOM 1246 N N . GLU A 1 167 ? 43.406 52.970 34.207 1.00 119.68 165 GLU A N 1
ATOM 1247 C CA . GLU A 1 167 ? 44.565 52.808 35.081 1.00 125.21 165 GLU A CA 1
ATOM 1248 C C . GLU A 1 167 ? 44.937 54.117 35.771 1.00 128.53 165 GLU A C 1
ATOM 1249 O O . GLU A 1 167 ? 45.081 54.167 36.994 1.00 123.74 165 GLU A O 1
ATOM 1255 N N . ARG A 1 168 ? 45.091 55.176 34.983 1.00 133.63 166 ARG A N 1
ATOM 1256 C CA . ARG A 1 168 ? 45.308 56.502 35.542 1.00 137.32 166 ARG A CA 1
ATOM 1257 C C . ARG A 1 168 ? 43.995 57.275 35.517 1.00 129.05 166 ARG A C 1
ATOM 1258 O O . ARG A 1 168 ? 43.034 56.862 34.871 1.00 127.20 166 ARG A O 1
ATOM 1266 N N . ALA A 1 169 ? 43.954 58.392 36.231 1.00 123.53 167 ALA A N 1
ATOM 1267 C CA . ALA A 1 169 ? 42.788 59.260 36.203 1.00 117.67 167 ALA A CA 1
ATOM 1268 C C . ALA A 1 169 ? 42.886 60.204 35.013 1.00 111.40 167 ALA A C 1
ATOM 1269 O O . ALA A 1 169 ? 43.889 60.893 34.837 1.00 113.43 167 ALA A O 1
ATOM 1271 N N . GLU A 1 170 ? 41.847 60.220 34.189 1.00 104.63 168 GLU A N 1
ATOM 1272 C CA . GLU A 1 170 ? 41.779 61.138 33.062 1.00 99.39 168 GLU A CA 1
ATOM 1273 C C . GLU A 1 170 ? 40.461 61.893 33.143 1.00 89.49 168 GLU A C 1
ATOM 1274 O O . GLU A 1 170 ? 39.449 61.323 33.538 1.00 85.27 168 GLU A O 1
ATOM 1280 N N . PRO A 1 171 ? 40.469 63.183 32.774 1.00 87.69 169 PRO A N 1
ATOM 1281 C CA . PRO A 1 171 ? 39.267 64.026 32.821 1.00 84.04 169 PRO A CA 1
ATOM 1282 C C . PRO A 1 171 ? 38.080 63.438 32.051 1.00 79.44 169 PRO A C 1
ATOM 1283 O O . PRO A 1 171 ? 36.948 63.486 32.537 1.00 79.66 169 PRO A O 1
ATOM 1287 N N . VAL A 1 172 ? 38.328 62.887 30.868 1.00 74.34 170 VAL A N 1
ATOM 1288 C CA . VAL A 1 172 ? 37.231 62.378 30.044 1.00 72.72 170 VAL A CA 1
ATOM 1289 C C . VAL A 1 172 ? 36.519 61.202 30.712 1.00 68.12 170 VAL A C 1
ATOM 1290 O O . VAL A 1 172 ? 35.300 61.073 30.619 1.00 68.81 170 VAL A O 1
ATOM 1294 N N . VAL A 1 173 ? 37.284 60.351 31.386 1.00 63.22 171 VAL A N 1
ATOM 1295 C CA . VAL A 1 173 ? 36.714 59.239 32.132 1.00 66.20 171 VAL A CA 1
ATOM 1296 C C . VAL A 1 173 ? 35.774 59.761 33.219 1.00 69.47 171 VAL A C 1
ATOM 1297 O O . VAL A 1 173 ? 34.674 59.242 33.400 1.00 68.66 171 VAL A O 1
ATOM 1301 N N . GLU A 1 174 ? 36.209 60.796 33.933 1.00 71.48 172 GLU A N 1
ATOM 1302 C CA . GLU A 1 174 ? 35.406 61.364 35.014 1.00 72.68 172 GLU A CA 1
ATOM 1303 C C . GLU A 1 174 ? 34.182 62.108 34.482 1.00 68.55 172 GLU A C 1
ATOM 1304 O O . GLU A 1 174 ? 33.133 62.125 35.133 1.00 67.90 172 GLU A O 1
ATOM 1310 N N . ARG A 1 175 ? 34.321 62.725 33.308 1.00 61.34 173 ARG A N 1
ATOM 1311 C CA A ARG A 1 175 ? 33.202 63.384 32.627 0.60 64.28 173 ARG A CA 1
ATOM 1312 C CA B ARG A 1 175 ? 33.193 63.399 32.688 0.40 63.49 173 ARG A CA 1
ATOM 1313 C C . ARG A 1 175 ? 32.055 62.403 32.479 1.00 59.86 173 ARG A C 1
ATOM 1314 O O . ARG A 1 175 ? 30.892 62.726 32.710 1.00 54.20 173 ARG A O 1
ATOM 1329 N N . PHE A 1 176 ? 32.407 61.193 32.062 1.00 56.20 174 PHE A N 1
ATOM 1330 C CA . PHE A 1 176 ? 31.435 60.149 31.803 1.00 52.29 174 PHE A CA 1
ATOM 1331 C C . PHE A 1 176 ? 30.947 59.509 33.094 1.00 55.24 174 PHE A C 1
ATOM 1332 O O . PHE A 1 176 ? 29.798 59.080 33.180 1.00 55.68 174 PHE A O 1
ATOM 1340 N N . ARG A 1 177 ? 31.815 59.460 34.101 1.00 60.04 175 ARG A N 1
ATOM 1341 C CA . ARG A 1 177 ? 31.412 58.976 35.419 1.00 61.90 175 ARG A CA 1
ATOM 1342 C C . ARG A 1 177 ? 30.307 59.868 35.966 1.00 59.24 175 ARG A C 1
ATOM 1343 O O . ARG A 1 177 ? 29.332 59.395 36.537 1.00 59.96 175 ARG A O 1
ATOM 1351 N N . ALA A 1 178 ? 30.466 61.167 35.768 1.00 60.24 176 ALA A N 1
ATOM 1352 C CA . ALA A 1 178 ? 29.502 62.130 36.258 1.00 55.49 176 ALA A CA 1
ATOM 1353 C C . ALA A 1 178 ? 28.149 61.922 35.578 1.00 56.37 176 ALA A C 1
ATOM 1354 O O . ALA A 1 178 ? 27.105 61.973 36.223 1.00 62.46 176 ALA A O 1
ATOM 1364 N N . LEU A 1 180 ? 26.950 59.170 34.421 1.00 53.28 178 LEU A N 1
ATOM 1365 C CA . LEU A 1 180 ? 26.399 57.980 35.046 1.00 55.44 178 LEU A CA 1
ATOM 1366 C C . LEU A 1 180 ? 25.852 58.263 36.456 1.00 55.78 178 LEU A C 1
ATOM 1367 O O . LEU A 1 180 ? 24.705 57.936 36.755 1.00 52.20 178 LEU A O 1
ATOM 1380 N N . ALA A 1 182 ? 24.782 60.908 37.731 1.00 50.01 180 ALA A N 1
ATOM 1381 C CA . ALA A 1 182 ? 23.613 61.780 37.624 1.00 51.42 180 ALA A CA 1
ATOM 1382 C C . ALA A 1 182 ? 22.393 61.107 36.991 1.00 55.01 180 ALA A C 1
ATOM 1383 O O . ALA A 1 182 ? 21.346 61.741 36.840 1.00 58.43 180 ALA A O 1
ATOM 1385 N N . THR A 1 183 ? 22.525 59.838 36.610 1.00 53.72 181 THR A N 1
ATOM 1386 C CA . THR A 1 183 ? 21.439 59.143 35.913 1.00 48.66 181 THR A CA 1
ATOM 1387 C C . THR A 1 183 ? 20.502 58.422 36.870 1.00 51.30 181 THR A C 1
ATOM 1388 O O . THR A 1 183 ? 20.906 57.511 37.586 1.00 56.04 181 THR A O 1
ATOM 1392 N N . ASN A 1 184 ? 19.245 58.837 36.874 1.00 49.39 182 ASN A N 1
ATOM 1393 C CA . ASN A 1 184 ? 18.232 58.219 37.708 1.00 48.24 182 ASN A CA 1
ATOM 1394 C C . ASN A 1 184 ? 18.081 56.747 37.371 1.00 47.32 182 ASN A C 1
ATOM 1395 O O . ASN A 1 184 ? 18.088 56.365 36.205 1.00 50.63 182 ASN A O 1
ATOM 1400 N N . ARG A 1 185 ? 17.916 55.930 38.397 1.00 45.11 183 ARG A N 1
ATOM 1401 C CA . ARG A 1 185 ? 17.900 54.479 38.261 1.00 46.74 183 ARG A CA 1
ATOM 1402 C C . ARG A 1 185 ? 16.736 53.981 37.430 1.00 47.10 183 ARG A C 1
ATOM 1403 O O . ARG A 1 185 ? 16.794 52.892 36.871 1.00 51.78 183 ARG A O 1
ATOM 1411 N N . HIS A 1 186 ? 15.661 54.755 37.374 1.00 50.97 184 HIS A N 1
ATOM 1412 C CA . HIS A 1 186 ? 14.514 54.359 36.558 1.00 49.20 184 HIS A CA 1
ATOM 1413 C C . HIS A 1 186 ? 14.799 54.518 35.062 1.00 49.09 184 HIS A C 1
ATOM 1414 O O . HIS A 1 186 ? 14.327 53.728 34.249 1.00 51.15 184 HIS A O 1
ATOM 1421 N N . GLY A 1 187 ? 15.575 55.540 34.718 1.00 49.59 185 GLY A N 1
ATOM 1422 C CA . GLY A 1 187 ? 16.047 55.725 33.353 1.00 48.98 185 GLY A CA 1
ATOM 1423 C C . GLY A 1 187 ? 16.876 54.537 32.912 1.00 49.70 185 GLY A C 1
ATOM 1424 O O . GLY A 1 187 ? 16.674 54.018 31.818 1.00 53.62 185 GLY A O 1
ATOM 1425 N N . LEU A 1 188 ? 17.794 54.085 33.766 1.00 50.44 186 LEU A N 1
ATOM 1426 C CA . LEU A 1 188 ? 18.618 52.931 33.422 1.00 48.16 186 LEU A CA 1
ATOM 1427 C C . LEU A 1 188 ? 17.787 51.656 33.355 1.00 52.84 186 LEU A C 1
ATOM 1428 O O . LEU A 1 188 ? 17.976 50.832 32.461 1.00 53.18 186 LEU A O 1
ATOM 1433 N N . ALA A 1 189 ? 16.861 51.494 34.295 1.00 51.67 187 ALA A N 1
ATOM 1434 C CA . ALA A 1 189 ? 16.060 50.274 34.355 1.00 48.83 187 ALA A CA 1
ATOM 1435 C C . ALA A 1 189 ? 15.027 50.204 33.235 1.00 47.72 187 ALA A C 1
ATOM 1436 O O . ALA A 1 189 ? 14.746 49.128 32.723 1.00 54.58 187 ALA A O 1
ATOM 1438 N N . GLY A 1 190 ? 14.449 51.342 32.870 1.00 44.16 188 GLY A N 1
ATOM 1439 C CA . GLY A 1 190 ? 13.492 51.381 31.769 1.00 43.84 188 GLY A CA 1
ATOM 1440 C C . GLY A 1 190 ? 14.175 51.053 30.448 1.00 48.39 188 GLY A C 1
ATOM 1441 O O . GLY A 1 190 ? 13.656 50.282 29.643 1.00 49.55 188 GLY A O 1
ATOM 1442 N N . SER A 1 191 ? 15.357 51.630 30.249 1.00 44.83 189 SER A N 1
ATOM 1443 C CA . SER A 1 191 ? 16.187 51.359 29.082 1.00 43.60 189 SER A CA 1
ATOM 1444 C C . SER A 1 191 ? 16.739 49.932 29.044 1.00 46.93 189 SER A C 1
ATOM 1445 O O . SER A 1 191 ? 16.900 49.377 27.968 1.00 51.67 189 SER A O 1
ATOM 1448 N N . PHE A 1 192 ? 17.053 49.345 30.204 1.00 52.87 190 PHE A N 1
ATOM 1449 C CA . PHE A 1 192 ? 17.477 47.948 30.226 1.00 47.40 190 PHE A CA 1
ATOM 1450 C C . PHE A 1 192 ? 16.345 47.079 29.688 1.00 49.39 190 PHE A C 1
ATOM 1451 O O . PHE A 1 192 ? 16.581 46.094 28.987 1.00 47.41 190 PHE A O 1
ATOM 1459 N N . ALA A 1 193 ? 15.116 47.431 30.054 1.00 46.10 191 ALA A N 1
ATOM 1460 C CA . ALA A 1 193 ? 13.947 46.656 29.659 1.00 45.37 191 ALA A CA 1
ATOM 1461 C C . ALA A 1 193 ? 13.729 46.710 28.135 1.00 51.89 191 ALA A C 1
ATOM 1462 O O . ALA A 1 193 ? 13.406 45.700 27.509 1.00 55.49 191 ALA A O 1
ATOM 1464 N N . ALA A 1 194 ? 13.908 47.889 27.547 1.00 50.18 192 ALA A N 1
ATOM 1465 C CA . ALA A 1 194 ? 13.848 48.031 26.093 1.00 46.74 192 ALA A CA 1
ATOM 1466 C C . ALA A 1 194 ? 14.897 47.143 25.432 1.00 56.91 192 ALA A C 1
ATOM 1467 O O . ALA A 1 194 ? 14.586 46.419 24.485 1.00 59.92 192 ALA A O 1
ATOM 1469 N N . VAL A 1 195 ? 16.134 47.193 25.926 1.00 50.66 193 VAL A N 1
ATOM 1470 C CA . VAL A 1 195 ? 17.196 46.355 25.367 1.00 48.40 193 VAL A CA 1
ATOM 1471 C C . VAL A 1 195 ? 16.854 44.871 25.505 1.00 51.37 193 VAL A C 1
ATOM 1472 O O . VAL A 1 195 ? 16.933 44.105 24.547 1.00 57.17 193 VAL A O 1
ATOM 1476 N N . ARG A 1 196 ? 16.444 44.481 26.703 1.00 55.00 194 ARG A N 1
ATOM 1477 C CA . ARG A 1 196 ? 16.061 43.104 27.004 1.00 57.43 194 ARG A CA 1
ATOM 1478 C C . ARG A 1 196 ? 15.040 42.527 26.018 1.00 54.66 194 ARG A C 1
ATOM 1479 O O . ARG A 1 196 ? 15.125 41.358 25.635 1.00 50.66 194 ARG A O 1
ATOM 1487 N N . ASP A 1 197 ? 14.070 43.346 25.624 1.00 53.85 195 ASP A N 1
ATOM 1488 C CA . ASP A 1 197 ? 12.943 42.883 24.815 1.00 54.08 195 ASP A CA 1
ATOM 1489 C C . ASP A 1 197 ? 13.205 42.918 23.311 1.00 56.20 195 ASP A C 1
ATOM 1490 O O . ASP A 1 197 ? 12.329 42.577 22.518 1.00 61.88 195 ASP A O 1
ATOM 1495 N N . THR A 1 198 ? 14.411 43.322 22.926 1.00 56.20 196 THR A N 1
ATOM 1496 C CA . THR A 1 198 ? 14.744 43.545 21.517 1.00 51.18 196 THR A CA 1
ATOM 1497 C C . THR A 1 198 ? 15.415 42.351 20.856 1.00 51.79 196 THR A C 1
ATOM 1498 O O . THR A 1 198 ? 16.458 41.884 21.317 1.00 48.40 196 THR A O 1
ATOM 1502 N N . ASP A 1 199 ? 14.817 41.862 19.774 1.00 50.73 197 ASP A N 1
ATOM 1503 C CA . ASP A 1 199 ? 15.530 40.994 18.843 1.00 51.62 197 ASP A CA 1
ATOM 1504 C C . ASP A 1 199 ? 15.150 41.362 17.410 1.00 50.18 197 ASP A C 1
ATOM 1505 O O . ASP A 1 199 ? 14.098 40.956 16.925 1.00 50.71 197 ASP A O 1
ATOM 1510 N N . LEU A 1 200 ? 15.995 42.140 16.742 1.00 49.09 198 LEU A N 1
ATOM 1511 C CA . LEU A 1 200 ? 15.656 42.652 15.419 1.00 51.04 198 LEU A CA 1
ATOM 1512 C C . LEU A 1 200 ? 16.353 41.875 14.295 1.00 58.22 198 LEU A C 1
ATOM 1513 O O . LEU A 1 200 ? 16.308 42.271 13.128 1.00 58.03 198 LEU A O 1
ATOM 1518 N N . ARG A 1 201 ? 17.001 40.771 14.644 1.00 57.18 199 ARG A N 1
ATOM 1519 C CA . ARG A 1 201 ? 17.851 40.085 13.682 1.00 51.07 199 ARG A CA 1
ATOM 1520 C C . ARG A 1 201 ? 17.089 39.596 12.447 1.00 54.27 199 ARG A C 1
ATOM 1521 O O . ARG A 1 201 ? 17.604 39.674 11.343 1.00 49.48 199 ARG A O 1
ATOM 1529 N N . ALA A 1 202 ? 15.872 39.096 12.636 1.00 57.53 200 ALA A N 1
ATOM 1530 C CA . ALA A 1 202 ? 15.095 38.552 11.527 1.00 56.83 200 ALA A CA 1
ATOM 1531 C C . ALA A 1 202 ? 14.441 39.661 10.723 1.00 60.26 200 ALA A C 1
ATOM 1532 O O . ALA A 1 202 ? 13.831 39.401 9.690 1.00 60.64 200 ALA A O 1
ATOM 1534 N N . GLN A 1 203 ? 14.576 40.898 11.195 1.00 54.11 201 GLN A N 1
ATOM 1535 C CA . GLN A 1 203 ? 13.964 42.037 10.520 1.00 50.89 201 GLN A CA 1
ATOM 1536 C C . GLN A 1 203 ? 14.955 42.894 9.731 1.00 50.11 201 GLN A C 1
ATOM 1537 O O . GLN A 1 203 ? 14.549 43.650 8.856 1.00 49.33 201 GLN A O 1
ATOM 1543 N N . LEU A 1 204 ? 16.244 42.789 10.038 1.00 44.67 202 LEU A N 1
ATOM 1544 C CA . LEU A 1 204 ? 17.221 43.676 9.418 1.00 46.83 202 LEU A CA 1
ATOM 1545 C C . LEU A 1 204 ? 17.153 43.619 7.875 1.00 56.72 202 LEU A C 1
ATOM 1546 O O . LEU A 1 204 ? 17.278 44.643 7.199 1.00 57.20 202 LEU A O 1
ATOM 1551 N N . ALA A 1 205 ? 16.944 42.427 7.326 1.00 57.78 203 ALA A N 1
ATOM 1552 C CA . ALA A 1 205 ? 16.936 42.252 5.879 1.00 55.05 203 ALA A CA 1
ATOM 1553 C C . ALA A 1 205 ? 15.800 43.025 5.210 1.00 59.98 203 ALA A C 1
ATOM 1554 O O . ALA A 1 205 ? 15.739 43.082 3.994 1.00 60.09 203 ALA A O 1
ATOM 1556 N N . ARG A 1 206 ? 14.912 43.626 6.003 1.00 62.84 204 ARG A N 1
ATOM 1557 C CA . ARG A 1 206 ? 13.812 44.420 5.453 1.00 61.33 204 ARG A CA 1
ATOM 1558 C C . ARG A 1 206 ? 14.117 45.915 5.393 1.00 60.13 204 ARG A C 1
ATOM 1559 O O . ARG A 1 206 ? 13.355 46.692 4.819 1.00 57.26 204 ARG A O 1
ATOM 1567 N N . ILE A 1 207 ? 15.240 46.314 5.975 1.00 57.49 205 ILE A N 1
ATOM 1568 C CA . ILE A 1 207 ? 15.647 47.717 5.964 1.00 57.12 205 ILE A CA 1
ATOM 1569 C C . ILE A 1 207 ? 16.086 48.185 4.560 1.00 62.68 205 ILE A C 1
ATOM 1570 O O . ILE A 1 207 ? 16.840 47.498 3.873 1.00 63.49 205 ILE A O 1
ATOM 1575 N N . GLU A 1 208 ? 15.591 49.346 4.138 1.00 62.38 206 GLU A N 1
ATOM 1576 C CA . GLU A 1 208 ? 15.898 49.882 2.811 1.00 65.76 206 GLU A CA 1
ATOM 1577 C C . GLU A 1 208 ? 16.545 51.270 2.834 1.00 66.95 206 GLU A C 1
ATOM 1578 O O . GLU A 1 208 ? 16.453 52.011 1.860 1.00 73.97 206 GLU A O 1
ATOM 1584 N N . ARG A 1 209 ? 17.190 51.617 3.944 1.00 65.36 207 ARG A N 1
ATOM 1585 C CA . ARG A 1 209 ? 17.942 52.863 4.043 1.00 60.63 207 ARG A CA 1
ATOM 1586 C C . ARG A 1 209 ? 19.421 52.574 3.823 1.00 61.08 207 ARG A C 1
ATOM 1587 O O . ARG A 1 209 ? 19.923 51.537 4.268 1.00 57.79 207 ARG A O 1
ATOM 1595 N N . PRO A 1 210 ? 20.132 53.489 3.145 1.00 60.19 208 PRO A N 1
ATOM 1596 C CA . PRO A 1 210 ? 21.595 53.388 3.110 1.00 58.49 208 PRO A CA 1
ATOM 1597 C C . PRO A 1 210 ? 22.135 53.446 4.540 1.00 61.02 208 PRO A C 1
ATOM 1598 O O . PRO A 1 210 ? 21.882 54.413 5.272 1.00 53.35 208 PRO A O 1
ATOM 1602 N N . THR A 1 211 ? 22.863 52.416 4.946 1.00 59.14 209 THR A N 1
ATOM 1603 C CA . THR A 1 211 ? 23.356 52.368 6.301 1.00 57.97 209 THR A CA 1
ATOM 1604 C C . THR A 1 211 ? 24.855 52.100 6.369 1.00 55.26 209 THR A C 1
ATOM 1605 O O . THR A 1 211 ? 25.409 51.343 5.569 1.00 51.56 209 THR A O 1
ATOM 1609 N N . LEU A 1 212 ? 25.498 52.746 7.337 1.00 53.47 210 LEU A N 1
ATOM 1610 C CA . LEU A 1 212 ? 26.867 52.451 7.707 1.00 50.91 210 LEU A CA 1
ATOM 1611 C C . LEU A 1 212 ? 26.852 51.917 9.135 1.00 54.53 210 LEU A C 1
ATOM 1612 O O . LEU A 1 212 ? 26.183 52.468 10.007 1.00 52.42 210 LEU A O 1
ATOM 1617 N N . VAL A 1 213 ? 27.575 50.830 9.358 1.00 49.09 211 VAL A N 1
ATOM 1618 C CA . VAL A 1 213 ? 27.709 50.249 10.673 1.00 49.21 211 VAL A CA 1
ATOM 1619 C C . VAL A 1 213 ? 29.141 50.458 11.154 1.00 53.08 211 VAL A C 1
ATOM 1620 O O . VAL A 1 213 ? 30.094 50.060 10.484 1.00 51.72 211 VAL A O 1
ATOM 1624 N N . ILE A 1 214 ? 29.283 51.119 12.299 1.00 55.83 212 ILE A N 1
ATOM 1625 C CA . ILE A 1 214 ? 30.583 51.281 12.946 1.00 53.86 212 ILE A CA 1
ATOM 1626 C C . ILE A 1 214 ? 30.677 50.340 14.137 1.00 53.50 212 ILE A C 1
ATOM 1627 O O . ILE A 1 214 ? 29.770 50.283 14.972 1.00 51.75 212 ILE A O 1
ATOM 1632 N N . ALA A 1 215 ? 31.763 49.579 14.190 1.00 52.46 213 ALA A N 1
ATOM 1633 C CA . ALA A 1 215 ? 31.965 48.617 15.261 1.00 55.92 213 ALA A CA 1
ATOM 1634 C C . ALA A 1 215 ? 33.328 48.847 15.894 1.00 55.95 213 ALA A C 1
ATOM 1635 O O . ALA A 1 215 ? 34.232 49.375 15.249 1.00 58.89 213 ALA A O 1
ATOM 1637 N N . GLY A 1 216 ? 33.468 48.461 17.158 1.00 55.22 214 GLY A N 1
ATOM 1638 C CA . GLY A 1 216 ? 34.742 48.534 17.846 1.00 56.42 214 GLY A CA 1
ATOM 1639 C C . GLY A 1 216 ? 35.316 47.138 17.984 1.00 58.45 214 GLY A C 1
ATOM 1640 O O . GLY A 1 216 ? 34.649 46.240 18.494 1.00 55.93 214 GLY A O 1
ATOM 1641 N N . ALA A 1 217 ? 36.545 46.946 17.516 1.00 54.79 215 ALA A N 1
ATOM 1642 C CA . ALA A 1 217 ? 37.200 45.641 17.601 1.00 52.92 215 ALA A CA 1
ATOM 1643 C C . ALA A 1 217 ? 37.233 45.093 19.026 1.00 61.51 215 ALA A C 1
ATOM 1644 O O . ALA A 1 217 ? 36.991 43.903 19.253 1.00 65.75 215 ALA A O 1
ATOM 1646 N N . TYR A 1 218 ? 37.533 45.962 19.986 1.00 57.24 216 TYR A N 1
ATOM 1647 C CA . TYR A 1 218 ? 37.700 45.525 21.364 1.00 60.09 216 TYR A CA 1
ATOM 1648 C C . TYR A 1 218 ? 36.466 45.788 22.217 1.00 59.07 216 TYR A C 1
ATOM 1649 O O . TYR A 1 218 ? 36.526 45.716 23.432 1.00 64.19 216 TYR A O 1
ATOM 1658 N N . ASP A 1 219 ? 35.343 46.068 21.565 1.00 59.61 217 ASP A N 1
ATOM 1659 C CA . ASP A 1 219 ? 34.100 46.356 22.265 1.00 57.27 217 ASP A CA 1
ATOM 1660 C C . ASP A 1 219 ? 33.665 45.147 23.097 1.00 61.20 217 ASP A C 1
ATOM 1661 O O . ASP A 1 219 ? 33.575 44.032 22.578 1.00 59.54 217 ASP A O 1
ATOM 1666 N N . THR A 1 220 ? 33.417 45.372 24.389 1.00 64.28 218 THR A N 1
ATOM 1667 C CA . THR A 1 220 ? 32.975 44.309 25.302 1.00 76.61 218 THR A CA 1
ATOM 1668 C C . THR A 1 220 ? 31.489 44.407 25.652 1.00 83.31 218 THR A C 1
ATOM 1669 O O . THR A 1 220 ? 30.880 43.429 26.071 1.00 94.64 218 THR A O 1
ATOM 1673 N N . VAL A 1 221 ? 30.916 45.594 25.500 1.00 75.59 219 VAL A N 1
ATOM 1674 C CA . VAL A 1 221 ? 29.475 45.771 25.655 1.00 68.47 219 VAL A CA 1
ATOM 1675 C C . VAL A 1 221 ? 28.717 45.124 24.483 1.00 67.08 219 VAL A C 1
ATOM 1676 O O . VAL A 1 221 ? 28.025 44.123 24.659 1.00 65.72 219 VAL A O 1
ATOM 1680 N N . THR A 1 222 ? 28.859 45.716 23.296 1.00 60.99 220 THR A N 1
ATOM 1681 C CA . THR A 1 222 ? 28.244 45.225 22.063 1.00 54.41 220 THR A CA 1
ATOM 1682 C C . THR A 1 222 ? 29.351 44.692 21.164 1.00 50.27 220 THR A C 1
ATOM 1683 O O . THR A 1 222 ? 30.057 45.471 20.520 1.00 52.28 220 THR A O 1
ATOM 1687 N N . ALA A 1 223 ? 29.521 43.375 21.137 1.00 50.22 221 ALA A N 1
ATOM 1688 C CA . ALA A 1 223 ? 30.607 42.743 20.378 1.00 56.10 221 ALA A CA 1
ATOM 1689 C C . ALA A 1 223 ? 30.707 43.224 18.926 1.00 54.02 221 ALA A C 1
ATOM 1690 O O . ALA A 1 223 ? 29.697 43.515 18.287 1.00 55.68 221 ALA A O 1
ATOM 1692 N N . ALA A 1 224 ? 31.933 43.314 18.414 1.00 52.08 222 ALA A N 1
ATOM 1693 C CA . ALA A 1 224 ? 32.147 43.714 17.031 1.00 53.49 222 ALA A CA 1
ATOM 1694 C C . ALA A 1 224 ? 31.309 42.842 16.096 1.00 56.46 222 ALA A C 1
ATOM 1695 O O . ALA A 1 224 ? 30.701 43.339 15.154 1.00 54.48 222 ALA A O 1
ATOM 1697 N N . SER A 1 225 ? 31.270 41.543 16.380 1.00 53.75 223 SER A N 1
ATOM 1698 C CA . SER A 1 225 ? 30.545 40.588 15.557 1.00 50.25 223 SER A CA 1
ATOM 1699 C C . SER A 1 225 ? 29.053 40.903 15.454 1.00 52.84 223 SER A C 1
ATOM 1700 O O . SER A 1 225 ? 28.398 40.489 14.502 1.00 54.08 223 SER A O 1
ATOM 1703 N N . HIS A 1 226 ? 28.510 41.623 16.433 1.00 51.54 224 HIS A N 1
ATOM 1704 C CA . HIS A 1 226 ? 27.105 42.023 16.371 1.00 48.61 224 HIS A CA 1
ATOM 1705 C C . HIS A 1 226 ? 26.908 43.086 15.297 1.00 48.78 224 HIS A C 1
ATOM 1706 O O . HIS A 1 226 ? 25.891 43.109 14.600 1.00 50.41 224 HIS A O 1
ATOM 1713 N N . GLY A 1 227 ? 27.891 43.973 15.176 1.00 45.40 225 GLY A N 1
ATOM 1714 C CA . GLY A 1 227 ? 27.859 45.022 14.175 1.00 41.59 225 GLY A CA 1
ATOM 1715 C C . GLY A 1 227 ? 28.112 44.430 12.798 1.00 50.57 225 GLY A C 1
ATOM 1716 O O . GLY A 1 227 ? 27.541 44.892 11.802 1.00 49.59 225 GLY A O 1
ATOM 1717 N N . GLU A 1 228 ? 28.973 43.413 12.744 1.00 53.10 226 GLU A N 1
ATOM 1718 C CA . GLU A 1 228 ? 29.259 42.713 11.492 1.00 55.66 226 GLU A CA 1
ATOM 1719 C C . GLU A 1 228 ? 28.004 42.010 10.972 1.00 54.48 226 GLU A C 1
ATOM 1720 O O . GLU A 1 228 ? 27.715 42.050 9.778 1.00 62.55 226 GLU A O 1
ATOM 1726 N N . LEU A 1 229 ? 27.246 41.394 11.874 1.00 52.99 227 LEU A N 1
ATOM 1727 C CA . LEU A 1 229 ? 25.966 40.801 11.508 1.00 46.74 227 LEU A CA 1
ATOM 1728 C C . LEU A 1 229 ? 24.994 41.877 11.024 1.00 51.38 227 LEU A C 1
ATOM 1729 O O . LEU A 1 229 ? 24.271 41.692 10.035 1.00 48.82 227 LEU A O 1
ATOM 1734 N N . ILE A 1 230 ? 24.966 43.013 11.710 1.00 43.89 228 ILE A N 1
ATOM 1735 C CA . ILE A 1 230 ? 24.112 44.092 11.234 1.00 49.54 228 ILE A CA 1
ATOM 1736 C C . ILE A 1 230 ? 24.463 44.491 9.789 1.00 49.85 228 ILE A C 1
ATOM 1737 O O . ILE A 1 230 ? 23.578 44.618 8.950 1.00 55.05 228 ILE A O 1
ATOM 1742 N N . ALA A 1 231 ? 25.751 44.683 9.511 1.00 48.72 229 ALA A N 1
ATOM 1743 C CA . ALA A 1 231 ? 26.206 45.085 8.181 1.00 47.15 229 ALA A CA 1
ATOM 1744 C C . ALA A 1 231 ? 25.835 44.021 7.148 1.00 47.41 229 ALA A C 1
ATOM 1745 O O . ALA A 1 231 ? 25.366 44.346 6.079 1.00 57.95 229 ALA A O 1
ATOM 1747 N N . ALA A 1 232 ? 26.042 42.753 7.497 1.00 50.53 230 ALA A N 1
ATOM 1748 C CA . ALA A 1 232 ? 25.709 41.635 6.630 1.00 52.91 230 ALA A CA 1
ATOM 1749 C C . ALA A 1 232 ? 24.227 41.606 6.281 1.00 55.39 230 ALA A C 1
ATOM 1750 O O . ALA A 1 232 ? 23.865 41.478 5.120 1.00 56.80 230 ALA A O 1
ATOM 1752 N N . SER A 1 233 ? 23.370 41.743 7.280 1.00 55.52 231 SER A N 1
ATOM 1753 C CA . SER A 1 233 ? 21.937 41.529 7.082 1.00 60.65 231 SER A CA 1
ATOM 1754 C C . SER A 1 233 ? 21.216 42.718 6.466 1.00 58.54 231 SER A C 1
ATOM 1755 O O . SER A 1 233 ? 20.203 42.549 5.793 1.00 51.83 231 SER A O 1
ATOM 1758 N N . ILE A 1 234 ? 21.714 43.921 6.723 1.00 52.99 232 ILE A N 1
ATOM 1759 C CA . ILE A 1 234 ? 21.135 45.092 6.092 1.00 50.30 232 ILE A CA 1
ATOM 1760 C C . ILE A 1 234 ? 21.633 45.170 4.644 1.00 53.09 232 ILE A C 1
ATOM 1761 O O . ILE A 1 234 ? 22.839 45.248 4.383 1.00 52.10 232 ILE A O 1
ATOM 1766 N N . ALA A 1 235 ? 20.701 45.132 3.702 1.00 51.57 233 ALA A N 1
ATOM 1767 C CA . ALA A 1 235 ? 21.067 45.051 2.292 1.00 55.33 233 ALA A CA 1
ATOM 1768 C C . ALA A 1 235 ? 21.922 46.250 1.897 1.00 55.76 233 ALA A C 1
ATOM 1769 O O . ALA A 1 235 ? 21.494 47.399 2.029 1.00 55.24 233 ALA A O 1
ATOM 1771 N N . GLY A 1 236 ? 23.143 45.984 1.445 1.00 50.06 234 GLY A N 1
ATOM 1772 C CA . GLY A 1 236 ? 24.031 47.048 1.001 1.00 45.93 234 GLY A CA 1
ATOM 1773 C C . GLY A 1 236 ? 24.704 47.891 2.085 1.00 56.19 234 GLY A C 1
ATOM 1774 O O . GLY A 1 236 ? 25.263 48.945 1.779 1.00 57.51 234 GLY A O 1
ATOM 1775 N N . ALA A 1 237 ? 24.664 47.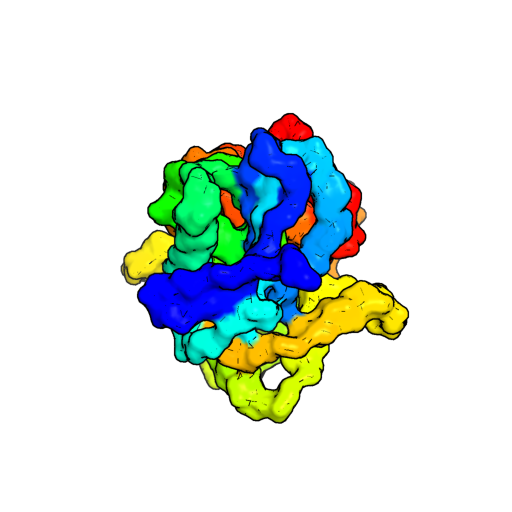446 3.343 1.00 48.42 235 ALA A N 1
ATOM 1776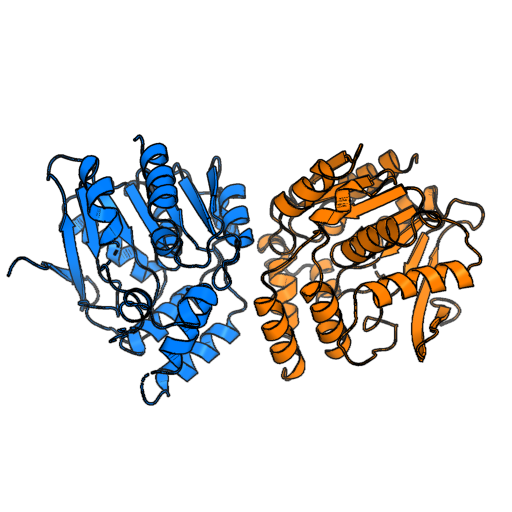 C CA . ALA A 1 237 ? 25.304 48.201 4.426 1.00 48.26 235 ALA A CA 1
ATOM 1777 C C . ALA A 1 237 ? 26.828 48.090 4.378 1.00 52.43 235 ALA A C 1
ATOM 1778 O O . ALA A 1 237 ? 27.374 47.044 4.026 1.00 50.98 235 ALA A O 1
ATOM 1780 N N . ARG A 1 238 ? 27.512 49.177 4.718 1.00 49.50 236 ARG A N 1
ATOM 1781 C CA . ARG A 1 238 ? 28.966 49.157 4.822 1.00 49.70 236 ARG A CA 1
ATOM 1782 C C . ARG A 1 238 ? 29.360 48.952 6.281 1.00 50.73 236 ARG A C 1
ATOM 1783 O O . ARG A 1 238 ? 28.616 49.328 7.180 1.00 51.90 236 ARG A O 1
ATOM 1791 N N . LEU A 1 239 ? 30.531 48.360 6.501 1.00 51.19 237 LEU A N 1
ATOM 1792 C CA . LEU A 1 239 ? 31.051 48.115 7.844 1.00 53.78 237 LEU A CA 1
ATOM 1793 C C . LEU A 1 239 ? 32.436 48.739 8.008 1.00 57.88 237 LEU A C 1
ATOM 1794 O O . LEU A 1 239 ? 33.351 48.479 7.213 1.00 59.23 237 LEU A O 1
ATOM 1799 N N . VAL A 1 240 ? 32.571 49.576 9.031 1.00 53.92 238 VAL A N 1
ATOM 1800 C CA . VAL A 1 240 ? 33.852 50.145 9.425 1.00 53.70 238 VAL A CA 1
ATOM 1801 C C . VAL A 1 240 ? 34.167 49.731 10.871 1.00 59.94 238 VAL A C 1
ATOM 1802 O O . VAL A 1 240 ? 33.465 50.118 11.801 1.00 64.26 238 VAL A O 1
ATOM 1806 N N . THR A 1 241 ? 35.212 48.928 11.048 1.00 55.28 239 THR A N 1
ATOM 1807 C CA . THR A 1 241 ? 35.646 48.513 12.365 1.00 61.13 239 THR A CA 1
ATOM 1808 C C . THR A 1 241 ? 36.825 49.362 12.823 1.00 65.04 239 THR A C 1
ATOM 1809 O O . THR A 1 241 ? 37.832 49.466 12.122 1.00 64.97 239 THR A O 1
ATOM 1813 N N . LEU A 1 242 ? 36.691 49.974 13.995 1.00 53.58 240 LEU A N 1
ATOM 1814 C CA . LEU A 1 242 ? 37.787 50.727 14.601 1.00 60.78 240 LEU A CA 1
ATOM 1815 C C . LEU A 1 242 ? 38.428 49.895 15.713 1.00 62.51 240 LEU A C 1
ATOM 1816 O O . LEU A 1 242 ? 37.777 49.022 16.291 1.00 59.16 240 LEU A O 1
ATOM 1821 N N . PRO A 1 243 ? 39.712 50.151 16.011 1.00 70.57 241 PRO A N 1
ATOM 1822 C CA . PRO A 1 243 ? 40.408 49.411 17.068 1.00 69.09 241 PRO A CA 1
ATOM 1823 C C . PRO A 1 243 ? 40.015 49.960 18.428 1.00 64.65 241 PRO A C 1
ATOM 1824 O O . PRO A 1 243 ? 40.885 50.222 19.258 1.00 67.18 241 PRO A O 1
ATOM 1828 N N . ALA A 1 244 ? 38.713 50.128 18.640 1.00 58.42 242 ALA A N 1
ATOM 1829 C CA . ALA A 1 244 ? 38.187 50.827 19.801 1.00 64.13 242 ALA A CA 1
ATOM 1830 C C . ALA A 1 244 ? 37.401 49.898 20.721 1.00 60.76 242 ALA A C 1
ATOM 1831 O O . ALA A 1 244 ? 37.052 48.771 20.343 1.00 56.36 242 ALA A O 1
ATOM 1833 N N . VAL A 1 245 ? 37.128 50.372 21.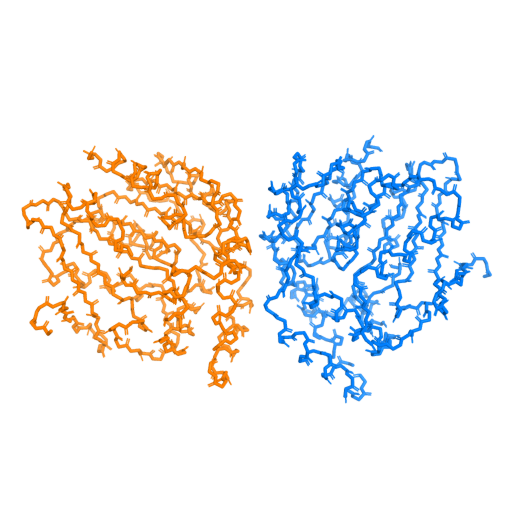933 1.00 56.73 243 VAL A N 1
ATOM 1834 C CA . VAL A 1 245 ? 36.182 49.686 22.796 1.00 51.65 243 VAL A CA 1
ATOM 1835 C C . VAL A 1 245 ? 34.756 50.136 22.451 1.00 54.90 243 VAL A C 1
ATOM 1836 O O . VAL A 1 245 ? 34.382 50.145 21.286 1.00 61.45 243 VAL A O 1
ATOM 1840 N N . HIS A 1 246 ? 33.961 50.522 23.438 1.00 51.40 244 HIS A N 1
ATOM 1841 C CA . HIS A 1 246 ? 32.548 50.769 23.175 1.00 48.09 244 HIS A CA 1
ATOM 1842 C C . HIS A 1 246 ? 32.226 52.201 22.726 1.00 53.27 244 HIS A C 1
ATOM 1843 O O . HIS A 1 246 ? 31.377 52.405 21.863 1.00 51.88 244 HIS A O 1
ATOM 1850 N N . LEU A 1 247 ? 32.889 53.196 23.299 1.00 52.88 245 LEU A N 1
ATOM 1851 C CA . LEU A 1 247 ? 32.648 54.571 22.868 1.00 52.33 245 LEU A CA 1
ATOM 1852 C C . LEU A 1 247 ? 33.738 54.959 21.875 1.00 58.87 245 LEU A C 1
ATOM 1853 O O . LEU A 1 247 ? 34.751 55.540 22.255 1.00 66.05 245 LEU A O 1
ATOM 1858 N N . SER A 1 248 ? 33.546 54.626 20.600 1.00 60.61 246 SER A N 1
ATOM 1859 C CA . SER A 1 248 ? 34.639 54.775 19.642 1.00 53.39 246 SER A CA 1
ATOM 1860 C C . SER A 1 248 ? 34.800 56.198 19.124 1.00 57.02 246 SER A C 1
ATOM 1861 O O . SER A 1 248 ? 35.846 56.547 18.577 1.00 64.00 246 SER A O 1
ATOM 1864 N N . ASN A 1 249 ? 33.778 57.026 19.306 1.00 50.66 247 ASN A N 1
ATOM 1865 C CA . ASN A 1 249 ? 33.895 58.429 18.922 1.00 52.07 247 ASN A CA 1
ATOM 1866 C C . ASN A 1 249 ? 34.745 59.156 19.948 1.00 58.42 247 ASN A C 1
ATOM 1867 O O . ASN A 1 249 ? 35.299 60.221 19.679 1.00 66.89 247 ASN A O 1
ATOM 1872 N N . VAL A 1 250 ? 34.836 58.572 21.136 1.00 55.83 248 VAL A N 1
ATOM 1873 C CA . VAL A 1 250 ? 35.615 59.167 22.211 1.00 58.17 248 VAL A CA 1
ATOM 1874 C C . VAL A 1 250 ? 37.058 58.713 22.089 1.00 61.04 248 VAL A C 1
ATOM 1875 O O . VAL A 1 250 ? 37.990 59.485 22.318 1.00 66.43 248 VAL A O 1
ATOM 1879 N N . GLU A 1 251 ? 37.238 57.454 21.714 1.00 53.99 249 GLU A N 1
ATOM 1880 C CA . GLU A 1 251 ? 38.569 56.887 21.617 1.00 59.06 249 GLU A CA 1
ATOM 1881 C C . GLU A 1 251 ? 39.281 57.301 20.329 1.00 68.32 249 GLU A C 1
ATOM 1882 O O . GLU A 1 251 ? 40.472 57.597 20.354 1.00 72.94 249 GLU A O 1
ATOM 1888 N N . PHE A 1 252 ? 38.548 57.316 19.211 1.00 68.79 250 PHE A N 1
ATOM 1889 C CA . PHE A 1 252 ? 39.091 57.718 17.910 1.00 62.66 250 PHE A CA 1
ATOM 1890 C C . PHE A 1 252 ? 38.195 58.748 17.230 1.00 58.97 250 PHE A C 1
ATOM 1891 O O . PHE A 1 252 ? 37.488 58.421 16.279 1.00 57.06 250 PHE A O 1
ATOM 1899 N N . PRO A 1 253 ? 38.226 60.000 17.712 1.00 60.30 251 PRO A N 1
ATOM 1900 C CA . PRO A 1 253 ? 37.316 61.029 17.193 1.00 64.23 251 PRO A CA 1
ATOM 1901 C C . PRO A 1 253 ? 37.533 61.333 15.705 1.00 70.61 251 PRO A C 1
ATOM 1902 O O . PRO A 1 253 ? 36.563 61.552 14.979 1.00 71.18 251 PRO A O 1
ATOM 1906 N N . GLN A 1 254 ? 38.785 61.349 15.260 1.00 71.89 252 GLN A N 1
ATOM 1907 C CA . GLN A 1 254 ? 39.080 61.673 13.872 1.00 67.46 252 GLN A CA 1
ATOM 1908 C C . GLN A 1 254 ? 38.609 60.574 12.934 1.00 65.18 252 GLN A C 1
ATOM 1909 O O . GLN A 1 254 ? 37.919 60.843 11.951 1.00 61.90 252 GLN A O 1
ATOM 1915 N N . ALA A 1 255 ? 38.981 59.335 13.237 1.00 60.18 253 ALA A N 1
ATOM 1916 C CA . ALA A 1 255 ? 38.596 58.216 12.392 1.00 57.43 253 ALA A CA 1
ATOM 1917 C C . ALA A 1 255 ? 37.086 58.038 12.392 1.00 59.40 253 ALA A C 1
ATOM 1918 O O . ALA A 1 255 ? 36.503 57.663 11.377 1.00 62.80 253 ALA A O 1
ATOM 1920 N N . PHE A 1 256 ? 36.458 58.316 13.531 1.00 59.32 254 PHE A N 1
ATOM 1921 C CA . PHE A 1 256 ? 35.012 58.166 13.680 1.00 58.16 254 PHE A CA 1
ATOM 1922 C C . PHE A 1 256 ? 34.284 59.214 12.852 1.00 57.73 254 PHE A C 1
ATOM 1923 O O . PHE A 1 256 ? 33.336 58.901 12.135 1.00 62.41 254 PHE A O 1
ATOM 1931 N N . GLU A 1 257 ? 34.726 60.462 12.968 1.00 56.40 255 GLU A N 1
ATOM 1932 C CA . GLU A 1 257 ? 34.137 61.559 12.204 1.00 62.38 255 GLU A CA 1
ATOM 1933 C C . GLU A 1 257 ? 34.374 61.404 10.695 1.00 63.58 255 GLU A C 1
ATOM 1934 O O . GLU A 1 257 ? 33.495 61.704 9.886 1.00 68.73 255 GLU A O 1
ATOM 1940 N N . GLY A 1 258 ? 35.560 60.937 10.321 1.00 62.26 256 GLY A N 1
ATOM 1941 C CA . GLY A 1 258 ? 35.876 60.728 8.917 1.00 59.27 256 GLY A CA 1
ATOM 1942 C C . GLY A 1 258 ? 34.947 59.687 8.328 1.00 60.93 256 GLY A C 1
ATOM 1943 O O . GLY A 1 258 ? 34.352 59.903 7.280 1.00 62.03 256 GLY A O 1
ATOM 1944 N N . ALA A 1 259 ? 34.802 58.563 9.024 1.00 61.80 257 ALA A N 1
ATOM 1945 C CA . ALA A 1 259 ? 33.911 57.497 8.583 1.00 58.57 257 ALA A CA 1
ATOM 1946 C C . ALA A 1 259 ? 32.466 57.975 8.425 1.00 61.44 257 ALA A C 1
ATOM 1947 O O . ALA A 1 259 ? 31.788 57.595 7.471 1.00 64.55 257 ALA A O 1
ATOM 1949 N N . VAL A 1 260 ? 31.998 58.805 9.356 1.00 61.19 258 VAL A N 1
ATOM 1950 C CA . VAL A 1 260 ? 30.618 59.295 9.325 1.00 58.14 258 VAL A CA 1
ATOM 1951 C C . VAL A 1 260 ? 30.385 60.319 8.220 1.00 62.50 258 VAL A C 1
ATOM 1952 O O . VAL A 1 260 ? 29.406 60.236 7.482 1.00 69.44 258 VAL A O 1
ATOM 1956 N N . LEU A 1 261 ? 31.273 61.300 8.120 1.00 58.96 259 LEU A N 1
ATOM 1957 C CA . LEU A 1 261 ? 31.112 62.350 7.123 1.00 65.62 259 LEU A CA 1
ATOM 1958 C C . LEU A 1 261 ? 31.232 61.846 5.679 1.00 65.77 259 LEU A C 1
ATOM 1959 O O . LEU A 1 261 ? 30.430 62.214 4.816 1.00 66.92 259 LEU A O 1
ATOM 1964 N N . SER A 1 262 ? 32.226 61.011 5.403 1.00 65.00 260 SER A N 1
ATOM 1965 C CA . SER A 1 262 ? 32.371 60.512 4.039 1.00 66.66 260 SER A CA 1
ATOM 1966 C C . SER A 1 262 ? 31.145 59.680 3.677 1.00 63.17 260 SER A C 1
ATOM 1967 O O . SER A 1 262 ? 30.695 59.697 2.542 1.00 57.99 260 SER A O 1
ATOM 1970 N N . PHE A 1 263 ? 30.580 58.972 4.648 1.00 65.77 261 PHE A N 1
ATOM 1971 C CA . PHE A 1 263 ? 29.394 58.180 4.353 1.00 62.86 261 PHE A CA 1
ATOM 1972 C C . PHE A 1 263 ? 28.135 59.026 4.146 1.00 63.18 261 PHE A C 1
ATOM 1973 O O . PHE A 1 263 ? 27.270 58.672 3.358 1.00 61.58 261 PHE A O 1
ATOM 1981 N N . LEU A 1 264 ? 28.023 60.138 4.855 1.00 63.99 262 LEU A N 1
ATOM 1982 C CA . LEU A 1 264 ? 26.831 60.968 4.733 1.00 66.55 262 LEU A CA 1
ATOM 1983 C C . LEU A 1 264 ? 26.922 61.895 3.522 1.00 76.37 262 LEU A C 1
ATOM 1984 O O . LEU A 1 264 ? 26.002 62.663 3.244 1.00 77.46 262 LEU A O 1
ATOM 1989 N N . GLY A 1 265 ? 28.036 61.813 2.801 1.00 92.44 263 GLY A N 1
ATOM 1990 C CA . GLY A 1 265 ? 28.207 62.562 1.566 1.00 105.80 263 GLY A CA 1
ATOM 1991 C C . GLY A 1 265 ? 29.285 63.628 1.650 1.00 117.83 263 GLY A C 1
ATOM 1992 O O . GLY A 1 265 ? 29.338 64.533 0.816 1.00 120.40 263 GLY A O 1
ATOM 1993 N N . ALA A 1 266 ? 30.148 63.510 2.657 1.00 121.92 264 ALA A N 1
ATOM 1994 C CA . ALA A 1 266 ? 31.212 64.481 2.910 1.00 116.90 264 ALA A CA 1
ATOM 1995 C C . ALA A 1 266 ? 30.624 65.814 3.348 1.00 114.70 264 ALA A C 1
ATOM 1996 O O . ALA A 1 266 ? 29.512 65.863 3.873 1.00 110.48 264 ALA A O 1
ATOM 1998 N N . ASN B 1 2 ? 23.825 -1.224 23.816 1.00 124.13 0 ASN B N 1
ATOM 1999 C CA . ASN B 1 2 ? 25.085 -1.543 24.482 1.00 127.01 0 ASN B CA 1
ATOM 2000 C C . ASN B 1 2 ? 26.172 -1.875 23.457 1.00 124.71 0 ASN B C 1
ATOM 2001 O O . ASN B 1 2 ? 26.572 -1.016 22.668 1.00 124.24 0 ASN B O 1
ATOM 2006 N N . ALA B 1 3 ? 26.646 -3.119 23.477 1.00 122.59 1 ALA B N 1
ATOM 2007 C CA . ALA B 1 3 ? 27.627 -3.605 22.504 1.00 121.20 1 ALA B CA 1
ATOM 2008 C C . ALA B 1 3 ? 28.859 -2.704 22.341 1.00 115.61 1 ALA B C 1
ATOM 2009 O O . ALA B 1 3 ? 29.645 -2.534 23.279 1.00 113.26 1 ALA B O 1
ATOM 2011 N N . GLY B 1 4 ? 29.019 -2.139 21.142 1.00 108.33 2 GLY B N 1
ATOM 2012 C CA . GLY B 1 4 ? 30.211 -1.381 20.796 1.00 94.76 2 GLY B CA 1
ATOM 2013 C C . GLY B 1 4 ? 29.966 0.005 20.222 1.00 81.29 2 GLY B C 1
ATOM 2014 O O . GLY B 1 4 ? 30.601 0.407 19.240 1.00 75.44 2 GLY B O 1
ATOM 2015 N N . ASN B 1 5 ? 29.051 0.742 20.842 1.00 73.69 3 ASN B N 1
ATOM 2016 C CA . ASN B 1 5 ? 28.802 2.129 20.469 1.00 67.25 3 ASN B CA 1
ATOM 2017 C C . ASN B 1 5 ? 30.027 3.017 20.683 1.00 66.17 3 ASN B C 1
ATOM 2018 O O . ASN B 1 5 ? 30.325 3.877 19.861 1.00 66.35 3 ASN B O 1
ATOM 2023 N N . LEU B 1 6 ? 30.729 2.822 21.797 1.00 61.07 4 LEU B N 1
ATOM 2024 C CA . LEU B 1 6 ? 31.831 3.713 22.145 1.00 54.10 4 LEU B CA 1
ATOM 2025 C C . LEU B 1 6 ? 33.083 2.980 22.596 1.00 55.32 4 LEU B C 1
ATOM 2026 O O . LEU B 1 6 ? 33.022 1.862 23.105 1.00 63.06 4 LEU B O 1
ATOM 2031 N N . SER B 1 7 ? 34.224 3.621 22.380 1.00 49.31 5 SER B N 1
ATOM 2032 C CA . SER B 1 7 ? 35.466 3.219 23.014 1.00 51.72 5 SER B CA 1
ATOM 2033 C C . SER B 1 7 ? 35.908 4.367 23.903 1.00 51.35 5 SER B C 1
ATOM 2034 O O . SER B 1 7 ? 35.432 5.491 23.753 1.00 52.20 5 SER B O 1
ATOM 2037 N N . PHE B 1 8 ? 36.809 4.087 24.834 1.00 52.47 6 PHE B N 1
ATOM 2038 C CA . PHE B 1 8 ? 37.269 5.107 25.767 1.00 49.77 6 PHE B CA 1
ATOM 2039 C C . PHE B 1 8 ? 38.789 5.131 25.812 1.00 52.40 6 PHE B C 1
ATOM 2040 O O . PHE B 1 8 ? 39.440 4.089 25.883 1.00 50.01 6 PHE B O 1
ATOM 2048 N N . LEU B 1 9 ? 39.349 6.329 25.736 1.00 54.24 7 LEU B N 1
ATOM 2049 C CA . LEU B 1 9 ? 40.786 6.503 25.844 1.00 53.84 7 LEU B CA 1
ATOM 2050 C C . LEU B 1 9 ? 41.122 7.133 27.193 1.00 52.67 7 LEU B C 1
ATOM 2051 O O . LEU B 1 9 ? 40.542 8.156 27.568 1.00 49.84 7 LEU B O 1
ATOM 2056 N N . ALA B 1 10 ? 42.051 6.525 27.923 1.00 50.92 8 ALA B N 1
ATOM 2057 C CA . ALA B 1 10 ? 42.545 7.137 29.144 1.00 55.03 8 ALA B CA 1
ATOM 2058 C C . ALA B 1 10 ? 43.717 8.024 28.775 1.00 54.07 8 ALA B C 1
ATOM 2059 O O . ALA B 1 10 ? 44.746 7.539 28.321 1.00 53.83 8 ALA B O 1
ATOM 2061 N N . THR B 1 11 ? 43.555 9.325 28.969 1.00 50.96 9 THR B N 1
ATOM 2062 C CA . THR B 1 11 ? 44.602 10.284 28.653 1.00 49.82 9 THR B CA 1
ATOM 2063 C C . THR B 1 11 ? 45.751 10.243 29.651 1.00 56.85 9 THR B C 1
ATOM 2064 O O . THR B 1 11 ? 45.618 9.712 30.761 1.00 64.89 9 THR B O 1
ATOM 2068 N N . SER B 1 12 ? 46.873 10.834 29.255 1.00 53.22 10 SER B N 1
ATOM 2069 C CA . SER B 1 12 ? 48.062 10.893 30.094 1.00 53.22 10 SER B CA 1
ATOM 2070 C C . SER B 1 12 ? 47.828 11.646 31.405 1.00 60.82 10 SER B C 1
ATOM 2071 O O . SER B 1 12 ? 48.567 11.448 32.377 1.00 60.64 10 SER B O 1
ATOM 2074 N N . ASP B 1 13 ? 46.822 12.518 31.432 1.00 57.17 11 ASP B N 1
ATOM 2075 C CA . ASP B 1 13 ? 46.543 13.311 32.630 1.00 58.29 11 ASP B CA 1
ATOM 2076 C C . ASP B 1 13 ? 45.299 12.826 33.374 1.00 57.70 11 ASP B C 1
ATOM 2077 O O . ASP B 1 13 ? 44.724 13.555 34.184 1.00 61.54 11 ASP B O 1
ATOM 2082 N N . GLY B 1 14 ? 44.878 11.600 33.084 1.00 56.43 12 GLY B N 1
ATOM 2083 C CA . GLY B 1 14 ? 43.855 10.935 33.876 1.00 57.95 12 GLY B CA 1
ATOM 2084 C C . GLY B 1 14 ? 42.411 11.321 33.606 1.00 58.77 12 GLY B C 1
ATOM 2085 O O . GLY B 1 14 ? 41.583 11.301 34.518 1.00 63.52 12 GLY B O 1
ATOM 2086 N N . ALA B 1 15 ? 42.100 11.686 32.365 1.00 50.76 13 ALA B N 1
ATOM 2087 C CA . ALA B 1 15 ? 40.705 11.843 31.969 1.00 45.42 13 ALA B CA 1
ATOM 2088 C C . ALA B 1 15 ? 40.330 10.672 31.071 1.00 50.12 13 ALA B C 1
ATOM 2089 O O . ALA B 1 15 ? 41.191 9.886 30.688 1.00 51.74 13 ALA B O 1
ATOM 2091 N N . SER B 1 16 ? 39.046 10.538 30.759 1.00 52.96 14 SER B N 1
ATOM 2092 C CA . SER B 1 16 ? 38.583 9.502 29.845 1.00 50.50 14 SER B CA 1
ATOM 2093 C C . SER B 1 16 ? 37.850 10.153 28.673 1.00 53.59 14 SER B C 1
ATOM 2094 O O . SER B 1 16 ? 36.893 10.901 28.877 1.00 53.62 14 SER B O 1
ATOM 2097 N N . LEU B 1 17 ? 38.314 9.884 27.452 1.00 50.86 15 LEU B N 1
ATOM 2098 C CA . LEU B 1 17 ? 37.689 10.429 26.234 1.00 52.70 15 LEU B CA 1
ATOM 2099 C C . LEU B 1 17 ? 36.900 9.365 25.482 1.00 51.93 15 LEU B C 1
ATOM 2100 O O . LEU B 1 17 ? 37.425 8.303 25.162 1.00 53.00 15 LEU B O 1
ATOM 2105 N N . ALA B 1 18 ? 35.634 9.651 25.213 1.00 45.77 16 ALA B N 1
ATOM 2106 C CA . ALA B 1 18 ? 34.793 8.728 24.474 1.00 46.43 16 ALA B CA 1
ATOM 2107 C C . ALA B 1 18 ? 34.981 8.968 22.983 1.00 52.77 16 ALA B C 1
ATOM 2108 O O . ALA B 1 18 ? 35.003 10.110 22.535 1.00 52.61 16 ALA B O 1
ATOM 2110 N N . TYR B 1 19 ? 35.111 7.897 22.212 1.00 56.73 17 TYR B N 1
ATOM 2111 C CA . TYR B 1 19 ? 35.270 8.034 20.771 1.00 53.28 17 TYR B CA 1
ATOM 2112 C C . TYR B 1 19 ? 34.698 6.840 20.013 1.00 56.49 17 TYR B C 1
ATOM 2113 O O . TYR B 1 19 ? 34.440 5.789 20.606 1.00 53.35 17 TYR B O 1
ATOM 2122 N N . ARG B 1 20 ? 34.478 7.020 18.708 1.00 54.09 18 ARG B N 1
ATOM 2123 C CA . ARG B 1 20 ? 34.059 5.928 17.833 1.00 54.46 18 ARG B CA 1
ATOM 2124 C C . ARG B 1 20 ? 34.523 6.120 16.388 1.00 55.67 18 ARG B C 1
ATOM 2125 O O . ARG B 1 20 ? 34.661 7.248 15.904 1.00 55.62 18 ARG B O 1
ATOM 2133 N N . LEU B 1 21 ? 34.769 5.000 15.712 1.00 55.27 19 LEU B N 1
ATOM 2134 C CA . LEU B 1 21 ? 35.128 5.011 14.300 1.00 54.55 19 LEU B CA 1
ATOM 2135 C C . LEU B 1 21 ? 33.982 4.482 13.444 1.00 56.67 19 LEU B C 1
ATOM 2136 O O . LEU B 1 21 ? 33.299 3.521 13.814 1.00 53.08 19 LEU B O 1
ATOM 2141 N N . ASP B 1 22 ? 33.764 5.138 12.309 1.00 57.22 20 ASP B N 1
ATOM 2142 C CA . ASP B 1 22 ? 32.756 4.709 11.344 1.00 56.79 20 ASP B CA 1
ATOM 2143 C C . ASP B 1 22 ? 33.372 4.598 9.968 1.00 52.15 20 ASP B C 1
ATOM 2144 O O . ASP B 1 22 ? 34.246 5.384 9.612 1.00 55.93 20 ASP B O 1
ATOM 2149 N N . GLY B 1 23 ? 32.920 3.613 9.201 1.00 59.57 21 GLY B N 1
ATOM 2150 C CA . GLY B 1 23 ? 33.407 3.417 7.844 1.00 56.90 21 GLY B CA 1
ATOM 2151 C C . GLY B 1 23 ? 34.460 2.330 7.737 1.00 63.32 21 GLY B C 1
ATOM 2152 O O . GLY B 1 23 ? 34.984 1.857 8.747 1.00 71.09 21 GLY B O 1
ATOM 2153 N N . ALA B 1 24 ? 34.776 1.940 6.506 1.00 66.44 22 ALA B N 1
ATOM 2154 C CA . ALA B 1 24 ? 35.723 0.861 6.258 1.00 64.94 22 ALA B CA 1
ATOM 2155 C C . ALA B 1 24 ? 37.117 1.226 6.736 1.00 61.14 22 ALA B C 1
ATOM 2156 O O . ALA B 1 24 ? 37.592 2.336 6.504 1.00 55.52 22 ALA B O 1
ATOM 2158 N N . ALA B 1 25 ? 37.768 0.269 7.388 1.00 60.87 23 ALA B N 1
ATOM 2159 C CA . ALA B 1 25 ? 39.067 0.479 8.022 1.00 65.45 23 ALA B CA 1
ATOM 2160 C C . ALA B 1 25 ? 40.205 0.849 7.060 1.00 73.83 23 ALA B C 1
ATOM 2161 O O . ALA B 1 25 ? 41.127 1.577 7.431 1.00 77.23 23 ALA B O 1
ATOM 2163 N N . GLU B 1 26 ? 40.148 0.346 5.833 1.00 76.32 24 GLU B N 1
ATOM 2164 C CA . GLU B 1 26 ? 41.230 0.577 4.876 1.00 81.76 24 GLU B CA 1
ATOM 2165 C C . GLU B 1 26 ? 41.230 1.993 4.309 1.00 81.61 24 GLU B C 1
ATOM 2166 O O . GLU B 1 26 ? 42.237 2.453 3.778 1.00 84.35 24 GLU B O 1
ATOM 2172 N N . LYS B 1 27 ? 40.100 2.680 4.422 1.00 74.87 25 LYS B N 1
ATOM 2173 C CA . LYS B 1 27 ? 39.977 4.020 3.868 1.00 69.37 25 LYS B CA 1
ATOM 2174 C C . LYS B 1 27 ? 40.739 5.032 4.711 1.00 61.14 25 LYS B C 1
ATOM 2175 O O . LYS B 1 27 ? 40.979 4.803 5.885 1.00 64.52 25 LYS B O 1
ATOM 2181 N N . PRO B 1 28 ? 41.133 6.156 4.104 1.00 57.10 26 PRO B N 1
ATOM 2182 C CA . PRO B 1 28 ? 41.932 7.190 4.774 1.00 56.01 26 PRO B CA 1
ATOM 2183 C C . PRO B 1 28 ? 41.190 7.767 5.973 1.00 58.92 26 PRO B C 1
ATOM 2184 O O . PRO B 1 28 ? 39.964 7.886 5.925 1.00 61.75 26 PRO B O 1
ATOM 2188 N N . LEU B 1 29 ? 41.925 8.135 7.018 1.00 52.77 27 LEU B N 1
ATOM 2189 C CA . LEU B 1 29 ? 41.317 8.569 8.281 1.00 51.65 27 LEU B CA 1
ATOM 2190 C C . LEU B 1 29 ? 40.954 10.045 8.249 1.00 53.49 27 LEU B C 1
ATOM 2191 O O . LEU B 1 29 ? 41.783 10.895 7.913 1.00 53.02 27 LEU B O 1
ATOM 2196 N N . LEU B 1 30 ? 39.701 10.338 8.580 1.00 51.24 28 LEU B N 1
ATOM 2197 C CA . LEU B 1 30 ? 39.247 11.713 8.762 1.00 49.22 28 LEU B CA 1
ATOM 2198 C C . LEU B 1 30 ? 38.733 11.903 10.189 1.00 52.25 28 LEU B C 1
ATOM 2199 O O . LEU B 1 30 ? 37.774 11.243 10.600 1.00 50.57 28 LEU B O 1
ATOM 2204 N N . ALA B 1 31 ? 39.376 12.798 10.940 1.00 53.46 29 ALA B N 1
ATOM 2205 C CA . ALA B 1 31 ? 38.985 13.081 12.322 1.00 48.73 29 ALA B CA 1
ATOM 2206 C C . ALA B 1 31 ? 38.133 14.340 12.415 1.00 48.91 29 ALA B C 1
ATOM 2207 O O . ALA B 1 31 ? 38.467 15.370 11.832 1.00 50.46 29 ALA B O 1
ATOM 2209 N N . LEU B 1 32 ? 37.027 14.243 13.146 1.00 48.66 30 LEU B N 1
ATOM 2210 C CA . LEU B 1 32 ? 36.126 15.371 13.365 1.00 49.02 30 LEU B CA 1
ATOM 2211 C C . LEU B 1 32 ? 36.228 15.851 14.806 1.00 50.79 30 LEU B C 1
ATOM 2212 O O . LEU B 1 32 ? 36.291 15.038 15.726 1.00 52.12 30 LEU B O 1
ATOM 2217 N N . SER B 1 33 ? 36.243 17.167 15.003 1.00 50.96 31 SER B N 1
ATOM 2218 C CA . SER B 1 33 ? 36.246 17.740 16.346 1.00 54.39 31 SER B CA 1
ATOM 2219 C C . SER B 1 33 ? 35.085 18.725 16.504 1.00 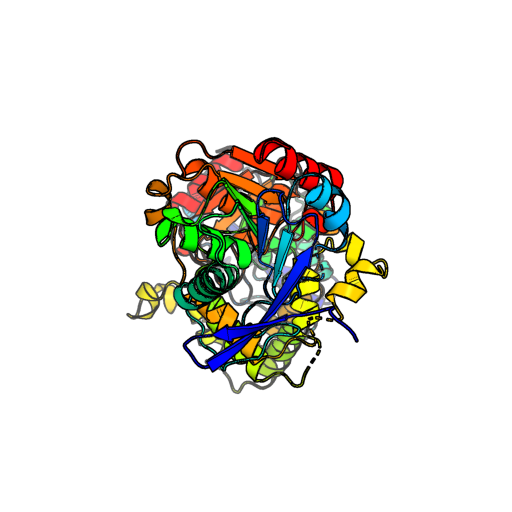56.46 31 SER B C 1
ATOM 2220 O O . SER B 1 33 ? 34.848 19.553 15.621 1.00 57.63 31 SER B O 1
ATOM 2223 N N . ASN B 1 34 ? 34.376 18.629 17.630 1.00 50.23 32 ASN B N 1
ATOM 2224 C CA . ASN B 1 34 ? 33.062 19.254 17.784 1.00 48.58 32 ASN B CA 1
ATOM 2225 C C . ASN B 1 34 ? 33.075 20.707 18.256 1.00 49.59 32 ASN B C 1
ATOM 2226 O O . ASN B 1 34 ? 34.101 21.229 18.669 1.00 46.26 32 ASN B O 1
ATOM 2231 N N . SER B 1 35 ? 31.915 21.353 18.189 1.00 46.74 33 SER B N 1
ATOM 2232 C CA . SER B 1 35 ? 31.733 22.662 18.800 1.00 43.64 33 SER B CA 1
ATOM 2233 C C . SER B 1 35 ? 31.685 22.490 20.315 1.00 49.22 33 SER B C 1
ATOM 2234 O O . SER B 1 35 ? 31.379 21.408 20.824 1.00 50.46 33 SER B O 1
ATOM 2237 N N . ILE B 1 36 ? 31.979 23.561 21.034 1.00 50.81 34 ILE B N 1
ATOM 2238 C CA . ILE B 1 36 ? 31.753 23.581 22.478 1.00 50.88 34 ILE B CA 1
ATOM 2239 C C . ILE B 1 36 ? 30.269 23.294 22.695 1.00 50.46 34 ILE B C 1
ATOM 2240 O O . ILE B 1 36 ? 29.434 23.668 21.868 1.00 49.49 34 ILE B O 1
ATOM 2245 N N . GLY B 1 37 ? 29.931 22.619 23.786 1.00 45.63 35 GLY B N 1
ATOM 2246 C CA . GLY B 1 37 ? 28.533 22.396 24.113 1.00 42.32 35 GLY B CA 1
ATOM 2247 C C . GLY B 1 37 ? 27.826 21.327 23.298 1.00 46.00 35 GLY B C 1
ATOM 2248 O O . GLY B 1 37 ? 26.612 21.175 23.411 1.00 49.10 35 GLY B O 1
ATOM 2249 N N . THR B 1 38 ? 28.562 20.583 22.474 1.00 39.26 36 THR B N 1
ATOM 2250 C CA . THR B 1 38 ? 27.927 19.534 21.687 1.00 44.73 36 THR B CA 1
ATOM 2251 C C . THR B 1 38 ? 28.610 18.196 21.893 1.00 48.89 36 THR B C 1
ATOM 2252 O O . THR B 1 38 ? 29.598 18.099 22.622 1.00 49.04 36 THR B O 1
ATOM 2256 N N . THR B 1 39 ? 28.066 17.171 21.242 1.00 44.10 37 THR B N 1
ATOM 2257 C CA . THR B 1 39 ? 28.672 15.846 21.223 1.00 47.76 37 THR B CA 1
ATOM 2258 C C . THR B 1 39 ? 28.960 15.412 19.783 1.00 49.87 37 THR B C 1
ATOM 2259 O O . THR B 1 39 ? 28.590 16.097 18.829 1.00 53.64 37 THR B O 1
ATOM 2263 N N . LEU B 1 40 ? 29.610 14.265 19.629 1.00 45.17 38 LEU B N 1
ATOM 2264 C CA . LEU B 1 40 ? 29.956 13.758 18.307 1.00 45.13 38 LEU B CA 1
ATOM 2265 C C . LEU B 1 40 ? 28.711 13.479 17.460 1.00 48.65 38 LEU B C 1
ATOM 2266 O O . LEU B 1 40 ? 28.809 13.262 16.257 1.00 49.44 38 LEU B O 1
ATOM 2271 N N . HIS B 1 41 ? 27.535 13.487 18.077 1.00 49.33 39 HIS B N 1
ATOM 2272 C CA . HIS B 1 41 ? 26.323 13.259 17.300 1.00 49.01 39 HIS B CA 1
ATOM 2273 C C . HIS B 1 41 ? 25.891 14.477 16.470 1.00 46.61 39 HIS B C 1
ATOM 2274 O O . HIS B 1 41 ? 24.921 14.412 15.711 1.00 48.14 39 HIS B O 1
ATOM 2289 N N . TRP B 1 43 ? 27.443 15.437 14.098 1.00 48.75 41 TRP B N 1
ATOM 2290 C CA . TRP B 1 43 ? 27.869 15.059 12.749 1.00 47.26 41 TRP B CA 1
ATOM 2291 C C . TRP B 1 43 ? 27.100 13.873 12.163 1.00 48.15 41 TRP B C 1
ATOM 2292 O O . TRP B 1 43 ? 27.449 13.400 11.087 1.00 45.94 41 TRP B O 1
ATOM 2303 N N . ASP B 1 44 ? 26.078 13.379 12.858 1.00 46.23 42 ASP B N 1
ATOM 2304 C CA . ASP B 1 44 ? 25.359 12.186 12.399 1.00 47.07 42 ASP B CA 1
ATOM 2305 C C . ASP B 1 44 ? 24.914 12.287 10.931 1.00 54.23 42 ASP B C 1
ATOM 2306 O O . ASP B 1 44 ? 24.993 11.310 10.186 1.00 58.67 42 ASP B O 1
ATOM 2311 N N . ALA B 1 45 ? 24.428 13.458 10.527 1.00 49.45 43 ALA B N 1
ATOM 2312 C CA . ALA B 1 45 ? 23.899 13.625 9.175 1.00 52.54 43 ALA B CA 1
ATOM 2313 C C . ALA B 1 45 ? 24.985 13.478 8.101 1.00 50.73 43 ALA B C 1
ATOM 2314 O O . ALA B 1 45 ? 24.707 13.012 7.002 1.00 57.14 43 ALA B O 1
ATOM 2316 N N . GLN B 1 46 ? 26.214 13.859 8.444 1.00 46.24 44 GLN B N 1
ATOM 2317 C CA . GLN B 1 46 ? 27.346 13.839 7.520 1.00 48.69 44 GLN B CA 1
ATOM 2318 C C . GLN B 1 46 ? 27.989 12.470 7.333 1.00 53.72 44 GLN B C 1
ATOM 2319 O O . GLN B 1 46 ? 28.769 12.277 6.398 1.00 49.10 44 GLN B O 1
ATOM 2325 N N . LEU B 1 47 ? 27.687 11.533 8.227 1.00 48.67 45 LEU B N 1
ATOM 2326 C CA . LEU B 1 47 ? 28.310 10.210 8.193 1.00 47.99 45 LEU B CA 1
ATOM 2327 C C . LEU B 1 47 ? 28.172 9.482 6.849 1.00 57.22 45 LEU B C 1
ATOM 2328 O O . LEU B 1 47 ? 29.165 9.016 6.289 1.00 63.36 45 LEU B O 1
ATOM 2333 N N . PRO B 1 48 ? 26.939 9.350 6.338 1.00 55.85 46 PRO B N 1
ATOM 2334 C CA . PRO B 1 48 ? 26.798 8.575 5.096 1.00 56.03 46 PRO B CA 1
ATOM 2335 C C . PRO B 1 48 ? 27.704 9.088 3.971 1.00 56.35 46 PRO B C 1
ATOM 2336 O O . PRO B 1 48 ? 28.434 8.292 3.377 1.00 56.65 46 PRO B O 1
ATOM 2340 N N . ALA B 1 49 ? 27.679 10.389 3.701 1.00 51.45 47 ALA B N 1
ATOM 2341 C CA . ALA B 1 49 ? 28.533 10.944 2.652 1.00 54.00 47 ALA B CA 1
ATOM 2342 C C . ALA B 1 49 ? 30.021 10.861 3.011 1.00 55.24 47 ALA B C 1
ATOM 2343 O O . ALA B 1 49 ? 30.860 10.562 2.159 1.00 55.50 47 ALA B O 1
ATOM 2345 N N . LEU B 1 50 ? 30.355 11.121 4.268 1.00 48.79 48 LEU B N 1
ATOM 2346 C CA . LEU B 1 50 ? 31.757 11.109 4.670 1.00 49.85 48 LEU B CA 1
ATOM 2347 C C . LEU B 1 50 ? 32.365 9.712 4.611 1.00 50.51 48 LEU B C 1
ATOM 2348 O O . LEU B 1 50 ? 33.497 9.545 4.163 1.00 46.26 48 LEU B O 1
ATOM 2353 N N . THR B 1 51 ? 31.608 8.711 5.051 1.00 50.62 49 THR B N 1
ATOM 2354 C CA . THR B 1 51 ? 32.140 7.354 5.180 1.00 53.09 49 THR B CA 1
ATOM 2355 C C . THR B 1 51 ? 32.203 6.624 3.857 1.00 61.10 49 THR B C 1
ATOM 2356 O O . THR B 1 51 ? 32.716 5.505 3.790 1.00 67.07 49 THR B O 1
ATOM 2360 N N . ARG B 1 52 ? 31.667 7.247 2.812 1.00 67.86 50 ARG B N 1
ATOM 2361 C CA . ARG B 1 52 ? 31.793 6.701 1.458 1.00 66.83 50 ARG B CA 1
ATOM 2362 C C . ARG B 1 52 ? 33.251 6.694 1.038 1.00 64.26 50 ARG B C 1
ATOM 2363 O O . ARG B 1 52 ? 33.678 5.825 0.296 1.00 68.00 50 ARG B O 1
ATOM 2371 N N . HIS B 1 53 ? 34.011 7.661 1.544 1.00 65.10 51 HIS B N 1
ATOM 2372 C CA . HIS B 1 53 ? 35.396 7.864 1.133 1.00 59.41 51 HIS B CA 1
ATOM 2373 C C . HIS B 1 53 ? 36.427 7.745 2.273 1.00 61.09 51 HIS B C 1
ATOM 2374 O O . HIS B 1 53 ? 37.595 7.431 2.036 1.00 60.27 51 HIS B O 1
ATOM 2381 N N . PHE B 1 54 ? 36.005 7.993 3.508 1.00 52.69 52 PHE B N 1
ATOM 2382 C CA . PHE B 1 54 ? 36.962 8.019 4.613 1.00 53.03 52 PHE B CA 1
ATOM 2383 C C . PHE B 1 54 ? 36.523 7.188 5.803 1.00 55.46 52 PHE B C 1
ATOM 2384 O O . PHE B 1 54 ? 35.333 6.947 5.994 1.00 58.62 52 PHE B O 1
ATOM 2392 N N . ARG B 1 55 ? 37.502 6.720 6.572 1.00 59.10 53 ARG B N 1
ATOM 2393 C CA A ARG B 1 55 ? 37.236 6.197 7.899 0.53 55.05 53 ARG B CA 1
ATOM 2394 C CA B ARG B 1 55 ? 37.257 6.189 7.912 0.47 54.89 53 ARG B CA 1
ATOM 2395 C C . ARG B 1 55 ? 37.112 7.408 8.802 1.00 56.79 53 ARG B C 1
ATOM 2396 O O . ARG B 1 55 ? 38.047 8.201 8.914 1.00 61.43 53 ARG B O 1
ATOM 2411 N N . VAL B 1 56 ? 35.950 7.564 9.429 1.00 55.11 54 VAL B N 1
ATOM 2412 C CA . VAL B 1 56 ? 35.688 8.751 10.244 1.00 50.46 54 VAL B CA 1
ATOM 2413 C C . VAL B 1 56 ? 35.887 8.523 11.748 1.00 53.54 54 VAL B C 1
ATOM 2414 O O . VAL B 1 56 ? 35.168 7.740 12.375 1.00 51.13 54 VAL B O 1
ATOM 2418 N N . LEU B 1 57 ? 36.875 9.209 12.314 1.00 57.18 55 LEU B N 1
ATOM 2419 C CA . LEU B 1 57 ? 37.087 9.214 13.757 1.00 53.26 55 LEU B CA 1
ATOM 2420 C C . LEU B 1 57 ? 36.331 10.375 14.375 1.00 50.26 55 LEU B C 1
ATOM 2421 O O . LEU B 1 57 ? 36.565 11.525 14.009 1.00 54.17 55 LEU B O 1
ATOM 2426 N N . ARG B 1 58 ? 35.415 10.063 15.292 1.00 45.84 56 ARG B N 1
ATOM 2427 C CA . ARG B 1 58 ? 34.679 11.074 16.057 1.00 42.62 56 ARG B CA 1
ATOM 2428 C C . ARG B 1 58 ? 34.953 10.896 17.552 1.00 49.84 56 ARG B C 1
ATOM 2429 O O . ARG B 1 58 ? 35.190 9.780 18.006 1.00 53.93 56 ARG B O 1
ATOM 2437 N N . TYR B 1 59 ? 34.929 11.988 18.313 1.00 49.07 57 TYR B N 1
ATOM 2438 C CA . TYR B 1 59 ? 35.099 11.902 19.764 1.00 49.95 57 TYR B CA 1
ATOM 2439 C C . TYR B 1 59 ? 34.362 13.035 20.481 1.00 53.32 57 TYR B C 1
ATOM 2440 O O . TYR B 1 59 ? 34.111 14.097 19.895 1.00 50.52 57 TYR B O 1
ATOM 2449 N N . ASP B 1 60 ? 33.987 12.795 21.737 1.00 46.68 58 ASP B N 1
ATOM 2450 C CA . ASP B 1 60 ? 33.456 13.855 22.585 1.00 47.23 58 ASP B CA 1
ATOM 2451 C C . ASP B 1 60 ? 34.631 14.544 23.260 1.00 47.48 58 ASP B C 1
ATOM 2452 O O . ASP B 1 60 ? 35.450 13.902 23.914 1.00 45.72 58 ASP B O 1
ATOM 2457 N N . ALA B 1 61 ? 34.739 15.851 23.071 1.00 45.26 59 ALA B N 1
ATOM 2458 C CA . ALA B 1 61 ? 35.858 16.578 23.640 1.00 43.94 59 ALA B CA 1
ATOM 2459 C C . ALA B 1 61 ? 35.911 16.449 25.177 1.00 51.47 59 ALA B C 1
ATOM 2460 O O . ALA B 1 61 ? 34.915 16.136 25.831 1.00 49.48 59 ALA B O 1
ATOM 2462 N N . ARG B 1 62 ? 37.095 16.679 25.729 1.00 48.22 60 ARG B N 1
ATOM 2463 C CA . ARG B 1 62 ? 37.288 16.810 27.161 1.00 51.63 60 ARG B CA 1
ATOM 2464 C C . ARG B 1 62 ? 36.151 17.660 27.736 1.00 51.87 60 ARG B C 1
ATOM 2465 O O . ARG B 1 62 ? 35.843 18.730 27.220 1.00 47.19 60 ARG B O 1
ATOM 2473 N N . GLY B 1 63 ? 35.499 17.161 28.779 1.00 46.96 61 GLY B N 1
ATOM 2474 C CA . GLY B 1 63 ? 34.462 17.920 29.456 1.00 43.68 61 GLY B CA 1
ATOM 2475 C C . GLY B 1 63 ? 33.073 17.807 28.849 1.00 47.61 61 GLY B C 1
ATOM 2476 O O . GLY B 1 63 ? 32.120 18.388 29.377 1.00 44.87 61 GLY B O 1
ATOM 2477 N N . HIS B 1 64 ? 32.949 17.047 27.761 1.00 42.90 62 HIS B N 1
ATOM 2478 C CA . HIS B 1 64 ? 31.702 16.993 26.988 1.00 47.88 62 HIS B CA 1
ATOM 2479 C C . HIS B 1 64 ? 31.105 15.595 26.825 1.00 50.01 62 HIS B C 1
ATOM 2480 O O . HIS B 1 64 ? 31.815 14.578 26.866 1.00 50.71 62 HIS B O 1
ATOM 2487 N N . GLY B 1 65 ? 29.793 15.570 26.602 1.00 37.85 63 GLY B N 1
ATOM 2488 C CA . GLY B 1 65 ? 29.075 14.355 26.265 1.00 40.43 63 GLY B CA 1
ATOM 2489 C C . GLY B 1 65 ? 29.451 13.111 27.049 1.00 50.83 63 GLY B C 1
ATOM 2490 O O . GLY B 1 65 ? 29.211 13.024 28.250 1.00 53.07 63 GLY B O 1
ATOM 2491 N N . ALA B 1 66 ? 30.045 12.144 26.362 1.00 53.24 64 ALA B N 1
ATOM 2492 C CA . ALA B 1 66 ? 30.316 10.840 26.951 1.00 46.01 64 ALA B CA 1
ATOM 2493 C C . ALA B 1 66 ? 31.726 10.761 27.486 1.00 44.20 64 ALA B C 1
ATOM 2494 O O . ALA B 1 66 ? 32.147 9.722 27.978 1.00 47.75 64 ALA B O 1
ATOM 2496 N N . SER B 1 67 ? 32.463 11.856 27.364 1.00 41.48 65 SER B N 1
ATOM 2497 C CA . SER B 1 67 ? 33.785 11.932 27.959 1.00 46.18 65 SER B CA 1
ATOM 2498 C C . SER B 1 67 ? 33.683 12.408 29.419 1.00 47.61 65 SER B C 1
ATOM 2499 O O . SER B 1 67 ? 32.637 12.905 29.842 1.00 43.75 65 SER B O 1
ATOM 2502 N N . SER B 1 68 ? 34.763 12.250 30.180 1.00 46.72 66 SER B N 1
ATOM 2503 C CA . SER B 1 68 ? 34.777 12.671 31.578 1.00 48.93 66 SER B CA 1
ATOM 2504 C C . SER B 1 68 ? 35.022 14.174 31.644 1.00 50.56 66 SER B C 1
ATOM 2505 O O . SER B 1 68 ? 35.368 14.784 30.644 1.00 46.57 66 SER B O 1
ATOM 2508 N N . VAL B 1 69 ? 34.840 14.769 32.818 1.00 48.61 67 VAL B N 1
ATOM 2509 C CA . VAL B 1 69 ? 34.854 16.217 32.942 1.00 48.50 67 VAL B CA 1
ATOM 2510 C C . VAL B 1 69 ? 35.879 16.691 33.959 1.00 57.98 67 VAL B C 1
ATOM 2511 O O . VAL B 1 69 ? 35.555 16.871 35.133 1.00 59.43 67 VAL B O 1
ATOM 2515 N N . PRO B 1 70 ? 37.127 16.900 33.522 1.00 54.15 68 PRO B N 1
ATOM 2516 C CA . PRO B 1 70 ? 38.089 17.539 34.430 1.00 47.05 68 PRO B CA 1
ATOM 2517 C C . PRO B 1 70 ? 37.623 18.952 34.798 1.00 50.11 68 PRO B C 1
ATOM 2518 O O . PRO B 1 70 ? 36.796 19.526 34.088 1.00 51.84 68 PRO B O 1
ATOM 2522 N N . PRO B 1 71 ? 38.124 19.503 35.914 1.00 54.16 69 PRO B N 1
ATOM 2523 C CA . PRO B 1 71 ? 37.788 20.894 36.233 1.00 52.34 69 PRO B CA 1
ATOM 2524 C C . PRO B 1 71 ? 38.518 21.809 35.264 1.00 50.54 69 PRO B C 1
ATOM 2525 O O . PRO B 1 71 ? 39.615 21.444 34.839 1.00 50.37 69 PRO B O 1
ATOM 2529 N N . GLY B 1 72 ? 37.939 22.958 34.920 1.00 50.22 70 GLY B N 1
ATOM 2530 C CA . GLY B 1 72 ? 38.655 23.956 34.142 1.00 48.43 70 GLY B CA 1
ATOM 2531 C C . GLY B 1 72 ? 39.733 24.533 35.038 1.00 58.69 70 GLY B C 1
ATOM 2532 O O . GLY B 1 72 ? 39.762 24.237 36.231 1.00 54.53 70 GLY B O 1
ATOM 2533 N N . PRO B 1 73 ? 40.642 25.341 34.481 1.00 59.18 71 PRO B N 1
ATOM 2534 C CA . PRO B 1 73 ? 40.737 25.740 33.081 1.00 54.27 71 PRO B CA 1
ATOM 2535 C C . PRO B 1 73 ? 41.341 24.620 32.252 1.00 60.28 71 PRO B C 1
ATOM 2536 O O . PRO B 1 73 ? 42.162 23.863 32.782 1.00 59.28 71 PRO B O 1
ATOM 2540 N N . TYR B 1 74 ? 40.921 24.509 30.988 1.00 52.05 72 TYR B N 1
ATOM 2541 C CA . TYR B 1 74 ? 41.625 23.694 30.005 1.00 51.84 72 TYR B CA 1
ATOM 2542 C C . TYR B 1 74 ? 42.499 24.629 29.189 1.00 50.59 72 TYR B C 1
ATOM 2543 O O . TYR B 1 74 ? 42.094 25.749 28.909 1.00 53.59 72 TYR B O 1
ATOM 2552 N N . THR B 1 75 ? 43.698 24.188 28.822 1.00 49.24 73 THR B N 1
ATOM 2553 C CA . THR B 1 75 ? 44.501 24.923 27.845 1.00 46.45 73 THR B CA 1
ATOM 2554 C C . THR B 1 75 ? 44.228 24.393 26.431 1.00 54.97 73 THR B C 1
ATOM 2555 O O . THR B 1 75 ? 43.812 23.241 26.255 1.00 52.49 73 THR B O 1
ATOM 2559 N N . LEU B 1 76 ? 44.467 25.232 25.425 1.00 51.81 74 LEU B N 1
ATOM 2560 C CA . LEU B 1 76 ? 44.329 24.803 24.037 1.00 51.46 74 LEU B CA 1
ATOM 2561 C C . LEU B 1 76 ? 45.230 23.599 23.777 1.00 54.77 74 LEU B C 1
ATOM 2562 O O . LEU B 1 76 ? 44.809 22.606 23.181 1.00 52.71 74 LEU B O 1
ATOM 2567 N N . ALA B 1 77 ? 46.468 23.697 24.251 1.00 54.11 75 ALA B N 1
ATOM 2568 C CA . ALA B 1 77 ? 47.474 22.668 24.028 1.00 52.46 75 ALA B CA 1
ATOM 2569 C C . ALA B 1 77 ? 46.993 21.306 24.512 1.00 56.93 75 ALA B C 1
ATOM 2570 O O . ALA B 1 77 ? 47.246 20.284 23.873 1.00 56.05 75 ALA B O 1
ATOM 2572 N N . ARG B 1 78 ? 46.312 21.300 25.656 1.00 58.78 76 ARG B N 1
ATOM 2573 C CA . ARG B 1 78 ? 45.772 20.071 26.228 1.00 52.58 76 ARG B CA 1
ATOM 2574 C C . ARG B 1 78 ? 44.660 19.493 25.355 1.00 53.09 76 ARG B C 1
ATOM 2575 O O . ARG B 1 78 ? 44.573 18.280 25.189 1.00 57.77 76 ARG B O 1
ATOM 2583 N N . LEU B 1 79 ? 43.806 20.356 24.810 1.00 46.46 77 LEU B N 1
ATOM 2584 C CA . LEU B 1 79 ? 42.745 19.905 23.907 1.00 48.44 77 LEU B CA 1
ATOM 2585 C C . LEU B 1 79 ? 43.322 19.320 22.603 1.00 56.16 77 LEU B C 1
ATOM 2586 O O . LEU B 1 79 ? 42.743 18.419 21.998 1.00 57.03 77 LEU B O 1
ATOM 2591 N N . GLY B 1 80 ? 44.463 19.842 22.173 1.00 56.07 78 GLY B N 1
ATOM 2592 C CA . GLY B 1 80 ? 45.145 19.311 21.009 1.00 54.96 78 GLY B CA 1
ATOM 2593 C C . GLY B 1 80 ? 45.808 17.983 21.319 1.00 57.64 78 GLY B C 1
ATOM 2594 O O . GLY B 1 80 ? 45.786 17.063 20.503 1.00 55.44 78 GLY B O 1
ATOM 2595 N N . GLU B 1 81 ? 46.398 17.879 22.507 1.00 54.25 79 GLU B N 1
ATOM 2596 C CA . GLU B 1 81 ? 47.057 16.646 22.917 1.00 56.64 79 GLU B CA 1
ATOM 2597 C C . GLU B 1 81 ? 46.070 15.482 22.998 1.00 56.51 79 GLU B C 1
ATOM 2598 O O . GLU B 1 81 ? 46.424 14.332 22.722 1.00 58.48 79 GLU B O 1
ATOM 2604 N N . ASP B 1 82 ? 44.831 15.785 23.374 1.00 48.68 80 ASP B N 1
ATOM 2605 C CA . ASP B 1 82 ? 43.778 14.777 23.389 1.00 49.18 80 ASP B CA 1
ATOM 2606 C C . ASP B 1 82 ? 43.655 14.100 22.014 1.00 53.01 80 ASP B C 1
ATOM 2607 O O . ASP B 1 82 ? 43.573 12.873 21.911 1.00 54.19 80 ASP B O 1
ATOM 2612 N N . VAL B 1 83 ? 43.652 14.902 20.954 1.00 50.15 81 VAL B N 1
ATOM 2613 C CA . VAL B 1 83 ? 43.573 14.352 19.603 1.00 53.10 81 VAL B CA 1
ATOM 2614 C C . VAL B 1 83 ? 44.812 13.507 19.306 1.00 54.77 81 VAL B C 1
ATOM 2615 O O . VAL B 1 83 ? 44.704 12.366 18.865 1.00 56.93 81 VAL B O 1
ATOM 2619 N N . LEU B 1 84 ? 45.987 14.056 19.586 1.00 52.78 82 LEU B N 1
ATOM 2620 C CA . LEU B 1 84 ? 47.221 13.328 19.345 1.00 52.34 82 LEU B CA 1
ATOM 2621 C C . LEU B 1 84 ? 47.239 11.973 20.043 1.00 55.92 82 LEU B C 1
ATOM 2622 O O . LEU B 1 84 ? 47.728 10.994 19.480 1.00 61.63 82 LEU B O 1
ATOM 2627 N N . GLU B 1 85 ? 46.698 11.909 21.257 1.00 55.58 83 GLU B N 1
ATOM 2628 C CA . GLU B 1 85 ? 46.685 10.655 22.011 1.00 54.00 83 GLU B CA 1
ATOM 2629 C C . GLU B 1 85 ? 45.656 9.669 21.455 1.00 55.76 83 GLU B C 1
ATOM 2630 O O . GLU B 1 85 ? 45.861 8.455 21.514 1.00 55.72 83 GLU B O 1
ATOM 2636 N N . LEU B 1 86 ? 44.549 10.191 20.927 1.00 51.92 84 LEU B N 1
ATOM 2637 C CA . LEU B 1 86 ? 43.601 9.366 20.184 1.00 53.45 84 LEU B CA 1
ATOM 2638 C C . LEU B 1 86 ? 44.294 8.739 18.971 1.00 56.19 84 LEU B C 1
ATOM 2639 O O . LEU B 1 86 ? 44.186 7.533 18.725 1.00 56.04 84 LEU B O 1
ATOM 2644 N N . LEU B 1 87 ? 45.002 9.567 18.210 1.00 50.90 85 LEU B N 1
ATOM 2645 C CA . LEU B 1 87 ? 45.681 9.080 17.014 1.00 54.25 85 LEU B CA 1
ATOM 2646 C C . LEU B 1 87 ? 46.700 8.018 17.402 1.00 60.38 85 LEU B C 1
ATOM 2647 O O . LEU B 1 87 ? 46.762 6.960 16.782 1.00 62.88 85 LEU B O 1
ATOM 2652 N N . ASP B 1 88 ? 47.477 8.292 18.447 1.00 56.51 86 ASP B N 1
ATOM 2653 C CA . ASP B 1 88 ? 48.461 7.330 18.937 1.00 60.74 86 ASP B CA 1
ATOM 2654 C C . ASP B 1 88 ? 47.793 6.001 19.283 1.00 61.67 86 ASP B C 1
ATOM 2655 O O . ASP B 1 88 ? 48.294 4.928 18.938 1.00 61.06 86 ASP B O 1
ATOM 2660 N N . ALA B 1 89 ? 46.657 6.078 19.968 1.00 53.39 87 ALA B N 1
ATOM 2661 C CA . ALA B 1 89 ? 45.966 4.871 20.406 1.00 56.30 87 ALA B CA 1
ATOM 2662 C C . ALA B 1 89 ? 45.495 4.059 19.208 1.00 60.92 87 ALA B C 1
ATOM 2663 O O . ALA B 1 89 ? 45.446 2.834 19.266 1.00 65.17 87 ALA B O 1
ATOM 2665 N N . LEU B 1 90 ? 45.147 4.747 18.127 1.00 60.05 88 LEU B N 1
ATOM 2666 C CA . LEU B 1 90 ? 44.690 4.083 16.914 1.00 62.29 88 LEU B CA 1
ATOM 2667 C C . LEU B 1 90 ? 45.868 3.669 16.035 1.00 67.43 88 LEU B C 1
ATOM 2668 O O . LEU B 1 90 ? 45.697 3.001 15.011 1.00 61.24 88 LEU B O 1
ATOM 2673 N N . GLU B 1 91 ? 47.066 4.070 16.447 1.00 68.54 89 GLU B N 1
ATOM 2674 C CA . GLU B 1 91 ? 48.273 3.818 15.668 1.00 64.87 89 GLU B CA 1
ATOM 2675 C C . GLU B 1 91 ? 48.176 4.456 14.290 1.00 66.77 89 GLU B C 1
ATOM 2676 O O . GLU B 1 91 ? 48.663 3.911 13.301 1.00 72.87 89 GLU B O 1
ATOM 2682 N N . VAL B 1 92 ? 47.545 5.622 14.229 1.00 63.68 90 VAL B N 1
ATOM 2683 C CA . VAL B 1 92 ? 47.465 6.365 12.981 1.00 63.56 90 VAL B CA 1
ATOM 2684 C C . VAL B 1 92 ? 48.541 7.446 12.941 1.00 64.31 90 VAL B C 1
ATOM 2685 O O . VAL B 1 92 ? 48.577 8.332 13.795 1.00 58.78 90 VAL B O 1
ATOM 2689 N N . ARG B 1 93 ? 49.422 7.363 11.947 1.00 69.24 91 ARG B N 1
ATOM 2690 C CA . ARG B 1 93 ? 50.492 8.338 11.804 1.00 72.76 91 ARG B CA 1
ATOM 2691 C C . ARG B 1 93 ? 49.944 9.710 11.410 1.00 71.77 91 ARG B C 1
ATOM 2692 O O . ARG B 1 93 ? 50.467 10.745 11.823 1.00 74.09 91 ARG B O 1
ATOM 2700 N N . ARG B 1 94 ? 48.875 9.719 10.627 1.00 66.92 92 ARG B N 1
ATOM 2701 C CA . ARG B 1 94 ? 48.443 10.951 9.982 1.00 65.77 92 ARG B CA 1
ATOM 2702 C C . ARG B 1 94 ? 46.996 10.872 9.495 1.00 64.08 92 ARG B C 1
ATOM 2703 O O . ARG B 1 94 ? 46.550 9.847 8.981 1.00 66.62 92 ARG B O 1
ATOM 2711 N N . ALA B 1 95 ? 46.265 11.964 9.663 1.00 59.45 93 ALA B N 1
ATOM 2712 C CA . ALA B 1 95 ? 44.845 11.971 9.364 1.00 56.20 93 ALA B CA 1
ATOM 2713 C C . ALA B 1 95 ? 44.430 13.316 8.807 1.00 52.30 93 ALA B C 1
ATOM 2714 O O . ALA B 1 95 ? 45.116 14.319 9.008 1.00 53.02 93 ALA B O 1
ATOM 2716 N N . HIS B 1 96 ? 43.300 13.339 8.114 1.00 43.47 94 HIS B N 1
ATOM 2717 C CA . HIS B 1 96 ? 42.675 14.607 7.780 1.00 50.23 94 HIS B CA 1
ATOM 2718 C C . HIS B 1 96 ? 41.945 15.069 9.028 1.00 52.05 94 HIS B C 1
ATOM 2719 O O . HIS B 1 96 ? 41.488 14.249 9.813 1.00 53.18 94 HIS B O 1
ATOM 2726 N N . PHE B 1 97 ? 41.820 16.378 9.198 1.00 50.51 95 PHE B N 1
ATOM 2727 C CA . PHE B 1 97 ? 41.157 16.924 10.359 1.00 46.82 95 PHE B CA 1
ATOM 2728 C C . PHE B 1 97 ? 40.103 17.930 9.954 1.00 47.69 95 PHE B C 1
ATOM 2729 O O . PHE B 1 97 ? 40.393 18.868 9.226 1.00 49.65 95 PHE B O 1
ATOM 2737 N N . LEU B 1 98 ? 38.880 17.732 10.440 1.00 45.84 96 LEU B N 1
ATOM 2738 C CA . LEU B 1 98 ? 37.821 18.726 10.303 1.00 47.18 96 LEU B CA 1
ATOM 2739 C C . LEU B 1 98 ? 37.299 19.141 11.683 1.00 51.24 96 LEU B C 1
ATOM 2740 O O . LEU B 1 98 ? 36.771 18.310 12.427 1.00 45.97 96 LEU B O 1
ATOM 2745 N N . GLY B 1 99 ? 37.434 20.423 12.012 1.00 51.55 97 GLY B N 1
ATOM 2746 C CA . GLY B 1 99 ? 36.984 20.933 13.298 1.00 53.96 97 GLY B CA 1
ATOM 2747 C C . GLY B 1 99 ? 36.047 22.106 13.112 1.00 52.42 97 GLY B C 1
ATOM 2748 O O . GLY B 1 99 ? 36.327 23.005 12.321 1.00 49.66 97 GLY B O 1
ATOM 2749 N N . LEU B 1 100 ? 34.925 22.089 13.824 1.00 45.96 98 LEU B N 1
ATOM 2750 C CA . LEU B 1 100 ? 33.977 23.192 13.772 1.00 44.99 98 LEU B CA 1
ATOM 2751 C C . LEU B 1 100 ? 34.025 24.014 15.066 1.00 50.34 98 LEU B C 1
ATOM 2752 O O . LEU B 1 100 ? 33.958 23.463 16.166 1.00 54.84 98 LEU B O 1
ATOM 2757 N N . SER B 1 101 ? 34.156 25.330 14.926 1.00 48.05 99 SER B N 1
ATOM 2758 C CA . SER B 1 101 ? 34.264 26.226 16.073 1.00 51.40 99 SER B CA 1
ATOM 2759 C C . SER B 1 101 ? 35.453 25.866 16.982 1.00 50.96 99 SER B C 1
ATOM 2760 O O . SER B 1 101 ? 36.606 25.913 16.535 1.00 44.07 99 SER B O 1
ATOM 2763 N N . LEU B 1 102 ? 35.186 25.517 18.246 1.00 45.23 100 LEU B N 1
ATOM 2764 C CA . LEU B 1 102 ? 36.270 25.103 19.146 1.00 44.77 100 LEU B CA 1
ATOM 2765 C C . LEU B 1 102 ? 37.125 24.022 18.480 1.00 44.91 100 LEU B C 1
ATOM 2766 O O . LEU B 1 102 ? 38.355 24.093 18.499 1.00 44.83 100 LEU B O 1
ATOM 2771 N N . GLY B 1 103 ? 36.471 23.038 17.868 1.00 45.19 101 GLY B N 1
ATOM 2772 C CA . GLY B 1 103 ? 37.181 22.016 17.111 1.00 40.70 101 GLY B CA 1
ATOM 2773 C C . GLY B 1 103 ? 38.115 22.630 16.070 1.00 47.79 101 GLY B C 1
ATOM 2774 O O . GLY B 1 103 ? 39.190 22.098 15.781 1.00 50.31 101 GLY B O 1
ATOM 2775 N N . GLY B 1 104 ? 37.705 23.759 15.506 1.00 46.43 102 GLY B N 1
ATOM 2776 C CA . GLY B 1 104 ? 38.507 24.441 14.497 1.00 53.70 102 GLY B CA 1
ATOM 2777 C C . GLY B 1 104 ? 39.757 25.071 15.091 1.00 53.39 102 GLY B C 1
ATOM 2778 O O . GLY B 1 104 ? 40.799 25.160 14.425 1.00 45.14 102 GLY B O 1
ATOM 2779 N N . ILE B 1 105 ? 39.646 25.505 16.350 1.00 49.53 103 ILE B N 1
ATOM 2780 C CA . ILE B 1 105 ? 40.777 26.083 17.071 1.00 49.02 103 ILE B CA 1
ATOM 2781 C C . ILE B 1 105 ? 41.776 24.973 17.397 1.00 51.20 103 ILE B C 1
ATOM 2782 O O . ILE B 1 105 ? 42.992 25.139 17.242 1.00 48.04 103 ILE B O 1
ATOM 2787 N N . VAL B 1 106 ? 41.257 23.830 17.835 1.00 46.11 104 VAL B N 1
ATOM 2788 C CA . VAL B 1 106 ? 42.092 22.650 17.989 1.00 43.70 104 VAL B CA 1
ATOM 2789 C C . VAL B 1 106 ? 42.803 22.330 16.671 1.00 45.78 104 VAL B C 1
ATOM 2790 O O . VAL B 1 106 ? 43.990 22.002 16.652 1.00 51.97 104 VAL B O 1
ATOM 2794 N N . GLY B 1 107 ? 42.073 22.445 15.566 1.00 53.57 105 GLY B N 1
ATOM 2795 C CA . GLY B 1 107 ? 42.647 22.226 14.251 1.00 48.43 105 GLY B CA 1
ATOM 2796 C C . GLY B 1 107 ? 43.845 23.115 13.977 1.00 49.88 105 GLY B C 1
ATOM 2797 O O . GLY B 1 107 ? 44.905 22.638 13.568 1.00 45.89 105 GLY B O 1
ATOM 2798 N N . GLN B 1 108 ? 43.683 24.416 14.193 1.00 48.08 106 GLN B N 1
ATOM 2799 C CA . GLN B 1 108 ? 44.774 25.348 13.943 1.00 52.80 106 GLN B CA 1
ATOM 2800 C C . GLN B 1 108 ? 45.985 25.010 14.812 1.00 57.69 106 GLN B C 1
ATOM 2801 O O . GLN B 1 108 ? 47.127 25.090 14.346 1.00 57.57 106 GLN B O 1
ATOM 2807 N N . TRP B 1 109 ? 45.724 24.618 16.063 1.00 52.26 107 TRP B N 1
ATOM 2808 C CA . TRP B 1 109 ? 46.779 24.221 16.993 1.00 55.80 107 TRP B CA 1
ATOM 2809 C C . TRP B 1 109 ? 47.541 22.991 16.503 1.00 54.81 107 TRP B C 1
ATOM 2810 O O . TRP B 1 109 ? 48.771 22.969 16.519 1.00 52.33 107 TRP B O 1
ATOM 2821 N N . LEU B 1 110 ? 46.813 21.962 16.078 1.00 51.29 108 LEU B N 1
ATOM 2822 C CA . LEU B 1 110 ? 47.463 20.767 15.560 1.00 51.55 108 LEU B CA 1
ATOM 2823 C C . LEU B 1 110 ? 48.348 21.107 14.354 1.00 55.30 108 LEU B C 1
ATOM 2824 O O . LEU B 1 110 ? 49.455 20.586 14.219 1.00 54.85 108 LEU B O 1
ATOM 2829 N N . ALA B 1 111 ? 47.870 21.996 13.490 1.00 51.60 109 ALA B N 1
ATOM 2830 C CA . ALA B 1 111 ? 48.630 22.361 12.299 1.00 52.62 109 ALA B CA 1
ATOM 2831 C C . ALA B 1 111 ? 49.893 23.108 12.695 1.00 57.53 109 ALA B C 1
ATOM 2832 O O . ALA B 1 111 ? 50.914 23.023 12.018 1.00 54.19 109 ALA B O 1
ATOM 2834 N N . LEU B 1 112 ? 49.825 23.835 13.802 1.00 61.01 110 LEU B N 1
ATOM 2835 C CA . LEU B 1 112 ? 50.981 24.593 14.270 1.00 58.76 110 LEU B CA 1
ATOM 2836 C C . LEU B 1 112 ? 51.981 23.739 15.045 1.00 55.60 110 LEU B C 1
ATOM 2837 O O . LEU B 1 112 ? 53.188 23.928 14.922 1.00 62.53 110 LEU B O 1
ATOM 2842 N N . HIS B 1 113 ? 51.486 22.785 15.824 1.00 49.94 111 HIS B N 1
ATOM 2843 C CA . HIS B 1 113 ? 52.344 22.100 16.785 1.00 54.64 111 HIS B CA 1
ATOM 2844 C C . HIS B 1 113 ? 52.607 20.635 16.462 1.00 56.86 111 HIS B C 1
ATOM 2845 O O . HIS B 1 113 ? 53.586 20.052 16.941 1.00 56.88 111 HIS B O 1
ATOM 2852 N N . ALA B 1 114 ? 51.742 20.046 15.646 1.00 57.05 112 ALA B N 1
ATOM 2853 C CA . ALA B 1 114 ? 51.925 18.663 15.223 1.00 60.06 112 ALA B CA 1
ATOM 2854 C C . ALA B 1 114 ? 51.580 18.461 13.735 1.00 65.06 112 ALA B C 1
ATOM 2855 O O . ALA B 1 114 ? 50.825 17.549 13.380 1.00 61.29 112 ALA B O 1
ATOM 2857 N N . PRO B 1 115 ? 52.151 19.308 12.860 1.00 63.81 113 PRO B N 1
ATOM 2858 C CA . PRO B 1 115 ? 51.783 19.310 11.439 1.00 64.67 113 PRO B CA 1
ATOM 2859 C C . PRO B 1 115 ? 51.968 17.933 10.813 1.00 63.26 113 PRO B C 1
ATOM 2860 O O . PRO B 1 115 ? 51.163 17.525 9.982 1.00 55.32 113 PRO B O 1
ATOM 2864 N N . GLN B 1 116 ? 53.013 17.227 11.231 1.00 59.70 114 GLN B N 1
ATOM 2865 C CA . GLN B 1 116 ? 53.330 15.910 10.694 1.00 62.77 114 GLN B CA 1
ATOM 2866 C C . GLN B 1 116 ? 52.225 14.868 10.933 1.00 63.48 114 GLN B C 1
ATOM 2867 O O . GLN B 1 116 ? 52.249 13.787 10.339 1.00 66.64 114 GLN B O 1
ATOM 2873 N N . ARG B 1 117 ? 51.270 15.190 11.805 1.00 52.16 115 ARG B N 1
ATOM 2874 C CA . ARG B 1 117 ? 50.150 14.293 12.099 1.00 50.81 115 ARG B CA 1
ATOM 2875 C C . ARG B 1 117 ? 48.909 14.643 11.268 1.00 60.28 115 ARG B C 1
ATOM 2876 O O . ARG B 1 117 ? 47.923 13.898 11.277 1.00 61.96 115 ARG B O 1
ATOM 2884 N N . ILE B 1 118 ? 48.960 15.777 10.562 1.00 52.18 116 ILE B N 1
ATOM 2885 C CA . ILE B 1 118 ? 47.813 16.278 9.805 1.00 53.30 116 ILE B CA 1
ATOM 2886 C C . ILE B 1 118 ? 48.024 16.233 8.281 1.00 58.88 116 ILE B C 1
ATOM 2887 O O . ILE B 1 118 ? 49.037 16.715 7.762 1.00 58.31 116 ILE B O 1
ATOM 2892 N N . GLU B 1 119 ? 47.059 15.656 7.570 1.00 60.58 117 GLU B N 1
ATOM 2893 C CA . GLU B 1 119 ? 47.072 15.665 6.106 1.00 60.85 117 GLU B CA 1
ATOM 2894 C C . GLU B 1 119 ? 46.448 16.965 5.629 1.00 53.84 117 GLU B C 1
ATOM 2895 O O . GLU B 1 119 ? 47.121 17.992 5.547 1.00 56.76 117 GLU B O 1
ATOM 2901 N N . ARG B 1 120 ? 45.152 16.927 5.336 1.00 43.35 118 ARG B N 1
ATOM 2902 C CA . ARG B 1 120 ? 44.437 18.141 4.959 1.00 42.90 118 ARG B CA 1
ATOM 2903 C C . ARG B 1 120 ? 43.575 18.681 6.100 1.00 51.49 118 ARG B C 1
ATOM 2904 O O . ARG B 1 120 ? 43.056 17.921 6.925 1.00 51.07 118 ARG B O 1
ATOM 2912 N N . LEU B 1 121 ? 43.433 20.000 6.147 1.00 50.00 119 LEU B N 1
ATOM 2913 C CA . LEU B 1 121 ? 42.782 20.650 7.275 1.00 48.61 119 LEU B CA 1
ATOM 2914 C C . LEU B 1 121 ? 41.548 21.437 6.843 1.00 48.24 119 LEU B C 1
ATOM 2915 O O . LEU B 1 121 ? 41.616 22.286 5.949 1.00 49.44 119 LEU B O 1
ATOM 2920 N N . VAL B 1 122 ? 40.415 21.130 7.467 1.00 41.97 120 VAL B N 1
ATOM 2921 C CA . VAL B 1 122 ? 39.195 21.909 7.283 1.00 43.43 120 VAL B CA 1
ATOM 2922 C C . VAL B 1 122 ? 38.826 22.620 8.590 1.00 50.99 120 VAL B C 1
ATOM 2923 O O . VAL B 1 122 ? 38.842 22.017 9.668 1.00 49.41 120 VAL B O 1
ATOM 2927 N N . LEU B 1 123 ? 38.518 23.908 8.479 1.00 47.48 121 LEU B N 1
ATOM 2928 C CA . LEU B 1 123 ? 38.198 24.747 9.618 1.00 45.83 121 LEU B CA 1
ATOM 2929 C C . LEU B 1 123 ? 36.832 25.364 9.383 1.00 50.03 121 LEU B C 1
ATOM 2930 O O . LEU B 1 123 ? 36.693 26.259 8.551 1.00 54.01 121 LEU B O 1
ATOM 2935 N N . ALA B 1 124 ? 35.821 24.884 10.098 1.00 46.65 122 ALA B N 1
ATOM 2936 C CA . ALA B 1 124 ? 34.455 25.354 9.888 1.00 46.79 122 ALA B CA 1
ATOM 2937 C C . ALA B 1 124 ? 34.007 26.293 11.002 1.00 50.34 122 ALA B C 1
ATOM 2938 O O . ALA B 1 124 ? 34.215 26.008 12.180 1.00 53.56 122 ALA B O 1
ATOM 2940 N N . ASN B 1 125 ? 33.386 27.406 10.623 1.00 46.87 123 ASN B N 1
ATOM 2941 C CA . ASN B 1 125 ? 32.822 28.338 11.582 1.00 45.29 123 ASN B CA 1
ATOM 2942 C C . ASN B 1 125 ? 33.737 28.477 12.796 1.00 48.68 123 ASN B C 1
ATOM 2943 O O . ASN B 1 125 ? 33.374 28.102 13.918 1.00 42.59 123 ASN B O 1
ATOM 2948 N N . THR B 1 126 ? 34.934 28.993 12.560 1.00 45.28 124 THR B N 1
ATOM 2949 C CA . THR B 1 126 ? 35.931 29.072 13.604 1.00 44.52 124 THR B CA 1
ATOM 2950 C C . THR B 1 126 ? 36.670 30.398 13.549 1.00 48.39 124 THR B C 1
ATOM 2951 O O . THR B 1 126 ? 36.292 31.310 12.808 1.00 52.80 124 THR B O 1
ATOM 2955 N N . SER B 1 127 ? 37.732 30.495 14.337 1.00 45.86 125 SER B N 1
ATOM 2956 C CA . SER B 1 127 ? 38.437 31.749 14.489 1.00 44.93 125 SER B CA 1
ATOM 2957 C C . SER B 1 127 ? 39.822 31.518 15.065 1.00 51.50 125 SER B C 1
ATOM 2958 O O . SER B 1 127 ? 40.082 30.491 15.691 1.00 55.10 125 SER B O 1
ATOM 2961 N N . ALA B 1 128 ? 40.710 32.479 14.843 1.00 50.75 126 ALA B N 1
ATOM 2962 C CA . ALA B 1 128 ? 42.049 32.433 15.408 1.00 51.14 126 ALA B CA 1
ATOM 2963 C C . ALA B 1 128 ? 42.150 33.305 16.656 1.00 53.77 126 ALA B C 1
ATOM 2964 O O . ALA B 1 128 ? 43.171 33.302 17.337 1.00 57.10 126 ALA B O 1
ATOM 2966 N N . TRP B 1 129 ? 41.093 34.054 16.951 1.00 47.04 127 TRP B N 1
ATOM 2967 C CA . TRP B 1 129 ? 41.109 34.952 18.101 1.00 47.59 127 TRP B CA 1
ATOM 2968 C C . TRP B 1 129 ? 39.723 35.487 18.406 1.00 50.64 127 TRP B C 1
ATOM 2969 O O . TRP B 1 129 ? 39.137 36.208 17.601 1.00 48.42 127 TRP B O 1
ATOM 2980 N N . LEU B 1 130 ? 39.213 35.134 19.584 1.00 47.75 128 LEU B N 1
ATOM 2981 C CA . LEU B 1 130 ? 37.858 35.495 19.976 1.00 53.43 128 LEU B CA 1
ATOM 2982 C C . LEU B 1 130 ? 37.808 36.494 21.138 1.00 59.10 128 LEU B C 1
ATOM 2983 O O . LEU B 1 130 ? 36.791 36.608 21.817 1.00 62.27 128 LEU B O 1
ATOM 2988 N N . GLY B 1 131 ? 38.906 37.220 21.353 1.00 58.07 129 GLY B N 1
ATOM 2989 C CA . GLY B 1 131 ? 38.964 38.257 22.373 1.00 54.39 129 GLY B CA 1
ATOM 2990 C C . GLY B 1 131 ? 38.003 39.399 22.091 1.00 55.38 129 GLY B C 1
ATOM 2991 O O . GLY B 1 131 ? 37.307 39.385 21.069 1.00 53.05 129 GLY B O 1
ATOM 2992 N N . PRO B 1 132 ? 37.950 40.401 22.988 1.00 54.35 130 PRO B N 1
ATOM 2993 C CA . PRO B 1 132 ? 38.735 40.526 24.224 1.00 56.20 130 PRO B CA 1
ATOM 2994 C C . PRO B 1 132 ? 38.462 39.376 25.198 1.00 56.90 130 PRO B C 1
ATOM 2995 O O . PRO B 1 132 ? 37.366 38.814 25.189 1.00 57.91 130 PRO B O 1
ATOM 2999 N N . ALA B 1 133 ? 39.447 39.030 26.021 1.00 55.76 131 ALA B N 1
ATOM 3000 C CA . ALA B 1 133 ? 39.316 37.897 26.949 1.00 64.65 131 ALA B CA 1
ATOM 3001 C C . ALA B 1 133 ? 38.235 38.078 28.029 1.00 63.96 131 ALA B C 1
ATOM 3002 O O . ALA B 1 133 ? 37.666 37.097 28.515 1.00 58.44 131 ALA B O 1
ATOM 3004 N N . ALA B 1 134 ? 37.943 39.327 28.381 1.00 67.53 132 ALA B N 1
ATOM 3005 C CA . ALA B 1 134 ? 36.983 39.632 29.453 1.00 74.78 132 ALA B CA 1
ATOM 3006 C C . ALA B 1 134 ? 35.677 38.850 29.359 1.00 70.62 132 ALA B C 1
ATOM 3007 O O . ALA B 1 134 ? 35.191 38.309 30.341 1.00 75.64 132 ALA B O 1
ATOM 3009 N N . GLN B 1 135 ? 35.099 38.799 28.172 1.00 71.73 133 GLN B N 1
ATOM 3010 C CA . GLN B 1 135 ? 33.804 38.159 28.010 1.00 72.93 133 GLN B CA 1
ATOM 3011 C C . GLN B 1 135 ? 33.817 36.681 28.398 1.00 70.84 133 GLN B C 1
ATOM 3012 O O . GLN B 1 135 ? 32.764 36.103 28.662 1.00 69.57 133 GLN B O 1
ATOM 3018 N N . TRP B 1 136 ? 34.998 36.066 28.411 1.00 63.40 134 TRP B N 1
ATOM 3019 C CA . TRP B 1 136 ? 35.086 34.637 28.689 1.00 58.98 134 TRP B CA 1
ATOM 3020 C C . TRP B 1 136 ? 35.163 34.358 30.192 1.00 58.39 134 TRP B C 1
ATOM 3021 O O . TRP B 1 136 ? 34.586 33.386 30.673 1.00 57.26 134 TRP B O 1
ATOM 3032 N N . ASP B 1 137 ? 35.864 35.221 30.923 1.00 61.26 135 ASP B N 1
ATOM 3033 C CA . ASP B 1 137 ? 35.883 35.162 32.380 1.00 63.36 135 ASP B CA 1
ATOM 3034 C C . ASP B 1 137 ? 34.479 35.345 32.935 1.00 62.88 135 ASP B C 1
ATOM 3035 O O . ASP B 1 137 ? 34.053 34.612 33.820 1.00 64.03 135 ASP B O 1
ATOM 3040 N N . GLU B 1 138 ? 33.757 36.321 32.402 1.00 66.58 136 GLU B N 1
ATOM 3041 C CA . GLU B 1 138 ? 32.359 36.513 32.764 1.00 70.77 136 GLU B CA 1
ATOM 3042 C C . GLU B 1 138 ? 31.531 35.258 32.512 1.00 68.27 136 GLU B C 1
ATOM 3043 O O . GLU B 1 138 ? 30.681 34.896 33.324 1.00 70.44 136 GLU B O 1
ATOM 3049 N N . ARG B 1 139 ? 31.781 34.595 31.387 1.00 59.32 137 ARG B N 1
ATOM 3050 C CA . ARG B 1 139 ? 31.010 33.410 31.022 1.00 58.29 137 ARG B CA 1
ATOM 3051 C C . ARG B 1 139 ? 31.380 32.194 31.871 1.00 61.04 137 ARG B C 1
ATOM 3052 O O . ARG B 1 139 ? 30.547 31.327 32.133 1.00 60.53 137 ARG B O 1
ATOM 3060 N N . ILE B 1 140 ? 32.637 32.135 32.294 1.00 58.50 138 ILE B N 1
ATOM 3061 C CA . ILE B 1 140 ? 33.091 31.089 33.196 1.00 56.35 138 ILE B CA 1
ATOM 3062 C C . ILE B 1 140 ? 32.411 31.253 34.573 1.00 60.09 138 ILE B C 1
ATOM 3063 O O . ILE B 1 140 ? 31.831 30.304 35.114 1.00 60.29 138 ILE B O 1
ATOM 3068 N N . ALA B 1 141 ? 32.461 32.464 35.120 1.00 53.34 139 ALA B N 1
ATOM 3069 C CA . ALA B 1 141 ? 31.886 32.720 36.436 1.00 60.56 139 ALA B CA 1
ATOM 3070 C C . ALA B 1 141 ? 30.384 32.455 36.413 1.00 64.13 139 ALA B C 1
ATOM 3071 O O . ALA B 1 141 ? 29.846 31.818 37.310 1.00 68.52 139 ALA B O 1
ATOM 3073 N N . ALA B 1 142 ? 29.721 32.929 35.366 1.00 55.06 140 ALA B N 1
ATOM 3074 C CA . ALA B 1 142 ? 28.278 32.771 35.220 1.00 58.48 140 ALA B CA 1
ATOM 3075 C C . ALA B 1 142 ? 27.827 31.315 35.064 1.00 58.28 140 ALA B C 1
ATOM 3076 O O . ALA B 1 142 ? 26.818 30.917 35.643 1.00 55.16 140 ALA B O 1
ATOM 3078 N N . VAL B 1 143 ? 28.536 30.531 34.255 1.00 51.37 141 VAL B N 1
ATOM 3079 C CA . VAL B 1 143 ? 28.162 29.127 34.087 1.00 49.93 141 VAL B CA 1
ATOM 3080 C C . VAL B 1 143 ? 28.382 28.320 35.380 1.00 54.30 141 VAL B C 1
ATOM 3081 O O . VAL B 1 143 ? 27.562 27.475 35.734 1.00 59.71 141 VAL B O 1
ATOM 3085 N N . LEU B 1 144 ? 29.475 28.590 36.091 1.00 56.19 142 LEU B N 1
ATOM 3086 C CA . LEU B 1 144 ? 29.737 27.912 37.371 1.00 58.46 142 LEU B CA 1
ATOM 3087 C C . LEU B 1 144 ? 28.656 28.156 38.431 1.00 59.90 142 LEU B C 1
ATOM 3088 O O . LEU B 1 144 ? 28.366 27.282 39.241 1.00 58.95 142 LEU B O 1
ATOM 3093 N N . GLN B 1 145 ? 28.059 29.340 38.421 1.00 57.51 143 GLN B N 1
ATOM 3094 C CA . GLN B 1 145 ? 27.097 29.715 39.453 1.00 56.83 143 GLN B CA 1
ATOM 3095 C C . GLN B 1 145 ? 25.649 29.372 39.107 1.00 61.62 143 GLN B C 1
ATOM 3096 O O . GLN B 1 145 ? 24.770 29.512 39.942 1.00 65.68 143 GLN B O 1
ATOM 3102 N N . ALA B 1 146 ? 25.400 28.913 37.885 1.00 62.37 144 ALA B N 1
ATOM 3103 C CA . ALA B 1 146 ? 24.030 28.681 37.436 1.00 59.14 144 ALA B CA 1
ATOM 3104 C C . ALA B 1 146 ? 23.311 27.602 38.230 1.00 58.92 144 ALA B C 1
ATOM 3105 O O . ALA B 1 146 ? 23.915 26.612 38.642 1.00 63.28 144 ALA B O 1
ATOM 3107 N N . GLU B 1 147 ? 22.012 27.786 38.434 1.00 57.31 145 GLU B N 1
ATOM 3108 C CA . GLU B 1 147 ? 21.213 26.724 39.033 1.00 65.36 145 GLU B CA 1
ATOM 3109 C C . GLU B 1 147 ? 21.296 25.525 38.090 1.00 67.93 145 GLU B C 1
ATOM 3110 O O . GLU B 1 147 ? 21.774 24.459 38.477 1.00 67.68 145 GLU B O 1
ATOM 3116 N N . ASP B 1 148 ? 20.854 25.715 36.847 1.00 64.14 146 ASP B N 1
ATOM 3117 C CA . ASP B 1 148 ? 20.979 24.683 35.808 1.00 67.89 146 ASP B CA 1
ATOM 3118 C C . ASP B 1 148 ? 21.449 25.273 34.468 1.00 69.59 146 ASP B C 1
ATOM 3119 O O . ASP B 1 148 ? 21.642 26.483 34.352 1.00 69.78 146 ASP B O 1
ATOM 3132 N N . SER B 1 150 ? 19.860 25.733 31.732 1.00 64.52 148 SER B N 1
ATOM 3133 C CA . SER B 1 150 ? 18.771 26.317 30.941 1.00 61.91 148 SER B CA 1
ATOM 3134 C C . SER B 1 150 ? 19.067 27.681 30.321 1.00 62.01 148 SER B C 1
ATOM 3135 O O . SER B 1 150 ? 18.961 27.839 29.109 1.00 53.61 148 SER B O 1
ATOM 3138 N N . GLU B 1 151 ? 19.401 28.674 31.139 1.00 63.93 149 GLU B N 1
ATOM 3139 C CA . GLU B 1 151 ? 19.699 29.993 30.587 1.00 65.07 149 GLU B CA 1
ATOM 3140 C C . GLU B 1 151 ? 20.934 29.942 29.694 1.00 64.09 149 GLU B C 1
ATOM 3141 O O . GLU B 1 151 ? 21.052 30.697 28.713 1.00 63.82 149 GLU B O 1
ATOM 3147 N N . THR B 1 152 ? 21.850 29.044 30.043 1.00 55.05 150 THR B N 1
ATOM 3148 C CA . THR B 1 152 ? 23.069 28.841 29.274 1.00 57.29 150 THR B CA 1
ATOM 3149 C C . THR B 1 152 ? 22.769 28.257 27.880 1.00 59.66 150 THR B C 1
ATOM 3150 O O . THR B 1 152 ? 23.350 28.686 26.881 1.00 55.51 150 THR B O 1
ATOM 3154 N N . ALA B 1 153 ? 21.856 27.290 27.826 1.00 58.59 151 ALA B N 1
ATOM 3155 C CA . ALA B 1 153 ? 21.406 26.725 26.563 1.00 58.47 151 ALA B CA 1
ATOM 3156 C C . ALA B 1 153 ? 20.674 27.767 25.713 1.00 61.82 151 ALA B C 1
ATOM 3157 O O . ALA B 1 153 ? 20.856 27.814 24.502 1.00 64.97 151 ALA B O 1
ATOM 3159 N N . ALA B 1 154 ? 19.846 28.596 26.342 1.00 60.49 152 ALA B N 1
ATOM 3160 C CA . ALA B 1 154 ? 19.167 29.672 25.626 1.00 58.92 152 ALA B CA 1
ATOM 3161 C C . ALA B 1 154 ? 20.202 30.600 25.005 1.00 58.05 152 ALA B C 1
ATOM 3162 O O . ALA B 1 154 ? 19.999 31.154 23.923 1.00 63.52 152 ALA B O 1
ATOM 3164 N N . GLY B 1 155 ? 21.326 30.755 25.688 1.00 54.91 153 GLY B N 1
ATOM 3165 C CA . GLY B 1 155 ? 22.412 31.569 25.173 1.00 50.65 153 GLY B CA 1
ATOM 3166 C C . GLY B 1 155 ? 22.954 30.979 23.889 1.00 53.30 153 GLY B C 1
ATOM 3167 O O . GLY B 1 155 ? 22.930 31.621 22.842 1.00 52.97 153 GLY B O 1
ATOM 3168 N N . PHE B 1 156 ? 23.436 29.744 23.964 1.00 48.21 154 PHE B N 1
ATOM 3169 C CA . PHE B 1 156 ? 24.009 29.096 22.798 1.00 46.33 154 PHE B CA 1
ATOM 3170 C C . PHE B 1 156 ? 23.026 28.965 21.641 1.00 49.33 154 PHE B C 1
ATOM 3171 O O . PHE B 1 156 ? 23.338 29.355 20.519 1.00 51.01 154 PHE B O 1
ATOM 3179 N N . LEU B 1 157 ? 21.858 28.387 21.906 1.00 47.56 155 LEU B N 1
ATOM 3180 C CA . LEU B 1 157 ? 20.879 28.171 20.847 1.00 50.72 155 LEU B CA 1
ATOM 3181 C C . LEU B 1 157 ? 20.531 29.485 20.158 1.00 53.34 155 LEU B C 1
ATOM 3182 O O . LEU B 1 157 ? 20.335 29.530 18.951 1.00 63.07 155 LEU B O 1
ATOM 3187 N N . GLY B 1 158 ? 20.475 30.557 20.933 1.00 51.68 156 GLY B N 1
ATOM 3188 C CA . GLY B 1 158 ? 20.142 31.860 20.403 1.00 47.06 156 GLY B CA 1
ATOM 3189 C C . GLY B 1 158 ? 21.200 32.406 19.464 1.00 53.59 156 GLY B C 1
ATOM 3190 O O . GLY B 1 158 ? 20.867 33.130 18.527 1.00 51.13 156 GLY B O 1
ATOM 3191 N N . ASN B 1 159 ? 22.466 32.064 19.710 1.00 53.25 157 ASN B N 1
ATOM 3192 C CA . ASN B 1 159 ? 23.560 32.485 18.831 1.00 55.07 157 ASN B CA 1
ATOM 3193 C C . ASN B 1 159 ? 23.800 31.530 17.672 1.00 60.85 157 ASN B C 1
ATOM 3194 O O . ASN B 1 159 ? 24.357 31.922 16.651 1.00 67.85 157 ASN B O 1
ATOM 3199 N N . TRP B 1 160 ? 23.398 30.277 17.853 1.00 59.20 158 TRP B N 1
ATOM 3200 C CA . TRP B 1 160 ? 23.717 29.207 16.914 1.00 55.95 158 TRP B CA 1
ATOM 3201 C C . TRP B 1 160 ? 22.740 29.149 15.749 1.00 60.40 158 TRP B C 1
ATOM 3202 O O . TRP B 1 160 ? 23.117 28.818 14.639 1.00 60.56 158 TRP B O 1
ATOM 3213 N N . PHE B 1 161 ? 21.475 29.435 16.013 1.00 63.25 159 PHE B N 1
ATOM 3214 C CA . PHE B 1 161 ? 20.461 29.236 15.000 1.00 62.76 159 PHE B CA 1
ATOM 3215 C C . PHE B 1 161 ? 19.782 30.529 14.575 1.00 76.26 159 PHE B C 1
ATOM 3216 O O . PHE B 1 161 ? 19.643 31.470 15.374 1.00 75.11 159 PHE B O 1
ATOM 3224 N N . PRO B 1 162 ? 19.357 30.573 13.300 1.00 80.69 160 PRO B N 1
ATOM 3225 C CA . PRO B 1 162 ? 18.468 31.632 12.826 1.00 87.48 160 PRO B CA 1
ATOM 3226 C C . PRO B 1 162 ? 17.279 31.703 13.770 1.00 96.26 160 PRO B C 1
ATOM 3227 O O . PRO B 1 162 ? 16.674 30.669 14.041 1.00 98.55 160 PRO B O 1
ATOM 3231 N N . PRO B 1 163 ? 16.948 32.899 14.272 1.00 101.72 161 PRO B N 1
ATOM 3232 C CA . PRO B 1 163 ? 15.780 33.041 15.145 1.00 101.49 161 PRO B CA 1
ATOM 3233 C C . PRO B 1 163 ? 14.536 32.509 14.443 1.00 98.89 161 PRO B C 1
ATOM 3234 O O . PRO B 1 163 ? 13.528 32.237 15.088 1.00 100.06 161 PRO B O 1
ATOM 3238 N N . ALA B 1 164 ? 14.618 32.374 13.123 1.00 96.79 162 ALA B N 1
ATOM 3239 C CA . ALA B 1 164 ? 13.561 31.751 12.340 1.00 96.55 162 ALA B CA 1
ATOM 3240 C C . ALA B 1 164 ? 13.499 30.258 12.653 1.00 98.63 162 ALA B C 1
ATOM 3241 O O . ALA B 1 164 ? 12.455 29.732 13.049 1.00 104.72 162 ALA B O 1
ATOM 3243 N N . LEU B 1 165 ? 14.633 29.587 12.481 1.00 88.37 163 LEU B N 1
ATOM 3244 C CA . LEU B 1 165 ? 14.749 28.157 12.741 1.00 84.30 163 LEU B CA 1
ATOM 3245 C C . LEU B 1 165 ? 14.375 27.785 14.183 1.00 94.10 163 LEU B C 1
ATOM 3246 O O . LEU B 1 165 ? 13.773 26.740 14.431 1.00 94.47 163 LEU B O 1
ATOM 3251 N N . LEU B 1 166 ? 14.734 28.648 15.129 1.00 101.16 164 LEU B N 1
ATOM 3252 C CA . LEU B 1 166 ? 14.423 28.436 16.540 1.00 108.97 164 LEU B CA 1
ATOM 3253 C C . LEU B 1 166 ? 12.936 28.621 16.830 1.00 118.61 164 LEU B C 1
ATOM 3254 O O . LEU B 1 166 ? 12.318 27.792 17.497 1.00 117.10 164 LEU B O 1
ATOM 3259 N N . GLU B 1 167 ? 12.380 29.724 16.330 1.00 129.54 165 GLU B N 1
ATOM 3260 C CA . GLU B 1 167 ? 10.974 30.079 16.532 1.00 137.43 165 GLU B CA 1
ATOM 3261 C C . GLU B 1 167 ? 10.024 28.910 16.270 1.00 139.77 165 GLU B C 1
ATOM 3262 O O . GLU B 1 167 ? 9.126 28.638 17.070 1.00 140.70 165 GLU B O 1
ATOM 3268 N N . ARG B 1 168 ? 10.224 28.226 15.147 1.00 138.87 166 ARG B N 1
ATOM 3269 C CA . ARG B 1 168 ? 9.453 27.029 14.832 1.00 135.03 166 ARG B CA 1
ATOM 3270 C C . ARG B 1 168 ? 10.083 25.808 15.502 1.00 134.43 166 ARG B C 1
ATOM 3271 O O . ARG B 1 168 ? 11.123 25.327 15.062 1.00 137.33 166 ARG B O 1
ATOM 3279 N N . ALA B 1 169 ? 9.456 25.324 16.572 1.00 127.41 167 ALA B N 1
ATOM 3280 C CA . ALA B 1 169 ? 9.946 24.153 17.299 1.00 120.41 167 ALA B CA 1
ATOM 3281 C C . ALA B 1 169 ? 10.513 23.098 16.352 1.00 114.95 167 ALA B C 1
ATOM 3282 O O . ALA B 1 169 ? 9.763 22.370 15.703 1.00 122.85 167 ALA B O 1
ATOM 3284 N N . GLU B 1 170 ? 11.839 23.019 16.273 1.00 103.04 168 GLU B N 1
ATOM 3285 C CA . GLU B 1 170 ? 12.500 22.112 15.338 1.00 97.29 168 GLU B CA 1
ATOM 3286 C C . GLU B 1 170 ? 13.161 20.945 16.053 1.00 86.59 168 GLU B C 1
ATOM 3287 O O . GLU B 1 170 ? 13.934 21.145 16.989 1.00 83.08 168 GLU B O 1
ATOM 3293 N N . PRO B 1 171 ? 12.873 19.718 15.600 1.00 80.39 169 PRO B N 1
ATOM 3294 C CA . PRO B 1 171 ? 13.441 18.520 16.223 1.00 77.75 169 PRO B CA 1
ATOM 3295 C C . PRO B 1 171 ? 14.962 18.587 16.275 1.00 77.89 169 PRO B C 1
ATOM 3296 O O . PRO B 1 171 ? 15.572 18.040 17.192 1.00 80.77 169 PRO B O 1
ATOM 3300 N N . VAL B 1 172 ? 15.571 19.254 15.302 1.00 77.43 170 VAL B N 1
ATOM 3301 C CA . VAL B 1 172 ? 17.026 19.364 15.272 1.00 70.84 170 VAL B CA 1
ATOM 3302 C C . VAL B 1 172 ? 17.516 20.319 16.361 1.00 66.19 170 VAL B C 1
ATOM 3303 O O . VAL B 1 172 ? 18.541 20.075 16.998 1.00 65.59 170 VAL B O 1
ATOM 3307 N N . VAL B 1 173 ? 16.780 21.405 16.570 1.00 61.68 171 VAL B N 1
ATOM 3308 C CA . VAL B 1 173 ? 17.136 22.370 17.599 1.00 59.58 171 VAL B CA 1
ATOM 3309 C C . VAL B 1 173 ? 17.053 21.709 18.972 1.00 58.79 171 VAL B C 1
ATOM 3310 O O . VAL B 1 173 ? 17.948 21.857 19.796 1.00 61.97 171 VAL B O 1
ATOM 3314 N N . GLU B 1 174 ? 15.982 20.959 19.195 1.00 55.19 172 GLU B N 1
ATOM 3315 C CA . GLU B 1 174 ? 15.782 20.261 20.448 1.00 63.96 172 GLU B CA 1
ATOM 3316 C C . GLU B 1 174 ? 16.871 19.234 20.723 1.00 60.29 172 GLU B C 1
ATOM 3317 O O . GLU B 1 174 ? 17.216 18.998 21.879 1.00 60.31 172 GLU B O 1
ATOM 3323 N N . ARG B 1 175 ? 17.431 18.649 19.669 1.00 52.04 173 ARG B N 1
ATOM 3324 C CA . ARG B 1 175 ? 18.545 17.729 19.850 1.00 57.72 173 ARG B CA 1
ATOM 3325 C C . ARG B 1 175 ? 19.778 18.463 20.335 1.00 57.42 173 ARG B C 1
ATOM 3326 O O . ARG B 1 175 ? 20.508 17.945 21.179 1.00 59.24 173 ARG B O 1
ATOM 3334 N N . PHE B 1 176 ? 20.013 19.662 19.808 1.00 51.11 174 PHE B N 1
ATOM 3335 C CA . PHE B 1 176 ? 21.103 20.496 20.315 1.00 46.94 174 PHE B CA 1
ATOM 3336 C C . PHE B 1 176 ? 20.790 21.072 21.706 1.00 48.99 174 PHE B C 1
ATOM 3337 O O . PHE B 1 176 ? 21.683 21.250 22.525 1.00 48.83 174 PHE B O 1
ATOM 3345 N N . ARG B 1 177 ? 19.527 21.365 21.977 1.00 50.41 175 ARG B N 1
ATOM 3346 C CA . ARG B 1 177 ? 19.167 21.799 23.317 1.00 50.21 175 ARG B CA 1
ATOM 3347 C C . ARG B 1 177 ? 19.542 20.701 24.315 1.00 52.92 175 ARG B C 1
ATOM 3348 O O . ARG B 1 177 ? 20.143 20.975 25.353 1.00 51.79 175 ARG B O 1
ATOM 3356 N N . ALA B 1 178 ? 19.220 19.454 23.985 1.00 52.86 176 ALA B N 1
ATOM 3357 C CA . ALA B 1 178 ? 19.522 18.352 24.890 1.00 53.24 176 ALA B CA 1
ATOM 3358 C C . ALA B 1 178 ? 21.019 18.175 25.104 1.00 53.41 176 ALA B C 1
ATOM 3359 O O . ALA B 1 178 ? 21.443 17.856 26.203 1.00 64.56 176 ALA B O 1
ATOM 3369 N N . LEU B 1 180 ? 23.291 20.495 25.110 1.00 52.81 178 LEU B N 1
ATOM 3370 C CA . LEU B 1 180 ? 23.680 21.571 25.999 1.00 52.69 178 LEU B CA 1
ATOM 3371 C C . LEU B 1 180 ? 23.255 21.262 27.433 1.00 51.52 178 LEU B C 1
ATOM 3372 O O . LEU B 1 180 ? 24.074 21.323 28.349 1.00 51.94 178 LEU B O 1
ATOM 3385 N N . ALA B 1 182 ? 22.863 18.616 28.873 1.00 59.93 180 ALA B N 1
ATOM 3386 C CA . ALA B 1 182 ? 23.579 17.490 29.454 1.00 55.10 180 ALA B CA 1
ATOM 3387 C C . ALA B 1 182 ? 25.064 17.779 29.547 1.00 55.79 180 ALA B C 1
ATOM 3388 O O . ALA B 1 182 ? 25.860 16.882 29.834 1.00 55.99 180 ALA B O 1
ATOM 3390 N N . THR B 1 183 ? 25.443 19.025 29.283 1.00 52.91 181 THR B N 1
ATOM 3391 C CA . THR B 1 183 ? 26.849 19.399 29.338 1.00 52.06 181 THR B CA 1
ATOM 3392 C C . THR B 1 183 ? 27.238 19.892 30.736 1.00 52.02 181 THR B C 1
ATOM 3393 O O . THR B 1 183 ? 26.642 20.830 31.275 1.00 50.44 181 THR B O 1
ATOM 3397 N N . ASN B 1 184 ? 28.237 19.249 31.324 1.00 54.02 182 ASN B N 1
ATOM 3398 C CA . ASN B 1 184 ? 28.662 19.621 32.670 1.00 56.11 182 ASN B CA 1
ATOM 3399 C C . ASN B 1 184 ? 29.318 20.996 32.664 1.00 52.50 182 ASN B C 1
ATOM 3400 O O . ASN B 1 184 ? 30.089 21.318 31.757 1.00 53.59 182 ASN B O 1
ATOM 3405 N N . ARG B 1 185 ? 29.011 21.799 33.675 1.00 46.99 183 ARG B N 1
ATOM 3406 C CA . ARG B 1 185 ? 29.435 23.191 33.701 1.00 44.48 183 ARG B CA 1
ATOM 3407 C C . ARG B 1 185 ? 30.944 23.345 33.690 1.00 51.28 183 ARG B C 1
ATOM 3408 O O . ARG B 1 185 ? 31.453 24.402 33.320 1.00 50.77 183 ARG B O 1
ATOM 3416 N N . HIS B 1 186 ? 31.658 22.305 34.110 1.00 53.09 184 HIS B N 1
ATOM 3417 C CA . HIS B 1 186 ? 33.115 22.363 34.133 1.00 51.55 184 HIS B CA 1
ATOM 3418 C C . HIS B 1 186 ? 33.717 22.144 32.739 1.00 52.70 184 HIS B C 1
ATOM 3419 O O . HIS B 1 186 ? 34.794 22.655 32.431 1.00 56.68 184 HIS B O 1
ATOM 3426 N N . GLY B 1 187 ? 33.023 21.375 31.906 1.00 50.00 185 GLY B N 1
ATOM 3427 C CA . GLY B 1 187 ? 33.411 21.238 30.510 1.00 50.61 185 GLY B CA 1
ATOM 3428 C C . GLY B 1 187 ? 33.349 22.586 29.805 1.00 49.44 185 GLY B C 1
ATOM 3429 O O . GLY B 1 187 ? 34.304 23.004 29.148 1.00 48.08 185 GLY B O 1
ATOM 3430 N N . LEU B 1 188 ? 32.219 23.270 29.958 1.00 46.98 186 LEU B N 1
ATOM 3431 C CA . LEU B 1 188 ? 32.042 24.618 29.432 1.00 48.89 186 LEU B CA 1
ATOM 3432 C C . LEU B 1 188 ? 33.071 25.601 29.992 1.00 51.94 186 LEU B C 1
ATOM 3433 O O . LEU B 1 188 ? 33.750 26.303 29.243 1.00 52.98 186 LEU B O 1
ATOM 3438 N N . ALA B 1 189 ? 33.170 25.661 31.314 1.00 47.82 187 ALA B N 1
ATOM 3439 C CA . ALA B 1 189 ? 34.091 26.585 31.966 1.00 50.41 187 ALA B CA 1
ATOM 3440 C C . ALA B 1 189 ? 35.524 26.335 31.517 1.00 49.69 187 ALA B C 1
ATOM 3441 O O . ALA B 1 189 ? 36.255 27.271 31.216 1.00 54.27 187 ALA B O 1
ATOM 3443 N N . GLY B 1 190 ? 35.919 25.069 31.463 1.00 47.78 188 GLY B N 1
ATOM 3444 C CA . GLY B 1 190 ? 37.257 24.714 31.022 1.00 47.31 188 GLY B CA 1
ATOM 3445 C C . GLY B 1 190 ? 37.513 25.091 29.576 1.00 56.33 188 GLY B C 1
ATOM 3446 O O . GLY B 1 190 ? 38.596 25.565 29.229 1.00 58.16 188 GLY B O 1
ATOM 3447 N N . SER B 1 191 ? 36.510 24.874 28.728 1.00 54.96 189 SER B N 1
ATOM 3448 C CA . SER B 1 191 ? 36.637 25.152 27.301 1.00 49.47 189 SER B CA 1
ATOM 3449 C C . SER B 1 191 ? 36.698 26.657 27.024 1.00 48.13 189 SER B C 1
ATOM 3450 O O . SER B 1 191 ? 37.524 27.095 26.230 1.00 44.40 189 SER B O 1
ATOM 3453 N N . PHE B 1 192 ? 35.843 27.437 27.693 1.00 46.25 190 PHE B N 1
ATOM 3454 C CA . PHE B 1 192 ? 35.914 28.903 27.657 1.00 48.76 190 PHE B CA 1
ATOM 3455 C C . PHE B 1 192 ? 37.313 29.430 27.975 1.00 53.68 190 PHE B C 1
ATOM 3456 O O . PHE B 1 192 ? 37.724 30.464 27.459 1.00 60.11 190 PHE B O 1
ATOM 3464 N N . ALA B 1 193 ? 38.029 28.752 28.862 1.00 52.99 191 ALA B N 1
ATOM 3465 C CA . ALA B 1 193 ? 39.360 29.215 29.239 1.00 53.47 191 ALA B CA 1
ATOM 3466 C C . ALA B 1 193 ? 40.375 28.957 28.123 1.00 52.10 191 ALA B C 1
ATOM 3467 O O . ALA B 1 193 ? 41.229 29.796 27.851 1.00 56.33 191 ALA B O 1
ATOM 3469 N N . ALA B 1 194 ? 40.282 27.792 27.492 1.00 46.97 192 ALA B N 1
ATOM 3470 C CA . ALA B 1 194 ? 41.109 27.484 26.331 1.00 50.00 192 ALA B CA 1
ATOM 3471 C C . ALA B 1 194 ? 40.907 28.579 25.289 1.00 51.09 192 ALA B C 1
ATOM 3472 O O . ALA B 1 194 ? 41.868 29.147 24.784 1.00 51.18 192 ALA B O 1
ATOM 3474 N N . VAL B 1 195 ? 39.647 28.881 25.000 1.00 49.01 193 VAL B N 1
ATOM 3475 C CA . VAL B 1 195 ? 39.291 29.929 24.047 1.00 54.74 193 VAL B CA 1
ATOM 3476 C C . VAL B 1 195 ? 39.832 31.289 24.477 1.00 56.06 193 VAL B C 1
ATOM 3477 O O . VAL B 1 195 ? 40.449 32.005 23.691 1.00 52.80 193 VAL B O 1
ATOM 3481 N N . ARG B 1 196 ? 39.593 31.638 25.734 1.00 50.93 194 ARG B N 1
ATOM 3482 C CA . ARG B 1 196 ? 40.047 32.909 26.290 1.00 55.88 194 ARG B CA 1
ATOM 3483 C C . ARG B 1 196 ? 41.526 33.176 26.028 1.00 57.47 194 ARG B C 1
ATOM 3484 O O . ARG B 1 196 ? 41.900 34.280 25.642 1.00 53.50 194 ARG B O 1
ATOM 3492 N N . ASP B 1 197 ? 42.362 32.163 26.231 1.00 58.27 195 ASP B N 1
ATOM 3493 C CA . ASP B 1 197 ? 43.810 32.341 26.146 1.00 58.00 195 ASP B CA 1
ATOM 3494 C C . ASP B 1 197 ? 44.345 32.303 24.724 1.00 60.33 195 ASP B C 1
ATOM 3495 O O . ASP B 1 197 ? 45.547 32.412 24.500 1.00 64.54 195 ASP B O 1
ATOM 3500 N N . THR B 1 198 ? 43.454 32.151 23.756 1.00 60.32 196 THR B N 1
ATOM 3501 C CA . THR B 1 198 ? 43.881 31.899 22.389 1.00 53.97 196 THR B CA 1
ATOM 3502 C C . THR B 1 198 ? 43.990 33.139 21.506 1.00 51.71 196 THR B C 1
ATOM 3503 O O . THR B 1 198 ? 43.014 33.867 21.320 1.00 51.30 196 THR B O 1
ATOM 3507 N N . ASP B 1 199 ? 45.182 33.370 20.964 1.00 49.91 197 ASP B N 1
ATOM 3508 C CA . ASP B 1 199 ? 45.341 34.292 19.841 1.00 56.99 197 ASP B CA 1
ATOM 3509 C C . ASP B 1 199 ? 46.362 33.751 18.834 1.00 56.80 197 ASP B C 1
ATOM 3510 O O . ASP B 1 199 ? 47.562 33.953 18.989 1.00 54.87 197 ASP B O 1
ATOM 3515 N N . LEU B 1 200 ? 45.882 33.067 17.799 1.00 56.62 198 LEU B N 1
ATOM 3516 C CA . LEU B 1 200 ? 46.775 32.438 16.831 1.00 50.86 198 LEU B CA 1
ATOM 3517 C C . LEU B 1 200 ? 47.101 33.323 15.623 1.00 53.50 198 LEU B C 1
ATOM 3518 O O . LEU B 1 200 ? 47.917 32.948 14.788 1.00 60.04 198 LEU B O 1
ATOM 3523 N N . ARG B 1 201 ? 46.478 34.495 15.541 1.00 51.22 199 ARG B N 1
ATOM 3524 C CA . ARG B 1 201 ? 46.560 35.332 14.335 1.00 51.25 199 ARG B CA 1
ATOM 3525 C C . ARG B 1 201 ? 47.981 35.493 13.770 1.00 56.30 199 ARG B C 1
ATOM 3526 O O . ARG B 1 201 ? 48.209 35.290 12.584 1.00 59.94 199 ARG B O 1
ATOM 3534 N N . ALA B 1 202 ? 48.935 35.838 14.622 1.00 63.12 200 ALA B N 1
ATOM 3535 C CA . ALA B 1 202 ? 50.298 36.105 14.173 1.00 61.33 200 ALA B CA 1
ATOM 3536 C C . ALA B 1 202 ? 51.074 34.838 13.798 1.00 62.58 200 ALA B C 1
ATOM 3537 O O . ALA B 1 202 ? 52.183 34.915 13.264 1.00 65.47 200 ALA B O 1
ATOM 3539 N N . GLN B 1 203 ? 50.488 33.678 14.074 1.00 55.48 201 GLN B N 1
ATOM 3540 C CA . GLN B 1 203 ? 51.169 32.408 13.871 1.00 50.47 201 GLN B CA 1
ATOM 3541 C C . GLN B 1 203 ? 50.663 31.670 12.638 1.00 56.91 201 GLN B C 1
ATOM 3542 O O . GLN B 1 203 ? 51.331 30.763 12.138 1.00 60.12 201 GLN B O 1
ATOM 3548 N N . LEU B 1 204 ? 49.483 32.047 12.156 1.00 49.89 202 LEU B N 1
ATOM 3549 C CA . LEU B 1 204 ? 48.869 31.340 11.037 1.00 50.04 202 LEU B CA 1
ATOM 3550 C C . LEU B 1 204 ? 49.806 31.213 9.826 1.00 56.53 202 LEU B C 1
ATOM 3551 O O . LEU B 1 204 ? 49.863 30.158 9.189 1.00 54.68 202 LEU B O 1
ATOM 3556 N N . ALA B 1 205 ? 50.550 32.275 9.529 1.00 61.46 203 ALA B N 1
ATOM 3557 C CA . ALA B 1 205 ? 51.435 32.295 8.358 1.00 67.54 203 ALA B CA 1
ATOM 3558 C C . ALA B 1 205 ? 52.410 31.114 8.320 1.00 66.60 203 ALA B C 1
ATOM 3559 O O . ALA B 1 205 ? 53.015 30.843 7.291 1.00 59.85 203 ALA B O 1
ATOM 3561 N N . ARG B 1 206 ? 52.551 30.410 9.438 1.00 66.14 204 ARG B N 1
ATOM 3562 C CA . ARG B 1 206 ? 53.485 29.289 9.524 1.00 70.79 204 ARG B CA 1
ATOM 3563 C C . ARG B 1 206 ? 52.876 27.986 9.031 1.00 67.84 204 ARG B C 1
ATOM 3564 O O . ARG B 1 206 ? 53.596 27.064 8.668 1.00 69.65 204 ARG B O 1
ATOM 3572 N N . ILE B 1 207 ? 51.551 27.903 9.039 1.00 61.98 205 ILE B N 1
ATOM 3573 C CA . ILE B 1 207 ? 50.869 26.678 8.643 1.00 56.97 205 ILE B CA 1
ATOM 3574 C C . ILE B 1 207 ? 51.169 26.309 7.184 1.00 59.86 205 ILE B C 1
ATOM 3575 O O . ILE B 1 207 ? 51.081 27.149 6.287 1.00 59.54 205 ILE B O 1
ATOM 3580 N N . GLU B 1 208 ? 51.537 25.050 6.963 1.00 61.69 206 GLU B N 1
ATOM 3581 C CA . GLU B 1 208 ? 51.841 24.552 5.625 1.00 61.12 206 GLU B CA 1
ATOM 3582 C C . GLU B 1 208 ? 51.006 23.333 5.231 1.00 63.26 206 GLU B C 1
ATOM 3583 O O . GLU B 1 208 ? 51.354 22.620 4.292 1.00 69.70 206 GLU B O 1
ATOM 3589 N N . ARG B 1 209 ? 49.909 23.096 5.948 1.00 56.88 207 ARG B N 1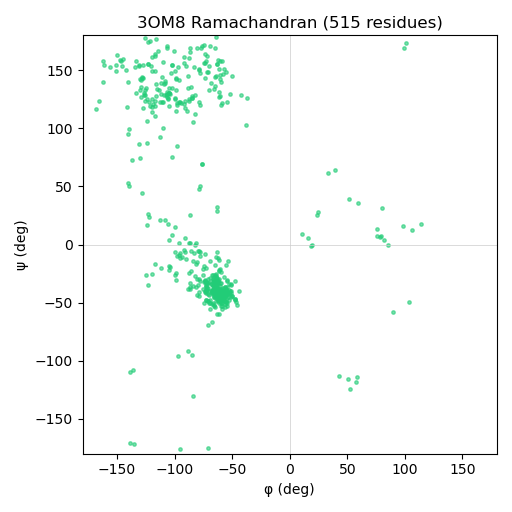
ATOM 3590 C CA . ARG B 1 209 ? 48.941 22.085 5.535 1.00 56.09 207 ARG B CA 1
ATOM 3591 C C . ARG B 1 209 ? 47.918 22.729 4.592 1.00 55.65 207 ARG B C 1
ATOM 3592 O O . ARG B 1 209 ? 47.557 23.899 4.761 1.00 51.12 207 ARG B O 1
ATOM 3600 N N . PRO B 1 210 ? 47.447 21.969 3.591 1.00 49.23 208 PRO B N 1
ATOM 3601 C CA . PRO B 1 210 ? 46.371 22.496 2.750 1.00 46.63 208 PRO B CA 1
ATOM 3602 C C . PRO B 1 210 ? 45.161 22.762 3.618 1.00 48.56 208 PRO B C 1
ATOM 3603 O O . PRO B 1 210 ? 44.735 21.873 4.341 1.00 53.26 208 PRO B O 1
ATOM 3607 N N . THR B 1 211 ? 44.615 23.966 3.536 1.00 47.30 209 THR B N 1
ATOM 3608 C CA . THR B 1 211 ? 43.536 24.367 4.412 1.00 50.41 209 THR B CA 1
ATOM 3609 C C . THR B 1 211 ? 42.302 24.865 3.671 1.00 49.75 209 THR B C 1
ATOM 3610 O O . THR B 1 211 ? 42.396 25.745 2.827 1.00 51.10 209 THR B O 1
ATOM 3614 N N . LEU B 1 212 ? 41.144 24.308 4.009 1.00 51.60 210 LEU B N 1
ATOM 3615 C CA . LEU B 1 212 ? 39.863 24.860 3.583 1.00 45.64 210 LEU B CA 1
ATOM 3616 C C . LEU B 1 212 ? 39.177 25.522 4.779 1.00 55.09 210 LEU B C 1
ATOM 3617 O O . LEU B 1 212 ? 39.075 24.922 5.847 1.00 52.70 210 LEU B O 1
ATOM 3622 N N . VAL B 1 213 ? 38.710 26.753 4.595 1.00 55.46 211 VAL B N 1
ATOM 3623 C CA . VAL B 1 213 ? 37.962 27.460 5.626 1.00 45.00 211 VAL B CA 1
ATOM 3624 C C . VAL B 1 213 ? 36.508 27.652 5.202 1.00 46.88 211 VAL B C 1
ATOM 3625 O O . VAL B 1 213 ? 36.235 28.235 4.151 1.00 51.48 211 VAL B O 1
ATOM 3629 N N . ILE B 1 214 ? 35.585 27.157 6.022 1.00 46.06 212 ILE B N 1
ATOM 3630 C CA . ILE B 1 214 ? 34.155 27.367 5.819 1.00 45.51 212 ILE B CA 1
ATOM 3631 C C . ILE B 1 214 ? 33.659 28.406 6.818 1.00 50.49 212 ILE B C 1
ATOM 3632 O O . ILE B 1 214 ? 33.952 28.308 8.015 1.00 53.81 212 ILE B O 1
ATOM 3637 N N . ALA B 1 215 ? 32.936 29.412 6.334 1.00 45.84 213 ALA B N 1
ATOM 3638 C CA . ALA B 1 215 ? 32.432 30.478 7.202 1.00 50.39 213 ALA B CA 1
ATOM 3639 C C . ALA B 1 215 ? 30.948 30.730 6.975 1.00 51.84 213 ALA B C 1
ATOM 3640 O O . ALA B 1 215 ? 30.424 30.438 5.904 1.00 53.17 213 ALA B O 1
ATOM 3642 N N . GLY B 1 216 ? 30.274 31.254 7.993 1.00 43.19 214 GLY B N 1
ATOM 3643 C CA . GLY B 1 216 ? 28.859 31.555 7.905 1.00 41.75 214 GLY B CA 1
ATOM 3644 C C . GLY B 1 216 ? 28.692 33.054 7.819 1.00 47.72 214 GLY B C 1
ATOM 3645 O O . GLY B 1 216 ? 29.233 33.787 8.637 1.00 55.49 214 GLY B O 1
ATOM 3646 N N . ALA B 1 217 ? 27.963 33.519 6.813 1.00 45.81 215 ALA B N 1
ATOM 3647 C CA . ALA B 1 217 ? 27.814 34.951 6.599 1.00 45.25 215 ALA B CA 1
ATOM 3648 C C . ALA B 1 217 ? 27.150 35.652 7.780 1.00 46.78 215 ALA B C 1
ATOM 3649 O O . ALA B 1 217 ? 27.394 36.832 8.020 1.00 49.26 215 ALA B O 1
ATOM 3651 N N . TYR B 1 218 ? 26.288 34.932 8.491 1.00 45.57 216 TYR B N 1
ATOM 3652 C CA . TYR B 1 218 ? 25.511 35.526 9.579 1.00 53.29 216 TYR B CA 1
ATOM 3653 C C . TYR B 1 218 ? 25.960 35.073 10.989 1.00 56.25 216 TYR B C 1
ATOM 3654 O O . TYR B 1 218 ? 25.213 35.167 11.970 1.00 55.18 216 TYR B O 1
ATOM 3663 N N . ASP B 1 219 ? 27.196 34.601 11.072 1.00 54.29 217 ASP B N 1
ATOM 3664 C CA . ASP B 1 219 ? 27.737 34.020 12.290 1.00 52.36 217 ASP B CA 1
ATOM 3665 C C . ASP B 1 219 ? 28.142 35.141 13.244 1.00 55.40 217 ASP B C 1
ATOM 3666 O O . ASP B 1 219 ? 28.945 36.008 12.878 1.00 53.88 217 ASP B O 1
ATOM 3671 N N . THR B 1 220 ? 27.574 35.128 14.451 1.00 54.76 218 THR B N 1
ATOM 3672 C CA . THR B 1 220 ? 27.937 36.079 15.517 1.00 63.65 218 THR B CA 1
ATOM 3673 C C . THR B 1 220 ? 28.908 35.491 16.533 1.00 61.16 218 THR B C 1
ATOM 3674 O O . THR B 1 220 ? 29.625 36.227 17.199 1.00 62.73 218 THR B O 1
ATOM 3678 N N . VAL B 1 221 ? 28.918 34.171 16.664 1.00 57.67 219 VAL B N 1
ATOM 3679 C CA . VAL B 1 221 ? 29.920 33.505 17.489 1.00 60.38 219 VAL B CA 1
ATOM 3680 C C . VAL B 1 221 ? 31.313 33.650 16.859 1.00 65.85 219 VAL B C 1
ATOM 3681 O O . VAL B 1 221 ? 32.189 34.325 17.399 1.00 63.47 219 VAL B O 1
ATOM 3685 N N . THR B 1 222 ? 31.506 33.017 15.704 1.00 63.08 220 THR B N 1
ATOM 3686 C CA . THR B 1 222 ? 32.741 33.146 14.940 1.00 54.16 220 THR B CA 1
ATOM 3687 C C . THR B 1 222 ? 32.427 33.885 13.637 1.00 57.31 220 THR B C 1
ATOM 3688 O O . THR B 1 222 ? 32.032 33.269 12.641 1.00 56.76 220 THR B O 1
ATOM 3692 N N . ALA B 1 223 ? 32.588 35.206 13.661 1.00 46.35 221 ALA B N 1
ATOM 3693 C CA . ALA B 1 223 ? 32.195 36.060 12.553 1.00 50.74 221 ALA B CA 1
ATOM 3694 C C . ALA B 1 223 ? 32.845 35.652 11.223 1.00 52.44 221 ALA B C 1
ATOM 3695 O O . ALA B 1 223 ? 33.965 35.132 11.187 1.00 53.89 221 ALA B O 1
ATOM 3697 N N . ALA B 1 224 ? 32.134 35.883 10.128 1.00 49.12 222 ALA B N 1
ATOM 3698 C CA . ALA B 1 224 ? 32.685 35.571 8.818 1.00 45.76 222 ALA B CA 1
ATOM 3699 C C . ALA B 1 224 ? 34.085 36.168 8.657 1.00 46.71 222 ALA B C 1
ATOM 3700 O O . ALA B 1 224 ? 34.994 35.491 8.197 1.00 49.05 222 ALA B O 1
ATOM 3702 N N . SER B 1 225 ? 34.270 37.421 9.064 1.00 45.58 223 SER B N 1
ATOM 3703 C CA . SER B 1 225 ? 35.566 38.076 8.901 1.00 50.87 223 SER B CA 1
ATOM 3704 C C . SER B 1 225 ? 36.697 37.306 9.589 1.00 54.75 223 SER B C 1
ATOM 3705 O O . SER B 1 225 ? 37.856 37.373 9.161 1.00 54.59 223 SER B O 1
ATOM 3708 N N . HIS B 1 226 ? 36.358 36.575 10.650 1.00 51.87 224 HIS B N 1
ATOM 3709 C CA . HIS B 1 226 ? 37.336 35.762 11.377 1.00 52.55 224 HIS B CA 1
ATOM 3710 C C . HIS B 1 226 ? 37.907 34.673 10.493 1.00 52.68 224 HIS B C 1
ATOM 3711 O O . HIS B 1 226 ? 39.118 34.452 10.453 1.00 56.70 224 HIS B O 1
ATOM 3718 N N . GLY B 1 227 ? 37.023 33.978 9.794 1.00 45.47 225 GLY B N 1
ATOM 3719 C CA . GLY B 1 227 ? 37.458 32.902 8.927 1.00 51.68 225 GLY B CA 1
ATOM 3720 C C . GLY B 1 227 ? 38.132 33.449 7.665 1.00 52.66 225 GLY B C 1
ATOM 3721 O O . GLY B 1 227 ? 39.033 32.814 7.117 1.00 58.45 225 GLY B O 1
ATOM 3722 N N . GLU B 1 228 ? 37.698 34.622 7.210 1.00 44.22 226 GLU B N 1
ATOM 3723 C CA . GLU B 1 228 ? 38.362 35.273 6.074 1.00 52.77 226 GLU B CA 1
ATOM 3724 C C . GLU B 1 228 ? 39.791 35.603 6.460 1.00 55.92 226 GLU B C 1
ATOM 3725 O O . GLU B 1 228 ? 40.700 35.454 5.652 1.00 55.90 226 GLU B O 1
ATOM 3731 N N . LEU B 1 229 ? 39.982 36.043 7.703 1.00 52.61 227 LEU B N 1
ATOM 3732 C CA . LEU B 1 229 ? 41.313 36.392 8.177 1.00 54.49 227 LEU B CA 1
ATOM 3733 C C . LEU B 1 229 ? 42.204 35.159 8.189 1.00 56.85 227 LEU B C 1
ATOM 3734 O O . LEU B 1 229 ? 43.389 35.244 7.892 1.00 54.86 227 LEU B O 1
ATOM 3739 N N . ILE B 1 230 ? 41.628 34.013 8.543 1.00 54.42 228 ILE B N 1
ATOM 3740 C CA . ILE B 1 230 ? 42.365 32.757 8.524 1.00 49.77 228 ILE B CA 1
ATOM 3741 C C . ILE B 1 230 ? 42.762 32.352 7.101 1.00 53.87 228 ILE B C 1
ATOM 3742 O O . ILE B 1 230 ? 43.930 32.064 6.841 1.00 52.22 228 ILE B O 1
ATOM 3747 N N . ALA B 1 231 ? 41.786 32.315 6.191 1.00 53.56 229 ALA B N 1
ATOM 3748 C CA . ALA B 1 231 ? 42.046 31.954 4.800 1.00 50.74 229 ALA B CA 1
ATOM 3749 C C . ALA B 1 231 ? 43.107 32.875 4.216 1.00 57.53 229 ALA B C 1
ATOM 3750 O O . ALA B 1 231 ? 44.043 32.416 3.571 1.00 60.56 229 ALA B O 1
ATOM 3752 N N . ALA B 1 232 ? 42.962 34.173 4.471 1.00 56.08 230 ALA B N 1
ATOM 3753 C CA . ALA B 1 232 ? 43.885 35.183 3.956 1.00 57.67 230 ALA B CA 1
ATOM 3754 C C . ALA B 1 232 ? 45.299 35.046 4.517 1.00 58.93 230 ALA B C 1
ATOM 3755 O O . ALA B 1 232 ? 46.254 35.578 3.952 1.00 66.57 230 ALA B O 1
ATOM 3757 N N . SER B 1 233 ? 45.436 34.324 5.617 1.00 49.58 231 SER B N 1
ATOM 3758 C CA . SER B 1 233 ? 46.707 34.278 6.331 1.00 57.55 231 SER B CA 1
ATOM 3759 C C . SER B 1 233 ? 47.512 33.021 6.022 1.00 57.71 231 SER B C 1
ATOM 3760 O O . SER B 1 233 ? 48.733 33.019 6.134 1.00 59.94 231 SER B O 1
ATOM 3763 N N . ILE B 1 234 ? 46.824 31.949 5.648 1.00 55.96 232 ILE B N 1
ATOM 3764 C CA . ILE B 1 234 ? 47.480 30.668 5.405 1.00 59.71 232 ILE B CA 1
ATOM 3765 C C . ILE B 1 234 ? 47.774 30.489 3.913 1.00 61.26 232 ILE B C 1
ATOM 3766 O O . ILE B 1 234 ? 46.870 30.555 3.081 1.00 60.52 232 ILE B O 1
ATOM 3771 N N . ALA B 1 235 ? 49.042 30.273 3.580 1.00 61.42 233 ALA B N 1
ATOM 3772 C CA . ALA B 1 235 ? 49.442 30.120 2.186 1.00 61.32 233 ALA B CA 1
ATOM 3773 C C . ALA B 1 235 ? 48.619 29.022 1.518 1.00 59.10 233 ALA B C 1
ATOM 3774 O O . ALA B 1 235 ? 48.586 27.888 1.997 1.00 60.75 233 ALA B O 1
ATOM 3776 N N . GLY B 1 236 ? 47.933 29.376 0.432 1.00 51.88 234 GLY B N 1
ATOM 3777 C CA . GLY B 1 236 ? 47.183 28.409 -0.355 1.00 49.31 234 GLY B CA 1
ATOM 3778 C C . GLY B 1 236 ? 45.834 27.985 0.204 1.00 56.20 234 GLY B C 1
ATOM 3779 O O . GLY B 1 236 ? 45.195 27.075 -0.327 1.00 53.74 234 GLY B O 1
ATOM 3780 N N . ALA B 1 237 ? 45.396 28.632 1.280 1.00 51.97 235 ALA B N 1
ATOM 3781 C CA . ALA B 1 237 ? 44.108 28.300 1.876 1.00 51.85 235 ALA B CA 1
ATOM 3782 C C . ALA B 1 237 ? 42.962 28.759 0.982 1.00 52.42 235 ALA B C 1
ATOM 3783 O O . ALA B 1 237 ? 43.076 29.765 0.279 1.00 50.50 235 ALA B O 1
ATOM 3785 N N . ARG B 1 238 ? 41.861 28.016 1.020 1.00 49.86 236 ARG B N 1
ATOM 3786 C CA . ARG B 1 238 ? 40.638 28.410 0.331 1.00 49.43 236 ARG B CA 1
ATOM 3787 C C . ARG B 1 238 ? 39.539 28.805 1.320 1.00 52.97 236 ARG B C 1
ATOM 3788 O O . ARG B 1 238 ? 39.541 28.373 2.476 1.00 48.24 236 ARG B O 1
ATOM 3796 N N . LEU B 1 239 ? 38.590 29.604 0.844 1.00 47.12 237 LEU B N 1
ATOM 3797 C CA . LEU B 1 239 ? 37.452 30.034 1.645 1.00 44.98 237 LEU B CA 1
ATOM 3798 C C . LEU B 1 239 ? 36.141 29.721 0.928 1.00 47.60 237 LEU B C 1
ATOM 3799 O O . LEU B 1 239 ? 35.960 30.062 -0.244 1.00 53.56 237 LEU B O 1
ATOM 3804 N N . VAL B 1 240 ? 35.239 29.058 1.642 1.00 51.87 238 VAL B N 1
ATOM 3805 C CA . VAL B 1 240 ? 33.871 28.854 1.200 1.00 50.51 238 VAL B CA 1
ATOM 3806 C C . VAL B 1 240 ? 32.954 29.573 2.183 1.00 50.02 238 VAL B C 1
ATOM 3807 O O . VAL B 1 240 ? 33.064 29.377 3.379 1.00 48.93 238 VAL B O 1
ATOM 3811 N N . THR B 1 241 ? 32.061 30.418 1.692 1.00 53.10 239 THR B N 1
ATOM 3812 C CA . THR B 1 241 ? 31.163 31.138 2.584 1.00 54.04 239 THR B CA 1
ATOM 3813 C C . THR B 1 241 ? 29.715 30.762 2.326 1.00 55.74 239 THR B C 1
ATOM 3814 O O . THR B 1 241 ? 29.203 30.964 1.231 1.00 56.08 239 THR B O 1
ATOM 3818 N N . LEU B 1 242 ? 29.052 30.212 3.336 1.00 52.48 240 LEU B N 1
ATOM 3819 C CA . LEU B 1 242 ? 27.655 29.820 3.195 1.00 48.48 240 LEU B CA 1
ATOM 3820 C C . LEU B 1 242 ? 26.749 30.847 3.854 1.00 51.98 240 LEU B C 1
ATOM 3821 O O . LEU B 1 242 ? 27.175 31.557 4.760 1.00 55.41 240 LEU B O 1
ATOM 3826 N N . PRO B 1 243 ? 25.494 30.951 3.389 1.00 51.16 241 PRO B N 1
ATOM 3827 C CA . PRO B 1 243 ? 24.579 31.907 4.020 1.00 49.34 241 PRO B CA 1
ATOM 3828 C C . PRO B 1 243 ? 24.053 31.345 5.344 1.00 49.59 241 PRO B C 1
ATOM 3829 O O . PRO B 1 243 ? 22.843 31.334 5.577 1.00 47.20 241 PRO B O 1
ATOM 3833 N N . ALA B 1 244 ? 24.970 30.873 6.185 1.00 50.08 242 ALA B N 1
ATOM 3834 C CA . ALA B 1 244 ? 24.620 30.248 7.459 1.00 51.73 242 ALA B CA 1
ATOM 3835 C C . ALA B 1 244 ? 24.937 31.140 8.647 1.00 54.89 242 ALA B C 1
ATOM 3836 O O . ALA B 1 244 ? 25.623 32.159 8.520 1.00 52.69 242 ALA B O 1
ATOM 3838 N N . VAL B 1 245 ? 24.433 30.723 9.807 1.00 58.72 243 VAL B N 1
ATOM 3839 C CA . VAL B 1 245 ? 24.780 31.328 11.090 1.00 53.80 243 VAL B CA 1
ATOM 3840 C C . VAL B 1 245 ? 26.024 30.655 11.681 1.00 59.00 243 VAL B C 1
ATOM 3841 O O . VAL B 1 245 ? 27.133 31.061 11.366 1.00 71.78 243 VAL B O 1
ATOM 3845 N N . HIS B 1 246 ? 25.872 29.625 12.509 1.00 55.95 244 HIS B N 1
ATOM 3846 C CA . HIS B 1 246 ? 27.070 29.041 13.133 1.00 56.54 244 HIS B CA 1
ATOM 3847 C C . HIS B 1 246 ? 27.315 27.543 12.910 1.00 57.00 244 HIS B C 1
ATOM 3848 O O . HIS B 1 246 ? 28.462 27.112 12.818 1.00 61.56 244 HIS B O 1
ATOM 3855 N N . LEU B 1 247 ? 26.256 26.747 12.843 1.00 51.46 245 LEU B N 1
ATOM 3856 C CA . LEU B 1 247 ? 26.421 25.322 12.585 1.00 49.19 245 LEU B CA 1
ATOM 3857 C C . LEU B 1 247 ? 26.078 25.057 11.121 1.00 54.83 245 LEU B C 1
ATOM 3858 O O . LEU B 1 247 ? 25.012 24.528 10.796 1.00 59.30 245 LEU B O 1
ATOM 3863 N N . SER B 1 248 ? 26.995 25.424 10.235 1.00 50.59 246 SER B N 1
ATOM 3864 C CA . SER B 1 248 ? 26.686 25.428 8.803 1.00 48.16 246 SER B CA 1
ATOM 3865 C C . SER B 1 248 ? 26.453 24.022 8.244 1.00 44.46 246 SER B C 1
ATOM 3866 O O . SER B 1 248 ? 25.700 23.861 7.294 1.00 47.23 246 SER B O 1
ATOM 3869 N N . ASN B 1 249 ? 27.047 23.002 8.864 1.00 45.90 247 ASN B N 1
ATOM 3870 C CA . ASN B 1 249 ? 26.766 21.620 8.470 1.00 43.31 247 ASN B CA 1
ATOM 3871 C C . ASN B 1 249 ? 25.315 21.252 8.729 1.00 48.86 247 ASN B C 1
ATOM 3872 O O . ASN B 1 249 ? 24.751 20.393 8.052 1.00 51.32 247 ASN B O 1
ATOM 3877 N N . VAL B 1 250 ? 24.706 21.905 9.712 1.00 45.86 248 VAL B N 1
ATOM 3878 C CA . VAL B 1 250 ? 23.307 21.648 10.040 1.00 43.60 248 VAL B CA 1
ATOM 3879 C C . VAL B 1 250 ? 22.371 22.361 9.051 1.00 48.68 248 VAL B C 1
ATOM 3880 O O . VAL B 1 250 ? 21.388 21.790 8.567 1.00 49.55 248 VAL B O 1
ATOM 3884 N N . GLU B 1 251 ? 22.689 23.612 8.748 1.00 46.36 249 GLU B N 1
ATOM 3885 C CA . GLU B 1 251 ? 21.831 24.419 7.899 1.00 49.20 249 GLU B CA 1
ATOM 3886 C C . GLU B 1 251 ? 21.928 24.038 6.413 1.00 53.07 249 GLU B C 1
ATOM 3887 O O . GLU B 1 251 ? 20.930 24.044 5.705 1.00 48.45 249 GLU B O 1
ATOM 3893 N N . PHE B 1 252 ? 23.131 23.721 5.950 1.00 49.16 250 PHE B N 1
ATOM 3894 C CA . PHE B 1 252 ? 23.352 23.423 4.536 1.00 46.46 250 PHE B CA 1
ATOM 3895 C C . PHE B 1 252 ? 24.255 22.219 4.397 1.00 45.92 250 PHE B C 1
ATOM 3896 O O . PHE B 1 252 ? 25.419 22.359 4.045 1.00 51.79 250 PHE B O 1
ATOM 3904 N N . PRO B 1 253 ? 23.723 21.029 4.703 1.00 43.51 251 PRO B N 1
ATOM 3905 C CA . PRO B 1 253 ? 24.544 19.814 4.700 1.00 42.92 251 PRO B CA 1
ATOM 3906 C C . PRO B 1 253 ? 25.107 19.477 3.305 1.00 48.78 251 PRO B C 1
ATOM 3907 O O . PRO B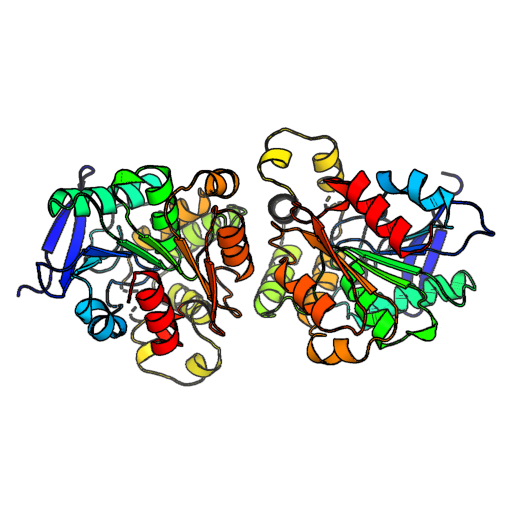 1 253 ? 26.255 19.027 3.226 1.00 49.68 251 PRO B O 1
ATOM 3911 N N . GLN B 1 254 ? 24.340 19.698 2.233 1.00 52.29 252 GLN B N 1
ATOM 3912 C CA . GLN B 1 254 ? 24.832 19.366 0.887 1.00 48.91 252 GLN B CA 1
ATOM 3913 C C . GLN B 1 254 ? 26.028 20.241 0.498 1.00 46.55 252 GLN B C 1
ATOM 3914 O O . GLN B 1 254 ? 27.078 19.727 0.112 1.00 47.16 252 GLN B O 1
ATOM 3920 N N . ALA B 1 255 ? 25.881 21.558 0.618 1.00 41.25 253 ALA B N 1
ATOM 3921 C CA . ALA B 1 255 ? 26.991 22.461 0.314 1.00 43.98 253 ALA B CA 1
ATOM 3922 C C . ALA B 1 255 ? 28.199 22.169 1.195 1.00 45.12 253 ALA B C 1
ATOM 3923 O O . ALA B 1 255 ? 29.343 22.233 0.740 1.00 48.28 253 ALA B O 1
ATOM 3925 N N . PHE B 1 256 ? 27.935 21.848 2.457 1.00 40.89 254 PHE B N 1
ATOM 3926 C CA . PHE B 1 256 ? 28.988 21.628 3.451 1.00 41.54 254 PHE B CA 1
ATOM 3927 C C . PHE B 1 256 ? 29.753 20.343 3.167 1.00 42.83 254 PHE B C 1
ATOM 3928 O O . PHE B 1 256 ? 30.975 20.339 3.137 1.00 45.35 254 PHE B O 1
ATOM 3936 N N . GLU B 1 257 ? 29.027 19.248 2.976 1.00 47.09 255 GLU B N 1
ATOM 3937 C CA . GLU B 1 257 ? 29.645 17.974 2.626 1.00 50.43 255 GLU B CA 1
ATOM 3938 C C . GLU B 1 257 ? 30.348 18.068 1.260 1.00 51.33 255 GLU B C 1
ATOM 3939 O O . GLU B 1 257 ? 31.439 17.520 1.060 1.00 45.88 255 GLU B O 1
ATOM 3945 N N . GLY B 1 258 ? 29.710 18.762 0.319 1.00 51.43 256 GLY B N 1
ATOM 3946 C CA . GLY B 1 258 ? 30.286 18.947 -0.998 1.00 51.19 256 GLY B CA 1
ATOM 3947 C C . GLY B 1 258 ? 31.621 19.652 -0.891 1.00 50.25 256 GLY B C 1
ATOM 3948 O O . GLY B 1 258 ? 32.626 19.195 -1.452 1.00 50.42 256 GLY B O 1
ATOM 3949 N N . ALA B 1 259 ? 31.626 20.760 -0.154 1.00 46.70 257 ALA B N 1
ATOM 3950 C CA . ALA B 1 259 ? 32.825 21.563 0.037 1.00 49.70 257 ALA B CA 1
ATOM 3951 C C . ALA B 1 259 ? 33.941 20.736 0.641 1.00 50.17 257 ALA B C 1
ATOM 3952 O O . ALA B 1 259 ? 35.079 20.787 0.172 1.00 46.30 257 ALA B O 1
ATOM 3954 N N . VAL B 1 260 ? 33.609 19.977 1.685 1.00 48.81 258 VAL B N 1
ATOM 3955 C CA . VAL B 1 260 ? 34.589 19.132 2.378 1.00 47.63 258 VAL B CA 1
ATOM 3956 C C . VAL B 1 260 ? 35.118 18.015 1.475 1.00 51.21 258 VAL B C 1
ATOM 3957 O O . VAL B 1 260 ? 36.325 17.858 1.313 1.00 54.02 258 VAL B O 1
ATOM 3961 N N . LEU B 1 261 ? 34.205 17.242 0.894 1.00 43.98 259 LEU B N 1
ATOM 3962 C CA . LEU B 1 261 ? 34.570 16.087 0.078 1.00 50.06 259 LEU B CA 1
ATOM 3963 C C . LEU B 1 261 ? 35.401 16.454 -1.155 1.00 53.60 259 LEU B C 1
ATOM 3964 O O . LEU B 1 261 ? 36.320 15.722 -1.541 1.00 48.35 259 LEU B O 1
ATOM 3969 N N . SER B 1 262 ? 35.089 17.589 -1.769 1.00 52.28 260 SER B N 1
ATOM 3970 C CA . SER B 1 262 ? 35.800 17.989 -2.980 1.00 54.58 260 SER B CA 1
ATOM 3971 C C . SER B 1 262 ? 37.210 18.414 -2.615 1.00 53.15 260 SER B C 1
ATOM 3972 O O . SER B 1 262 ? 38.172 18.111 -3.335 1.00 46.79 260 SER B O 1
ATOM 3975 N N . PHE B 1 263 ? 37.318 19.114 -1.487 1.00 45.73 261 PHE B N 1
ATOM 3976 C CA . PHE B 1 263 ? 38.605 19.555 -0.972 1.00 47.91 261 PHE B CA 1
ATOM 3977 C C . PHE B 1 263 ? 39.505 18.374 -0.608 1.00 51.19 261 PHE B C 1
ATOM 3978 O O . PHE B 1 263 ? 40.704 18.394 -0.877 1.00 56.42 261 PHE B O 1
ATOM 3986 N N . LEU B 1 264 ? 38.926 17.344 -0.004 1.00 48.37 262 LEU B N 1
ATOM 3987 C CA . LEU B 1 264 ? 39.719 16.222 0.507 1.00 49.83 262 LEU B CA 1
ATOM 3988 C C . LEU B 1 264 ? 40.052 15.186 -0.567 1.00 59.67 262 LEU B C 1
ATOM 3989 O O . LEU B 1 264 ? 40.814 14.247 -0.328 1.00 64.47 262 LEU B O 1
ATOM 3994 N N . GLY B 1 265 ? 39.474 15.359 -1.748 1.00 58.53 263 GLY B N 1
ATOM 3995 C CA . GLY B 1 265 ? 39.829 14.527 -2.881 1.00 69.55 263 GLY B CA 1
ATOM 3996 C C . GLY B 1 265 ? 38.850 13.397 -3.110 1.00 73.88 263 GLY B C 1
ATOM 3997 O O . GLY B 1 265 ? 39.151 12.441 -3.831 1.00 68.98 263 GLY B O 1
ATOM 3998 N N . ALA B 1 266 ? 37.677 13.511 -2.492 1.00 76.48 264 ALA B N 1
ATOM 3999 C CA . ALA B 1 266 ? 36.617 12.521 -2.652 1.00 78.39 264 ALA B CA 1
ATOM 4000 C C . ALA B 1 266 ? 35.579 12.946 -3.693 1.00 76.86 264 ALA B C 1
ATOM 4001 O O . ALA B 1 266 ? 35.877 13.724 -4.601 1.00 78.29 264 ALA B O 1
#

CATH classification: 3.40.50.1820

Sequence (521 aa):
AGNLSFLATSDGASLAYRLDGAAEKPLLALSNSIGTTLHWDAQLPALTRHFRVLRYDARGHGASSVPPGPYTLARLGEDVLELLDALEVRRAHFLGLSLGGIVGQWLALHAPQRIERLVLANTSAWLGPAAQWDERIAAVLQAEDSETAAGFLGNWFPPALLERAEPVVERRFRALATNRHGLAGSFAAVRDTDLRAQLARIERPTLVIAGAYDTVTAASHGELIAASIAGARLVTLPAVHLSNVEFPQAFEGAVLSFLGANAGNLSFLATSDGASLAYRLDGAAEKPLLALSNSIGTTLHWDAQLPALTRHFRRVLRYDARGHGASSVPPGPYTLARLGEDVLELLDALEVRRAHFLGLSLGGIVGQWLALHAPQRIERLVLANTSAWLGPAAQWDERIAAVLQAEDSETAAGFLGNWFPPALLERAEPVVERFRALATNRHGLAGSFAAVRDTDLRAQLARIERPTLVIAGAYDTVTAASHGELIAASIAGARLVTLPAVHLSNVEFPQAFEGAVLSFLGA

B-factor: mean 59.38, std 16.33, range [32.15, 172.5]